Protein AF-0000000078280721 (afdb_homodimer)

Secondary structure (DSSP, 8-state):
--------PEEE-----TT-SEEEE-SGGGEESS--EEEEEESSEEEEEEEE-EEEEEETTEEEEEETT-EEEE-TT--EEEEEPTT--EEEEEEEE-HHHHHHHHTTT-HHHHHHHHHHHTS--EEE-TTT-HHHHHHHHHHHHHHHH--TTHHHHHHHHHHHHHHHHHHHS-TTS-------S-HHHHHHHHHHHHHHHHTTS---HHHHHHHTT--HHHHHHHHHHHHSS-HHHHHHHHHHHHHHHHHHH----HHHHHHHHT-S-HHHHHHHHHHHHSS-HHHHHHHHHHGGG-TT----------/--------PEEE-----TT-SEEEE-SGGGEE-S--EEEEEESSEEEEEEEE-EEEEEETTEEEEEETT-EEEE-TT--EEEEEPTT--EEEEEEEE-HHHHHHHHTTT-HHHHHHHHHHHTS--EEE-TTT-HHHHHHHHHHHHHHHH--TTHHHHHHHHHHHHHHHHHHHS-TTS-------S-HHHHHHHHHHHHHHHHTTS---HHHHHHHTT--HHHHHHHHHHHHSS-HHHHHHHHHHHHHHHHHHH----HHHHHHHTT-S-HHHHHHHHHHHHSS-HHHHHHHHHH-SS-TT----------

Nearest PDB structures (foldseek):
  3w6v-assembly1_A  TM=9.348E-01  e=4.779E-06  Streptomyces griseus
  3oou-assembly1_A  TM=9.385E-01  e=3.856E-06  Listeria innocua
  6swi-assembly1_A  TM=9.329E-01  e=1.127E-05  Geobacillus stearothermophilus
  3oio-assembly1_A  TM=8.815E-01  e=7.339E-06  Chromobacterium violaceum
  1bl0-assembly1_A  TM=7.892E-01  e=5.057E-05  Escherichia coli

Solvent-accessible surface area (backbone atoms only — not comparable to full-atom values): 33277 Å² total; per-residue (Å²): 127,80,74,70,75,73,78,67,45,36,48,39,54,73,61,64,58,90,87,44,54,53,48,73,53,68,61,71,83,36,44,41,55,77,64,62,47,65,38,26,28,28,77,38,29,35,40,36,37,27,72,36,40,53,34,39,35,41,52,68,92,41,75,42,78,47,34,56,42,22,35,37,40,38,25,49,67,43,71,37,32,38,41,57,40,88,91,41,54,31,30,43,34,37,38,40,32,44,59,63,66,44,35,43,59,75,24,60,93,37,56,68,58,29,51,53,45,50,51,25,47,53,34,52,65,51,74,48,27,42,86,79,36,46,64,58,42,48,45,52,51,50,43,53,48,34,70,71,65,59,50,87,64,27,69,60,26,37,53,15,38,46,48,23,46,53,48,55,53,19,63,74,34,52,81,85,50,66,58,58,69,82,60,54,98,40,70,66,56,49,31,50,48,51,43,52,53,48,44,71,76,42,42,47,45,90,79,53,66,59,59,51,11,53,74,50,72,40,54,52,70,57,32,48,51,54,43,25,64,43,56,74,43,48,69,67,57,49,52,49,50,55,24,44,55,52,38,51,53,50,43,66,74,43,85,70,56,66,63,56,46,27,44,63,31,32,39,92,42,55,68,58,37,48,51,49,33,28,69,75,71,68,42,47,63,73,59,43,38,59,43,62,65,63,49,73,72,65,77,76,77,58,64,64,46,60,52,73,55,129,130,80,74,72,74,74,78,68,47,34,44,39,52,74,64,65,59,89,89,43,54,54,47,72,52,66,61,71,84,36,43,43,55,78,64,63,48,63,37,25,28,28,78,39,28,36,40,36,38,28,72,36,39,52,35,38,34,41,52,69,92,42,78,42,78,46,33,57,43,23,33,38,40,37,25,48,66,44,72,37,33,39,39,55,39,87,93,40,54,31,30,42,35,35,36,40,32,44,58,64,66,46,36,44,59,74,25,60,92,38,56,68,58,29,51,53,47,50,50,25,47,55,32,52,66,52,73,48,26,43,87,78,36,44,65,57,41,48,44,51,50,49,43,52,48,35,69,72,66,58,50,87,66,25,69,61,26,38,51,16,36,46,48,22,45,54,48,55,52,19,63,74,34,52,82,86,51,67,57,58,69,84,58,55,97,41,68,66,58,52,32,51,49,52,44,52,53,48,44,73,75,41,42,47,44,90,78,52,67,60,59,50,12,52,75,50,71,38,54,50,69,57,32,48,51,55,44,23,66,43,56,75,43,48,69,68,58,48,51,49,49,56,25,43,56,52,38,50,53,48,43,65,73,43,84,70,56,65,63,57,46,27,46,63,32,32,40,92,41,54,67,59,37,47,52,49,34,26,69,75,71,67,42,48,65,73,59,44,38,58,42,60,65,62,59,75,73,68,78,76,75,57,65,66,47,60,50,70,50,131

InterPro domains:
  IPR009057 Homedomain-like superfamily [SSF46689] (192-239)
  IPR009057 Homedomain-like superfamily [SSF46689] (242-292)
  IPR013096 Cupin 2, conserved barrel [PF07883] (36-82)
  IPR014710 RmlC-like jelly roll fold [G3DSA:2.60.120.10] (25-90)
  IPR018060 AraC-like, DNA binding HTH domain [PF12833] (212-290)
  IPR018060 AraC-like, DNA binding HTH domain [PS01124] (193-291)
  IPR018060 AraC-like, DNA binding HTH domain [SM00342] (206-289)
  IPR018062 HTH domain AraC-type, conserved site [PS00041] (243-285)
  IPR037923 Transcription regulator HTH-like [SSF51215] (31-171)

Structure (mmCIF, N/CA/C/O backbone):
data_AF-0000000078280721-model_v1
#
loop_
_entity.id
_entity.type
_entity.pdbx_description
1 polymer 'AraC family transcriptional regulator'
#
loop_
_atom_site.group_PDB
_atom_site.id
_atom_site.type_symbol
_atom_site.label_atom_id
_atom_site.label_alt_id
_atom_site.label_comp_id
_atom_site.label_asym_id
_atom_site.label_entity_id
_atom_site.label_seq_id
_atom_site.pdbx_PDB_ins_code
_atom_site.Cartn_x
_atom_site.Cartn_y
_atom_site.Cartn_z
_atom_site.occupancy
_atom_site.B_iso_or_equiv
_atom_site.auth_seq_id
_atom_site.auth_comp_id
_atom_site.auth_asym_id
_atom_site.auth_atom_id
_atom_site.pdbx_PDB_model_num
ATOM 1 N N . MET A 1 1 ? 18.406 -51.5 -16.516 1 30.06 1 MET A N 1
ATOM 2 C CA . MET A 1 1 ? 18.016 -50.094 -16.719 1 30.06 1 MET A CA 1
ATOM 3 C C . MET A 1 1 ? 17.203 -49.594 -15.539 1 30.06 1 MET A C 1
ATOM 5 O O . MET A 1 1 ? 16.094 -50.062 -15.297 1 30.06 1 MET A O 1
ATOM 9 N N . LYS A 1 2 ? 17.859 -49.25 -14.523 1 37.88 2 LYS A N 1
ATOM 10 C CA . LYS A 1 2 ? 17.203 -48.844 -13.273 1 37.88 2 LYS A CA 1
ATOM 11 C C . LYS A 1 2 ? 16.094 -47.844 -13.531 1 37.88 2 LYS A C 1
ATOM 13 O O . LYS A 1 2 ? 16.297 -46.875 -14.242 1 37.88 2 LYS A O 1
ATOM 18 N N . LYS A 1 3 ? 14.93 -48.25 -13.406 1 40.44 3 LYS A N 1
ATOM 19 C CA . LYS A 1 3 ? 13.742 -47.406 -13.547 1 40.44 3 LYS A CA 1
ATOM 20 C C . LYS A 1 3 ? 13.93 -46.062 -12.852 1 40.44 3 LYS A C 1
ATOM 22 O O . LYS A 1 3 ? 14.203 -46 -11.648 1 40.44 3 LYS A O 1
ATOM 27 N N . ARG A 1 4 ? 14.461 -45.125 -13.469 1 42 4 ARG A N 1
ATOM 28 C CA . ARG A 1 4 ? 14.539 -43.75 -12.922 1 42 4 ARG A CA 1
ATOM 29 C C . ARG A 1 4 ? 13.312 -43.438 -12.062 1 42 4 ARG A C 1
ATOM 31 O O . ARG A 1 4 ? 12.18 -43.594 -12.516 1 42 4 ARG A O 1
ATOM 38 N N . GLU A 1 5 ? 13.336 -43.594 -10.844 1 42.06 5 GLU A N 1
ATOM 39 C CA . GLU A 1 5 ? 12.281 -43.219 -9.914 1 42.06 5 GLU A CA 1
ATOM 40 C C . GLU A 1 5 ? 11.672 -41.875 -10.312 1 42.06 5 GLU A C 1
ATOM 42 O O . GLU A 1 5 ? 12.367 -40.844 -10.367 1 42.06 5 GLU A O 1
ATOM 47 N N . LYS A 1 6 ? 10.766 -41.875 -11.281 1 50.09 6 LYS A N 1
ATOM 48 C CA . LYS A 1 6 ? 10.047 -40.688 -11.703 1 50.09 6 LYS A CA 1
ATOM 49 C C . LYS A 1 6 ? 9.742 -39.781 -10.516 1 50.09 6 LYS A C 1
ATOM 51 O O . LYS A 1 6 ? 9.148 -40.219 -9.523 1 50.09 6 LYS A O 1
ATOM 56 N N . GLU A 1 7 ? 10.578 -38.812 -10.359 1 57.59 7 GLU A N 1
ATOM 57 C CA . GLU A 1 7 ? 10.336 -37.875 -9.289 1 57.59 7 GLU A CA 1
ATOM 58 C C . GLU A 1 7 ? 8.898 -37.375 -9.305 1 57.59 7 GLU A C 1
ATOM 60 O O . GLU A 1 7 ? 8.422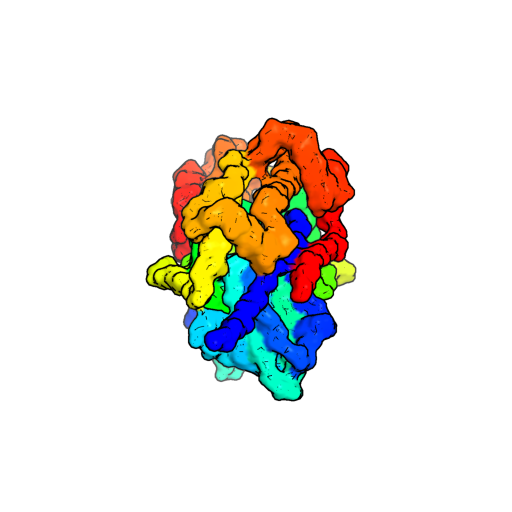 -36.875 -10.328 1 57.59 7 GLU A O 1
ATOM 65 N N . TYR A 1 8 ? 8.047 -37.906 -8.508 1 65.31 8 TYR A N 1
ATOM 66 C CA . TYR A 1 8 ? 6.656 -37.5 -8.289 1 65.31 8 TYR A CA 1
ATOM 67 C C . TYR A 1 8 ? 6.539 -36.031 -8.023 1 65.31 8 TYR A C 1
ATOM 69 O O . TYR A 1 8 ? 7.238 -35.469 -7.164 1 65.31 8 TYR A O 1
ATOM 77 N N . VAL A 1 9 ? 6.027 -35.25 -9.031 1 75.06 9 VAL A N 1
ATOM 78 C CA . VAL A 1 9 ? 5.762 -33.844 -8.867 1 75.06 9 VAL A CA 1
ATOM 79 C C . VAL A 1 9 ? 4.316 -33.625 -8.422 1 75.06 9 VAL A C 1
ATOM 81 O O . VAL A 1 9 ? 3.391 -34.188 -9.008 1 75.06 9 VAL A O 1
ATOM 84 N N . GLU A 1 10 ? 4.141 -32.875 -7.387 1 74.75 10 GLU A N 1
ATOM 85 C CA . GLU A 1 10 ? 2.828 -32.656 -6.793 1 74.75 10 GLU A CA 1
ATOM 86 C C . GLU A 1 10 ? 2.291 -31.281 -7.172 1 74.75 10 GLU A C 1
ATOM 88 O O . GLU A 1 10 ? 2.986 -30.266 -7.027 1 74.75 10 GLU A O 1
ATOM 93 N N . PHE A 1 11 ? 1.098 -31.297 -7.742 1 81.25 11 PHE A N 1
ATOM 94 C CA . PHE A 1 11 ? 0.398 -30.031 -7.934 1 81.25 11 PHE A CA 1
ATOM 95 C C . PHE A 1 11 ? -0.441 -29.688 -6.707 1 81.25 11 PHE A C 1
ATOM 97 O O . PHE A 1 11 ? -1.28 -30.484 -6.281 1 81.25 11 PHE A O 1
ATOM 104 N N . ARG A 1 12 ? -0.247 -28.562 -6.145 1 77.81 12 ARG A N 1
ATOM 105 C CA . ARG A 1 12 ? -0.993 -28.062 -4.996 1 77.81 12 ARG A CA 1
ATOM 106 C C . ARG A 1 12 ? -1.87 -26.875 -5.387 1 77.81 12 ARG A C 1
ATOM 108 O O . ARG A 1 12 ? -1.363 -25.812 -5.762 1 77.81 12 ARG A O 1
ATOM 115 N N . TYR A 1 13 ? -3.18 -27.078 -5.336 1 81.69 13 TYR A N 1
ATOM 116 C CA . TYR A 1 13 ? -4.137 -26.047 -5.711 1 81.69 13 TYR A CA 1
ATOM 117 C C . TYR A 1 13 ? -4.676 -25.328 -4.477 1 81.69 13 TYR A C 1
ATOM 119 O O . TYR A 1 13 ? -5.219 -25.969 -3.572 1 81.69 13 TYR A O 1
ATOM 127 N N . TYR A 1 14 ? -4.543 -24.016 -4.418 1 81.62 14 TYR A N 1
ATOM 128 C CA . TYR A 1 14 ? -5.039 -23.203 -3.314 1 81.62 14 TYR A CA 1
ATOM 129 C C . TYR A 1 14 ? -6.227 -22.344 -3.756 1 81.62 14 TYR A C 1
ATOM 131 O O . TYR A 1 14 ? -6.32 -21.969 -4.922 1 81.62 14 TYR A O 1
ATOM 139 N N . GLU A 1 15 ? -7.113 -22.172 -2.83 1 79.19 15 GLU A N 1
ATOM 140 C CA . GLU A 1 15 ? -8.227 -21.25 -3.043 1 79.19 15 GLU A CA 1
ATOM 141 C C . GLU A 1 15 ? -8.102 -20.016 -2.16 1 79.19 15 GLU A C 1
ATOM 143 O O . GLU A 1 15 ? -7.859 -20.125 -0.956 1 79.19 15 GLU A O 1
ATOM 148 N N . ILE A 1 16 ? -8.203 -18.922 -2.787 1 84.44 16 ILE A N 1
ATOM 149 C CA . ILE A 1 16 ? -8.164 -17.656 -2.064 1 84.44 16 ILE A CA 1
ATOM 150 C C . ILE A 1 16 ? -9.547 -17 -2.092 1 84.44 16 ILE A C 1
ATOM 152 O O . ILE A 1 16 ? -10.133 -16.828 -3.162 1 84.44 16 ILE A O 1
ATOM 156 N N . PRO A 1 17 ? -10.055 -16.641 -0.944 1 79.44 17 PRO A N 1
ATOM 157 C CA . PRO A 1 17 ? -11.344 -15.945 -0.917 1 79.44 17 PRO A CA 1
ATOM 158 C C . PRO A 1 17 ? -11.328 -14.656 -1.733 1 79.44 17 PRO A C 1
ATOM 160 O O . PRO A 1 17 ? -10.297 -13.992 -1.832 1 79.44 17 PRO A O 1
ATOM 163 N N . GLN A 1 18 ? -12.461 -14.281 -2.236 1 77.31 18 GLN A N 1
ATOM 164 C CA . GLN A 1 18 ? -12.57 -13.148 -3.15 1 77.31 18 GLN A CA 1
ATOM 165 C C . GLN A 1 18 ? -12.227 -11.844 -2.449 1 77.31 18 GLN A C 1
ATOM 167 O O . GLN A 1 18 ? -11.766 -10.891 -3.086 1 77.31 18 GLN A O 1
ATOM 172 N N . ARG A 1 19 ? -12.328 -11.75 -1.197 1 77.56 19 ARG A N 1
ATOM 173 C CA . ARG A 1 19 ? -12.188 -10.5 -0.458 1 77.56 19 ARG A CA 1
ATOM 174 C C . ARG A 1 19 ? -10.727 -10.195 -0.17 1 77.56 19 ARG A C 1
ATOM 176 O O . ARG A 1 19 ? -10.383 -9.07 0.198 1 77.56 19 ARG A O 1
ATOM 183 N N . VAL A 1 20 ? -9.93 -11.203 -0.314 1 87.44 20 VAL A N 1
ATOM 184 C CA . VAL A 1 20 ? -8.516 -11 -0.006 1 87.44 20 VAL A CA 1
ATOM 185 C C . VAL A 1 20 ? -7.66 -11.422 -1.198 1 87.44 20 VAL A C 1
ATOM 187 O O . VAL A 1 20 ? -8.031 -12.336 -1.943 1 87.44 20 VAL A O 1
ATOM 190 N N . PRO A 1 21 ? -6.547 -10.797 -1.325 1 92.69 21 PRO A N 1
ATOM 191 C CA . PRO A 1 21 ? -5.688 -11.141 -2.459 1 92.69 21 PRO A CA 1
ATOM 192 C C . PRO A 1 21 ? -4.719 -12.281 -2.146 1 92.69 21 PRO A C 1
ATOM 194 O O . PRO A 1 21 ? -4.02 -12.766 -3.039 1 92.69 21 PRO A O 1
ATOM 197 N N . LEU A 1 22 ? -4.641 -12.695 -0.908 1 95.25 22 LEU A N 1
ATOM 198 C CA . LEU A 1 22 ? -3.645 -13.695 -0.545 1 95.25 22 LEU A CA 1
ATOM 199 C C . LEU A 1 22 ? -4.094 -14.492 0.677 1 95.25 22 LEU A C 1
ATOM 201 O O . LEU A 1 22 ? -5.031 -14.094 1.372 1 95.25 22 LEU A O 1
ATOM 205 N N . ILE A 1 23 ? -3.473 -15.633 0.898 1 91.12 23 ILE A N 1
ATOM 206 C CA . ILE A 1 23 ? -3.578 -16.406 2.133 1 91.12 23 ILE A CA 1
ATOM 207 C C . ILE A 1 23 ? -2.184 -16.656 2.703 1 91.12 23 ILE A C 1
ATOM 209 O O . ILE A 1 23 ? -1.192 -16.625 1.97 1 91.12 23 ILE A O 1
ATOM 213 N N . ALA A 1 24 ? -2.154 -16.781 4.004 1 92.12 24 ALA A N 1
ATOM 214 C CA . ALA A 1 24 ? -0.897 -17.047 4.699 1 92.12 24 ALA A CA 1
ATOM 215 C C . ALA A 1 24 ? -0.922 -18.422 5.367 1 92.12 24 ALA A C 1
ATOM 217 O O . ALA A 1 24 ? -1.934 -18.812 5.953 1 92.12 24 ALA A O 1
ATOM 218 N N . LEU A 1 25 ? 0.068 -19.203 5.086 1 86.75 25 LEU A N 1
ATOM 219 C CA . LEU A 1 25 ? 0.297 -20.438 5.816 1 86.75 25 LEU A CA 1
ATOM 220 C C . LEU A 1 25 ? 1.356 -20.25 6.895 1 86.75 25 LEU A C 1
ATOM 222 O O . LEU A 1 25 ? 2.533 -20.047 6.586 1 86.75 25 LEU A O 1
ATOM 226 N N . MET A 1 26 ? 0.839 -20.188 8.125 1 84.81 26 MET A N 1
ATOM 227 C CA . MET A 1 26 ? 1.704 -19.875 9.266 1 84.81 26 MET A CA 1
ATOM 228 C C . MET A 1 26 ? 1.48 -20.875 10.398 1 84.81 26 MET A C 1
ATOM 230 O O . MET A 1 26 ? 0.536 -21.672 10.359 1 84.81 26 MET A O 1
ATOM 234 N N . GLY A 1 27 ? 2.367 -20.844 11.461 1 66.06 27 GLY A N 1
ATOM 235 C CA . GLY A 1 27 ? 2.152 -21.641 12.648 1 66.06 27 GLY A CA 1
ATOM 236 C C . GLY A 1 27 ? 3.004 -22.906 12.688 1 66.06 27 GLY A C 1
ATOM 237 O O . GLY A 1 27 ? 3.896 -23.078 11.859 1 66.06 27 GLY A O 1
ATOM 238 N N . GLU A 1 28 ? 2.77 -23.625 13.703 1 54.5 28 GLU A N 1
ATOM 239 C CA . GLU A 1 28 ? 3.602 -24.75 14.078 1 54.5 28 GLU A CA 1
ATOM 240 C C . GLU A 1 28 ? 3.605 -25.828 12.984 1 54.5 28 GLU A C 1
ATOM 242 O O . GLU A 1 28 ? 4.574 -26.562 12.844 1 54.5 28 GLU A O 1
ATOM 247 N N . ARG A 1 29 ? 2.607 -25.844 12.297 1 50.19 29 ARG A N 1
ATOM 248 C CA . ARG A 1 29 ? 2.486 -26.859 11.258 1 50.19 29 ARG A CA 1
ATOM 249 C C . ARG A 1 29 ? 3.551 -26.688 10.18 1 50.19 29 ARG A C 1
ATOM 251 O O . ARG A 1 29 ? 3.891 -27.625 9.469 1 50.19 29 ARG A O 1
ATOM 258 N N . TRP A 1 30 ? 4.031 -25.531 10.195 1 52.5 30 TRP A N 1
ATOM 259 C CA . TRP A 1 30 ? 5 -25.281 9.141 1 52.5 30 TRP A CA 1
ATOM 260 C C . TRP A 1 30 ? 6.418 -25.219 9.703 1 52.5 30 TRP A C 1
ATOM 262 O O . TRP A 1 30 ? 7.281 -24.531 9.156 1 52.5 30 TRP A O 1
ATOM 272 N N . VAL A 1 31 ? 6.461 -25.641 11.031 1 48.66 31 VAL A N 1
ATOM 273 C CA . VAL A 1 31 ? 7.762 -25.984 11.594 1 48.66 31 VAL A CA 1
ATOM 274 C C . VAL A 1 31 ? 8.164 -27.391 11.141 1 48.66 31 VAL A C 1
ATOM 276 O O . VAL A 1 31 ? 7.461 -28.359 11.422 1 48.66 31 VAL A O 1
ATOM 279 N N . THR A 1 32 ? 8.797 -27.422 10.094 1 52.38 32 THR A N 1
ATOM 280 C CA . THR A 1 32 ? 9.156 -28.734 9.562 1 52.38 32 THR A CA 1
ATOM 281 C C . THR A 1 32 ? 10.492 -29.203 10.133 1 52.38 32 THR A C 1
ATOM 283 O O . THR A 1 32 ? 11.445 -28.422 10.203 1 52.38 32 THR A O 1
ATOM 286 N N . ARG A 1 33 ? 10.414 -30.031 11.242 1 45.97 33 ARG A N 1
ATOM 287 C CA . ARG A 1 33 ? 11.664 -30.578 11.75 1 45.97 33 ARG A CA 1
ATOM 288 C C . ARG A 1 33 ? 12.562 -31.047 10.609 1 45.97 33 ARG A C 1
ATOM 290 O O . ARG A 1 33 ? 13.789 -30.891 10.672 1 45.97 33 ARG A O 1
ATOM 297 N N . TYR A 1 34 ? 12.102 -32.188 10.016 1 41.44 34 TYR A N 1
ATOM 298 C CA . TYR A 1 34 ? 12.773 -33.219 9.211 1 41.44 34 TYR A CA 1
ATOM 299 C C . TYR A 1 34 ? 12.078 -33.406 7.871 1 41.44 34 TYR A C 1
ATOM 301 O O . TYR A 1 34 ? 10.852 -33.375 7.789 1 41.44 34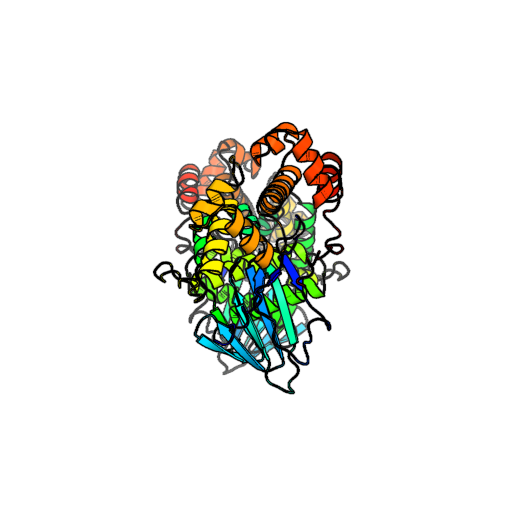 TYR A O 1
ATOM 309 N N . GLY A 1 35 ? 12.445 -32.75 6.773 1 54.16 35 GLY A N 1
ATOM 310 C CA . GLY A 1 35 ? 12.047 -33.5 5.594 1 54.16 35 GLY A CA 1
ATOM 311 C C . GLY A 1 35 ? 11.859 -32.625 4.367 1 54.16 35 GLY A C 1
ATOM 312 O O . GLY A 1 35 ? 11.945 -31.391 4.453 1 54.16 35 GLY A O 1
ATOM 313 N N . SER A 1 36 ? 12.266 -33.156 3.119 1 61.78 36 SER A N 1
ATOM 314 C CA . SER A 1 36 ? 12.195 -32.75 1.72 1 61.78 36 SER A CA 1
ATOM 315 C C . SER A 1 36 ? 10.75 -32.5 1.292 1 61.78 36 SER A C 1
ATOM 317 O O . SER A 1 36 ? 9.859 -33.281 1.61 1 61.78 36 SER A O 1
ATOM 319 N N . ASP A 1 37 ? 10.484 -31.188 1.166 1 72.56 37 ASP A N 1
ATOM 320 C CA . ASP A 1 37 ? 9.266 -30.969 0.39 1 72.56 37 ASP A CA 1
ATOM 321 C C . ASP A 1 37 ? 9.43 -31.453 -1.045 1 72.56 37 ASP A C 1
ATOM 323 O O . ASP A 1 37 ? 10.32 -31 -1.769 1 72.56 37 ASP A O 1
ATOM 327 N N . PRO A 1 38 ? 8.672 -32.594 -1.303 1 74.19 38 PRO A N 1
ATOM 328 C CA . PRO A 1 38 ? 8.82 -33.125 -2.662 1 74.19 38 PRO A CA 1
ATOM 329 C C . PRO A 1 38 ? 8.594 -32.062 -3.732 1 74.19 38 PRO A C 1
ATOM 331 O O . PRO A 1 38 ? 8.031 -31 -3.445 1 74.19 38 PRO A O 1
ATOM 334 N N . MET A 1 39 ? 9.055 -32.406 -4.832 1 79.12 39 MET A N 1
ATOM 335 C CA . MET A 1 39 ? 8.867 -31.516 -5.98 1 79.12 39 MET A CA 1
ATOM 336 C C . MET A 1 39 ? 7.387 -31.203 -6.184 1 79.12 39 MET A C 1
ATOM 338 O O . MET A 1 39 ? 6.555 -32.094 -6.203 1 79.12 39 MET A O 1
ATOM 342 N N . HIS A 1 40 ? 7.098 -29.859 -6.227 1 82 40 HIS A N 1
ATOM 343 C CA . HIS A 1 40 ? 5.699 -29.469 -6.371 1 82 40 HIS A CA 1
ATOM 344 C C . HIS A 1 40 ? 5.578 -28.094 -7.031 1 82 40 HIS A C 1
ATOM 346 O O . HIS A 1 40 ? 6.582 -27.406 -7.223 1 82 40 HIS A O 1
ATOM 352 N N . PHE A 1 41 ? 4.414 -27.828 -7.52 1 83.56 41 PHE A N 1
ATOM 353 C CA . PHE A 1 41 ? 4.07 -26.516 -8.016 1 83.56 41 PHE A CA 1
ATOM 354 C C . PHE A 1 41 ? 2.641 -26.141 -7.637 1 83.56 41 PHE A C 1
ATOM 356 O O . PHE A 1 41 ? 1.907 -26.969 -7.086 1 83.56 41 PHE A O 1
ATOM 363 N N . HIS A 1 42 ? 2.27 -24.859 -7.785 1 85.38 42 HIS A N 1
ATOM 364 C CA . HIS A 1 42 ? 0.969 -24.391 -7.324 1 85.38 42 HIS A CA 1
ATOM 365 C C . HIS A 1 42 ? 0.452 -23.25 -8.211 1 85.38 42 HIS A C 1
ATOM 367 O O . HIS A 1 42 ? 1.217 -22.656 -8.969 1 85.38 42 HIS A O 1
ATOM 373 N N . ASN A 1 43 ? -0.848 -23.047 -8.039 1 87.81 43 ASN A N 1
ATOM 374 C CA . ASN A 1 43 ? -1.597 -22.188 -8.953 1 87.81 43 ASN A CA 1
ATOM 375 C C . ASN A 1 43 ? -1.411 -20.719 -8.617 1 87.81 43 ASN A C 1
ATOM 377 O O . ASN A 1 43 ? -1.872 -19.844 -9.352 1 87.81 43 ASN A O 1
ATOM 381 N N . TYR A 1 44 ? -0.755 -20.422 -7.52 1 93.69 44 TYR A N 1
ATOM 382 C CA . TYR A 1 44 ? -0.503 -19.031 -7.152 1 93.69 44 TYR A CA 1
ATOM 383 C C . TYR A 1 44 ? 0.984 -18.797 -6.926 1 93.69 44 TYR A C 1
ATOM 385 O O . TYR A 1 44 ? 1.756 -19.734 -6.758 1 93.69 44 TYR A O 1
ATOM 393 N N . MET A 1 45 ? 1.353 -17.547 -7.008 1 95.81 45 MET A N 1
ATOM 394 C CA . MET A 1 45 ? 2.705 -17.172 -6.602 1 95.81 45 MET A CA 1
ATOM 395 C C . MET A 1 45 ? 2.918 -17.438 -5.113 1 95.81 45 MET A C 1
ATOM 397 O O . MET A 1 45 ? 2.029 -17.188 -4.301 1 95.81 45 MET A O 1
ATOM 401 N N . GLU A 1 46 ? 4.055 -17.922 -4.816 1 94.69 46 GLU A N 1
ATOM 402 C CA . GLU A 1 46 ? 4.434 -18.188 -3.43 1 94.69 46 GLU A CA 1
ATOM 403 C C . GLU A 1 46 ? 5.594 -17.297 -2.994 1 94.69 46 GLU A C 1
ATOM 405 O O . GLU A 1 46 ? 6.613 -17.203 -3.684 1 94.69 46 GLU A O 1
ATOM 410 N N . ILE A 1 47 ? 5.398 -16.625 -1.918 1 96.94 47 ILE A N 1
ATOM 411 C CA . ILE A 1 47 ? 6.504 -15.977 -1.229 1 96.94 47 ILE A CA 1
ATOM 412 C C . ILE A 1 47 ? 6.758 -16.656 0.112 1 96.94 47 ILE A C 1
ATOM 414 O O . ILE A 1 47 ? 5.879 -16.688 0.977 1 96.94 47 ILE A O 1
ATOM 418 N N . GLY A 1 48 ? 7.922 -17.219 0.221 1 94.19 48 GLY A N 1
ATOM 419 C CA . GLY A 1 48 ? 8.305 -17.875 1.458 1 94.19 48 GLY A CA 1
ATOM 420 C C . GLY A 1 48 ? 9.25 -17.047 2.309 1 94.19 48 GLY A C 1
ATOM 421 O O . GLY A 1 48 ? 10.086 -16.312 1.779 1 94.19 48 GLY A O 1
ATOM 422 N N . TYR A 1 49 ? 9.117 -17.125 3.596 1 94.44 49 TYR A N 1
ATOM 423 C CA . TYR A 1 49 ? 9.977 -16.469 4.566 1 94.44 49 TYR A CA 1
ATOM 424 C C . TYR A 1 49 ? 10.555 -17.484 5.559 1 94.44 49 TYR A C 1
ATOM 426 O O . TYR A 1 49 ? 9.805 -18.141 6.285 1 94.44 49 TYR A O 1
ATOM 434 N N . CYS A 1 50 ? 11.875 -17.594 5.625 1 92.56 50 CYS A N 1
ATOM 435 C CA . CYS A 1 50 ? 12.539 -18.484 6.57 1 92.56 50 CYS A CA 1
ATOM 436 C C . CYS A 1 50 ? 12.688 -17.828 7.934 1 92.56 50 CYS A C 1
ATOM 438 O O . CYS A 1 50 ? 13.539 -16.953 8.109 1 92.56 50 CYS A O 1
ATOM 440 N N . CYS A 1 51 ? 11.93 -18.234 8.891 1 91.19 51 CYS A N 1
ATOM 441 C CA . CYS A 1 51 ? 11.961 -17.656 10.227 1 91.19 51 CYS A CA 1
ATOM 442 C C . CYS A 1 51 ? 13.219 -18.094 10.977 1 91.19 51 CYS A C 1
ATOM 444 O O . CYS A 1 51 ? 13.852 -17.281 11.656 1 91.19 51 CYS A O 1
ATOM 446 N N . TYR A 1 52 ? 13.531 -19.281 10.898 1 88.75 52 TYR A N 1
ATOM 447 C CA . TYR A 1 52 ? 14.789 -19.812 11.414 1 88.75 52 TYR A CA 1
ATOM 448 C C . TYR A 1 52 ? 15.164 -21.109 10.711 1 88.75 52 TYR A C 1
ATOM 450 O O . TYR A 1 52 ? 14.328 -21.734 10.047 1 88.75 52 TYR A O 1
ATOM 458 N N . GLY A 1 53 ? 16.484 -21.469 10.836 1 86.25 53 GLY A N 1
ATOM 459 C CA . GLY A 1 53 ? 17 -22.656 10.172 1 86.25 53 GLY A CA 1
ATOM 460 C C . GLY A 1 53 ? 17.844 -22.344 8.953 1 86.25 53 GLY A C 1
ATOM 461 O O . GLY A 1 53 ? 18.219 -21.188 8.734 1 86.25 53 GLY A O 1
ATOM 462 N N . LYS A 1 54 ? 18.312 -23.406 8.336 1 87.5 54 LYS A N 1
ATOM 463 C CA . LYS A 1 54 ? 19.125 -23.281 7.133 1 87.5 54 LYS A CA 1
ATOM 464 C C . LYS A 1 54 ? 19.016 -24.531 6.266 1 87.5 54 LYS A C 1
ATOM 466 O O . LYS A 1 54 ? 18.641 -25.594 6.75 1 87.5 54 LYS A O 1
ATOM 471 N N . GLY A 1 55 ? 19.312 -24.359 4.965 1 85.75 55 GLY A N 1
ATOM 472 C CA . GLY A 1 55 ? 19.25 -25.484 4.035 1 85.75 55 GLY A CA 1
ATOM 473 C C . GLY A 1 55 ? 19.547 -25.078 2.602 1 85.75 55 GLY A C 1
ATOM 474 O O . GLY A 1 55 ? 20.297 -24.141 2.355 1 85.75 55 GLY A O 1
ATOM 475 N N . VAL A 1 56 ? 19.094 -25.984 1.734 1 83.81 56 VAL A N 1
ATOM 476 C CA . VAL A 1 56 ? 19.328 -25.766 0.313 1 83.81 56 VAL A CA 1
ATOM 477 C C . VAL A 1 56 ? 18.016 -25.891 -0.461 1 83.81 56 VAL A C 1
ATOM 479 O O . VAL A 1 56 ? 17.203 -26.766 -0.184 1 83.81 56 VAL A O 1
ATOM 482 N N . MET A 1 57 ? 17.812 -24.938 -1.294 1 82.56 57 MET A N 1
ATOM 483 C CA . MET A 1 57 ? 16.688 -24.984 -2.227 1 82.56 57 MET A CA 1
ATOM 484 C C . MET A 1 57 ? 17.172 -25.359 -3.627 1 82.56 57 MET A C 1
ATOM 486 O O . MET A 1 57 ? 18.188 -24.844 -4.098 1 82.56 57 MET A O 1
ATOM 490 N N . HIS A 1 58 ? 16.438 -26.281 -4.152 1 74.75 58 HIS A N 1
ATOM 491 C CA . HIS A 1 58 ? 16.797 -26.734 -5.488 1 74.75 58 HIS A CA 1
ATOM 492 C C . HIS A 1 58 ? 15.938 -26.078 -6.551 1 74.75 58 HIS A C 1
ATOM 494 O O . HIS A 1 58 ? 14.719 -26.266 -6.586 1 74.75 58 HIS A O 1
ATOM 500 N N . LEU A 1 59 ? 16.562 -25.188 -7.211 1 67.31 59 LEU A N 1
ATOM 501 C CA . LEU A 1 59 ? 15.953 -24.484 -8.32 1 67.31 59 LEU A CA 1
ATOM 502 C C . LEU A 1 59 ? 16.484 -24.984 -9.656 1 67.31 59 LEU A C 1
ATOM 504 O O . LEU A 1 59 ? 17.531 -24.531 -10.133 1 67.31 59 LEU A O 1
ATOM 508 N N . GLY A 1 60 ? 15.688 -25.859 -10.266 1 61.25 60 GLY A N 1
ATOM 509 C CA . GLY A 1 60 ? 16.234 -26.484 -11.461 1 61.25 60 GLY A CA 1
ATOM 510 C C . GLY A 1 60 ? 17.562 -27.188 -11.211 1 61.25 60 GLY A C 1
ATOM 511 O O . GLY A 1 60 ? 17.641 -28.094 -10.383 1 61.25 60 GLY A O 1
ATOM 512 N N . LYS A 1 61 ? 18.562 -26.562 -11.938 1 63.22 61 LYS A N 1
ATOM 513 C CA . LYS A 1 61 ? 19.891 -27.172 -11.852 1 63.22 61 LYS A CA 1
ATOM 514 C C . LYS A 1 61 ? 20.734 -26.5 -10.781 1 63.22 61 LYS A C 1
ATOM 516 O O . LYS A 1 61 ? 21.844 -26.953 -10.484 1 63.22 61 LYS A O 1
ATOM 521 N N . GLU A 1 62 ? 20.156 -25.484 -10.211 1 70.88 62 GLU A N 1
ATOM 522 C CA . GLU A 1 62 ? 20.953 -24.719 -9.266 1 70.88 62 GLU A CA 1
ATOM 523 C C . GLU A 1 62 ? 20.484 -24.953 -7.832 1 70.88 62 GLU A C 1
ATOM 525 O O . GLU A 1 62 ? 19.297 -25.062 -7.574 1 70.88 62 GLU A O 1
ATOM 530 N N . ASP A 1 63 ? 21.5 -25.25 -7.004 1 78.38 63 ASP A N 1
ATOM 531 C CA . ASP A 1 63 ? 21.266 -25.312 -5.566 1 78.38 63 ASP A CA 1
ATOM 532 C C . ASP A 1 63 ? 21.594 -23.969 -4.902 1 78.38 63 ASP A C 1
ATOM 534 O O . ASP A 1 63 ? 22.703 -23.438 -5.082 1 78.38 63 ASP A O 1
ATOM 538 N N . VAL A 1 64 ? 20.641 -23.5 -4.223 1 83.25 64 VAL A N 1
ATOM 539 C CA . VAL A 1 64 ? 20.859 -22.203 -3.562 1 83.25 64 VAL A CA 1
ATOM 540 C C . VAL A 1 64 ? 20.656 -22.359 -2.057 1 83.25 64 VAL A C 1
ATOM 542 O O . VAL A 1 64 ? 19.656 -22.922 -1.609 1 83.25 64 VAL A O 1
ATOM 545 N N . LYS A 1 65 ? 21.609 -21.875 -1.33 1 87.19 65 LYS A N 1
ATOM 546 C CA . LYS A 1 65 ? 21.531 -21.953 0.126 1 87.19 65 LYS A CA 1
ATOM 547 C C . LYS A 1 65 ? 20.531 -20.922 0.677 1 87.19 65 LYS A C 1
ATOM 549 O O . LYS A 1 65 ? 20.406 -19.828 0.13 1 87.19 65 LYS A O 1
ATOM 554 N N . TYR A 1 66 ? 19.859 -21.328 1.76 1 89.62 66 TYR A N 1
ATOM 555 C CA . TYR A 1 66 ? 18.984 -20.406 2.459 1 89.62 66 TYR A CA 1
ATOM 556 C C . TYR A 1 66 ? 19.219 -20.453 3.963 1 89.62 66 TYR A C 1
ATOM 558 O O . TYR A 1 66 ? 19.844 -21.391 4.469 1 89.62 66 TYR A O 1
ATOM 566 N N . GLY A 1 67 ? 18.797 -19.422 4.68 1 90.56 67 GLY A N 1
ATOM 567 C CA . GLY A 1 67 ? 18.844 -19.297 6.129 1 90.56 67 GLY A CA 1
ATOM 568 C C . GLY A 1 67 ? 17.812 -18.328 6.676 1 90.56 67 GLY A C 1
ATOM 569 O O . GLY A 1 67 ? 16.906 -17.922 5.957 1 90.56 67 GLY A O 1
ATOM 570 N N . GLU A 1 68 ? 18 -18.094 7.988 1 92.56 68 GLU A N 1
ATOM 571 C CA . GLU A 1 68 ? 17.094 -17.156 8.641 1 92.56 68 GLU A CA 1
ATOM 572 C C . GLU A 1 68 ? 17.031 -15.828 7.887 1 92.56 68 GLU A C 1
ATOM 574 O O . GLU A 1 68 ? 18.078 -15.266 7.531 1 92.56 68 GLU A O 1
ATOM 579 N N . GLY A 1 69 ? 15.797 -15.391 7.625 1 93.81 69 GLY A N 1
ATOM 580 C CA . GLY A 1 69 ? 15.633 -14.117 6.949 1 93.81 69 GLY A CA 1
ATOM 581 C C . GLY A 1 69 ? 15.594 -14.234 5.438 1 93.81 69 GLY A C 1
ATOM 582 O O . GLY A 1 69 ? 15.359 -13.25 4.738 1 93.81 69 GLY A O 1
ATOM 583 N N . THR A 1 70 ? 15.758 -15.445 4.953 1 94.69 70 THR A N 1
ATOM 584 C CA . THR A 1 70 ? 15.672 -15.664 3.516 1 94.69 70 THR A CA 1
ATOM 585 C C . THR A 1 70 ? 14.227 -15.531 3.033 1 94.69 70 THR A C 1
ATOM 587 O O . THR A 1 70 ? 13.297 -15.992 3.695 1 94.69 70 THR A O 1
ATOM 590 N N . VAL A 1 71 ? 14.102 -14.859 1.885 1 96.25 71 VAL A N 1
ATOM 591 C CA . VAL A 1 71 ? 12.812 -14.734 1.201 1 96.25 71 VAL A CA 1
ATOM 592 C C . VAL A 1 71 ? 12.883 -15.438 -0.154 1 96.25 71 VAL A C 1
ATOM 594 O O . VAL A 1 71 ? 13.797 -15.195 -0.942 1 96.25 71 VAL A O 1
ATOM 597 N N . THR A 1 72 ? 11.953 -16.344 -0.401 1 93.5 72 THR A N 1
ATOM 598 C CA . THR A 1 72 ? 11.852 -16.984 -1.708 1 93.5 72 THR A CA 1
ATOM 599 C C . THR A 1 72 ? 10.664 -16.422 -2.494 1 93.5 72 THR A C 1
ATOM 601 O O . THR A 1 72 ? 9.602 -16.172 -1.926 1 93.5 72 THR A O 1
ATOM 604 N N . VAL A 1 73 ? 10.883 -16.203 -3.74 1 94.81 73 VAL A N 1
ATOM 605 C CA . VAL A 1 73 ? 9.852 -15.758 -4.668 1 94.81 73 VAL A CA 1
ATOM 606 C C . VAL A 1 73 ? 9.672 -16.781 -5.777 1 94.81 73 VAL A C 1
ATOM 608 O O . VAL A 1 73 ? 10.547 -16.953 -6.633 1 94.81 73 VAL A O 1
ATOM 611 N N . ILE A 1 74 ? 8.516 -17.438 -5.762 1 91.75 74 ILE A N 1
ATOM 612 C CA . ILE A 1 74 ? 8.266 -18.547 -6.684 1 91.75 74 ILE A CA 1
ATOM 613 C C . ILE A 1 74 ? 7.023 -18.234 -7.52 1 91.75 74 ILE A C 1
ATOM 615 O O . ILE A 1 74 ? 5.918 -18.125 -6.98 1 91.75 74 ILE A O 1
ATOM 619 N N . PRO A 1 75 ? 7.184 -18.141 -8.82 1 92.44 75 PRO A N 1
ATOM 620 C CA . PRO A 1 75 ? 6.039 -17.875 -9.695 1 92.44 75 PRO A CA 1
ATOM 621 C C . PRO A 1 75 ? 4.996 -18.984 -9.656 1 92.44 75 PRO A C 1
ATOM 623 O O . PRO A 1 75 ? 5.285 -20.094 -9.188 1 92.44 75 PRO A O 1
ATOM 626 N N . LYS A 1 76 ? 3.818 -18.609 -10.109 1 91.06 76 LYS A N 1
ATOM 627 C CA . LYS A 1 76 ? 2.787 -19.641 -10.297 1 91.06 76 LYS A CA 1
ATOM 628 C C . LYS A 1 76 ? 3.252 -20.719 -11.266 1 91.06 76 LYS A C 1
ATOM 630 O O . LYS A 1 76 ? 3.947 -20.422 -12.242 1 91.06 76 LYS A O 1
ATOM 635 N N . ASN A 1 77 ? 2.891 -21.938 -10.961 1 86.5 77 ASN A N 1
ATOM 636 C CA . ASN A 1 77 ? 3.164 -23.094 -11.805 1 86.5 77 ASN A CA 1
ATOM 637 C C . ASN A 1 77 ? 4.66 -23.297 -12.008 1 86.5 77 ASN A C 1
ATOM 639 O O . ASN A 1 77 ? 5.102 -23.641 -13.109 1 86.5 77 ASN A O 1
ATOM 643 N N . PHE A 1 78 ? 5.391 -23 -11.055 1 84.88 78 PHE A N 1
ATOM 644 C CA . PHE A 1 78 ? 6.836 -23.203 -11.094 1 84.88 78 PHE A CA 1
ATOM 645 C C . PHE A 1 78 ? 7.258 -24.328 -10.172 1 84.88 78 PHE A C 1
ATOM 647 O O . PHE A 1 78 ? 7.238 -24.188 -8.945 1 84.88 78 PHE A O 1
ATOM 654 N N . PRO A 1 79 ? 7.668 -25.438 -10.773 1 82.56 79 PRO A N 1
ATOM 655 C CA . PRO A 1 79 ? 8.07 -26.578 -9.945 1 82.56 79 PRO A CA 1
ATOM 656 C C . PRO A 1 79 ? 9.312 -26.281 -9.109 1 82.56 79 PRO A C 1
ATOM 658 O O . PRO A 1 79 ? 10.258 -25.656 -9.594 1 82.56 79 PRO A O 1
ATOM 661 N N . HIS A 1 80 ? 9.234 -26.641 -7.836 1 81.88 80 HIS A N 1
ATOM 662 C CA . HIS A 1 80 ? 10.344 -26.438 -6.91 1 81.88 80 HIS A CA 1
ATOM 663 C C . HIS A 1 80 ? 10.289 -27.438 -5.762 1 81.88 80 HIS A C 1
ATOM 665 O O . HIS A 1 80 ? 9.273 -28.109 -5.559 1 81.88 80 HIS A O 1
ATOM 671 N N . HIS A 1 81 ? 11.438 -27.656 -5.191 1 79.31 81 HIS A N 1
ATOM 672 C CA . HIS A 1 81 ? 11.539 -28.484 -3.994 1 79.31 81 HIS A CA 1
ATOM 673 C C . HIS A 1 81 ? 12.602 -27.938 -3.041 1 79.31 81 HIS A C 1
ATOM 675 O O . HIS A 1 81 ? 13.492 -27.203 -3.453 1 79.31 81 HIS A O 1
ATOM 681 N N . THR A 1 82 ? 12.344 -28.203 -1.794 1 75.12 82 THR A N 1
ATOM 682 C CA . THR A 1 82 ? 13.258 -27.766 -0.749 1 75.12 82 THR A CA 1
ATOM 683 C C . THR A 1 82 ? 13.742 -28.953 0.078 1 75.12 82 THR A C 1
ATOM 685 O O . THR A 1 82 ? 12.969 -29.875 0.366 1 75.12 82 THR A O 1
ATOM 688 N N . THR A 1 83 ? 15.047 -28.984 0.237 1 75.25 83 THR A N 1
ATOM 689 C CA . THR A 1 83 ? 15.633 -29.984 1.128 1 75.25 83 THR A CA 1
ATOM 690 C C . THR A 1 83 ? 16.266 -29.312 2.34 1 75.25 83 THR A C 1
ATOM 692 O O . THR A 1 83 ? 17.125 -28.438 2.191 1 75.25 83 THR A O 1
ATOM 695 N N . GLY A 1 84 ? 15.734 -29.547 3.543 1 71.06 84 GLY A N 1
ATOM 696 C CA . GLY A 1 84 ? 16.328 -29.047 4.777 1 71.06 84 GLY A CA 1
ATOM 697 C C . GLY A 1 84 ? 17.547 -29.828 5.203 1 71.06 84 GLY A C 1
ATOM 698 O O . GLY A 1 84 ? 17.812 -30.906 4.668 1 71.06 84 GLY A O 1
ATOM 699 N N . ARG A 1 85 ? 18.453 -29.156 5.902 1 68.06 85 ARG A N 1
ATOM 700 C CA . ARG A 1 85 ? 19.609 -29.875 6.434 1 68.06 85 ARG A CA 1
ATOM 701 C C . ARG A 1 85 ? 19.203 -30.797 7.57 1 68.06 85 ARG A C 1
ATOM 703 O O . ARG A 1 85 ? 18.312 -30.484 8.359 1 68.06 85 ARG A O 1
ATOM 710 N N . ASP A 1 86 ? 19.828 -31.906 7.535 1 62.44 86 ASP A N 1
ATOM 711 C CA . ASP A 1 86 ? 19.625 -32.906 8.57 1 62.44 86 ASP A CA 1
ATOM 712 C C . ASP A 1 86 ? 19.797 -32.312 9.961 1 62.44 86 ASP A C 1
ATOM 714 O O . ASP A 1 86 ? 20.703 -31.516 10.188 1 62.44 86 ASP A O 1
ATOM 718 N N . GLU A 1 87 ? 18.844 -32.469 10.961 1 62.88 87 GLU A N 1
ATOM 719 C CA . GLU A 1 87 ? 18.906 -32.219 12.398 1 62.88 87 GLU A CA 1
ATOM 720 C C . GLU A 1 87 ? 18.547 -30.781 12.719 1 62.88 87 GLU A C 1
ATOM 722 O O . GLU A 1 87 ? 18.703 -30.328 13.859 1 62.88 87 GLU A O 1
ATOM 727 N N . VAL A 1 88 ? 18.359 -29.984 11.68 1 65.75 88 VAL A N 1
ATOM 728 C CA . VAL A 1 88 ? 18.016 -28.609 12.055 1 65.75 88 VAL A CA 1
ATOM 729 C C . VAL A 1 88 ? 16.547 -28.359 11.766 1 65.75 88 VAL A C 1
ATOM 731 O O . VAL A 1 88 ? 16.031 -28.766 10.727 1 65.75 88 VAL A O 1
ATOM 734 N N . PHE A 1 89 ? 15.922 -27.891 12.734 1 74.81 89 PHE A N 1
ATOM 735 C CA . PHE A 1 89 ? 14.531 -27.469 12.578 1 74.81 89 PHE A CA 1
ATOM 736 C C . PHE A 1 89 ? 14.438 -26.203 11.742 1 74.81 89 PHE A C 1
ATOM 738 O O . PHE A 1 89 ? 15.219 -25.266 11.922 1 74.81 89 PHE A O 1
ATOM 745 N N . ASP A 1 90 ? 13.648 -26.344 10.656 1 80.94 90 ASP A N 1
ATOM 746 C CA . ASP A 1 90 ? 13.352 -25.172 9.836 1 80.94 90 ASP A CA 1
ATOM 747 C C . ASP A 1 90 ? 11.93 -24.672 10.086 1 80.94 90 ASP A C 1
ATOM 749 O O . ASP A 1 90 ? 11.008 -25.469 10.266 1 80.94 90 ASP A O 1
ATOM 753 N N . SER A 1 91 ? 11.844 -23.406 10.188 1 86.81 91 SER A N 1
ATOM 754 C CA . SER A 1 91 ? 10.523 -22.781 10.281 1 86.81 91 SER A CA 1
ATOM 755 C C . SER A 1 91 ? 10.297 -21.812 9.133 1 86.81 91 SER A C 1
ATOM 757 O O . SER A 1 91 ? 11.07 -20.875 8.945 1 86.81 91 SER A O 1
ATOM 759 N N . TRP A 1 92 ? 9.242 -22.172 8.344 1 88.75 92 TRP A N 1
ATOM 760 C CA . TRP A 1 92 ? 8.875 -21.312 7.219 1 88.75 92 TRP A CA 1
ATOM 761 C C . TRP A 1 92 ? 7.445 -20.812 7.371 1 88.75 92 TRP A C 1
ATOM 763 O O . TRP A 1 92 ? 6.598 -21.484 7.953 1 88.75 92 TRP A O 1
ATOM 773 N N . GLU A 1 93 ? 7.238 -19.672 6.898 1 91.81 93 GLU A N 1
ATOM 774 C CA . GLU A 1 93 ? 5.906 -19.125 6.648 1 91.81 93 GLU A CA 1
ATOM 775 C C . GLU A 1 93 ? 5.738 -18.734 5.184 1 91.81 93 GLU A C 1
ATOM 777 O O . GLU A 1 93 ? 6.707 -18.344 4.523 1 91.81 93 GLU A O 1
ATOM 782 N N . TYR A 1 94 ? 4.496 -18.891 4.688 1 92 94 TYR A N 1
ATOM 783 C CA . TYR A 1 94 ? 4.301 -18.719 3.252 1 92 94 TYR A CA 1
ATOM 784 C C . TYR A 1 94 ? 3.127 -17.781 2.971 1 92 94 TYR A C 1
ATOM 786 O O . TYR A 1 94 ? 2.117 -17.812 3.678 1 92 94 TYR A O 1
ATOM 794 N N . LEU A 1 95 ? 3.328 -17 1.981 1 95.5 95 LEU A N 1
ATOM 795 C CA . LEU A 1 95 ? 2.234 -16.25 1.365 1 95.5 95 LEU A CA 1
ATOM 796 C C . LEU A 1 95 ? 1.908 -16.812 -0.017 1 95.5 95 LEU A C 1
ATOM 798 O O . LEU A 1 95 ? 2.803 -16.984 -0.849 1 95.5 95 LEU A O 1
ATOM 802 N N . PHE A 1 96 ? 0.679 -17.172 -0.266 1 94.5 96 PHE A N 1
ATOM 803 C CA . PHE A 1 96 ? 0.172 -17.469 -1.602 1 94.5 96 PHE A CA 1
ATOM 804 C C . PHE A 1 96 ? -0.688 -16.312 -2.117 1 94.5 96 PHE A C 1
ATOM 806 O O . PHE A 1 96 ? -1.645 -15.906 -1.457 1 94.5 96 PHE A O 1
ATOM 813 N N . ILE A 1 97 ? -0.344 -15.828 -3.291 1 97.31 97 ILE A N 1
ATOM 814 C CA . ILE A 1 97 ? -0.884 -14.539 -3.713 1 97.31 97 ILE A CA 1
ATOM 815 C C . ILE A 1 97 ? -1.547 -14.68 -5.082 1 97.31 97 ILE A C 1
ATOM 817 O O . ILE A 1 97 ? -0.94 -15.195 -6.02 1 97.31 97 ILE A O 1
ATOM 821 N N . ASP A 1 98 ? -2.781 -14.242 -5.184 1 95 98 ASP A N 1
ATOM 822 C CA . ASP A 1 98 ? -3.439 -14.086 -6.477 1 95 98 ASP A CA 1
ATOM 823 C C . ASP A 1 98 ? -3.033 -12.773 -7.145 1 95 98 ASP A C 1
ATOM 825 O O . ASP A 1 98 ? -3.811 -11.812 -7.168 1 95 98 ASP A O 1
ATOM 829 N N . THR A 1 99 ? -1.847 -12.789 -7.762 1 97.12 99 THR A N 1
ATOM 830 C CA . THR A 1 99 ? -1.255 -11.578 -8.312 1 97.12 99 THR A CA 1
ATOM 831 C C . THR A 1 99 ? -2.098 -11.031 -9.461 1 97.12 99 THR A C 1
ATOM 833 O O . THR A 1 99 ? -2.223 -9.82 -9.633 1 97.12 99 THR A O 1
ATOM 836 N N . GLU A 1 100 ? -2.656 -11.93 -10.211 1 93.25 100 GLU A N 1
ATOM 837 C CA . GLU A 1 100 ? -3.438 -11.508 -11.367 1 93.25 100 GLU A CA 1
ATOM 838 C C . GLU A 1 100 ? -4.672 -10.719 -10.945 1 93.25 100 GLU A C 1
ATOM 840 O O . GLU A 1 100 ? -4.867 -9.578 -11.375 1 93.25 100 GLU A O 1
ATOM 845 N N . ARG A 1 101 ? -5.461 -11.336 -10.109 1 91.12 101 ARG A N 1
ATOM 846 C CA . ARG A 1 101 ? -6.664 -10.656 -9.633 1 91.12 101 ARG A CA 1
ATOM 847 C C . ARG A 1 101 ? -6.312 -9.344 -8.945 1 91.12 101 ARG A C 1
ATOM 849 O O . ARG A 1 101 ? -6.945 -8.312 -9.203 1 91.12 101 ARG A O 1
ATOM 856 N N . PHE A 1 102 ? -5.32 -9.305 -8.125 1 96.31 102 PHE A N 1
ATOM 857 C CA . PHE A 1 102 ? -4.934 -8.141 -7.336 1 96.31 102 PHE A CA 1
ATOM 858 C C . PHE A 1 102 ? -4.48 -7 -8.242 1 96.31 102 PHE A C 1
ATOM 860 O O . PHE A 1 102 ? -4.992 -5.883 -8.141 1 96.31 102 PHE A O 1
ATOM 867 N N . LEU A 1 103 ? -3.582 -7.289 -9.18 1 97 103 LEU A N 1
ATOM 868 C CA . LEU A 1 103 ? -2.984 -6.238 -10 1 97 103 LEU A CA 1
ATOM 869 C C . LEU A 1 103 ? -3.967 -5.746 -11.055 1 97 103 LEU A C 1
ATOM 871 O O . LEU A 1 103 ? -3.961 -4.566 -11.414 1 97 103 LEU A O 1
ATOM 875 N N . LYS A 1 104 ? -4.805 -6.617 -11.531 1 93.06 104 LYS A N 1
ATOM 876 C CA . LYS A 1 104 ? -5.82 -6.18 -12.484 1 93.06 104 LYS A CA 1
ATOM 877 C C . LYS A 1 104 ? -6.844 -5.262 -11.82 1 93.06 104 LYS A C 1
ATOM 879 O O . LYS A 1 104 ? -7.402 -4.375 -12.461 1 93.06 104 LYS A O 1
ATOM 884 N N . THR A 1 105 ? -7.082 -5.52 -10.555 1 92.38 105 THR A N 1
ATOM 885 C CA . THR A 1 105 ? -7.957 -4.629 -9.805 1 92.38 105 THR A CA 1
ATOM 886 C C . THR A 1 105 ? -7.281 -3.283 -9.555 1 92.38 105 THR A C 1
ATOM 888 O O . THR A 1 105 ? -7.883 -2.232 -9.781 1 92.38 105 THR A O 1
ATOM 891 N N . VAL A 1 106 ? -6.027 -3.318 -9.148 1 93.5 106 VAL A N 1
ATOM 892 C CA . VAL A 1 106 ? -5.281 -2.105 -8.828 1 93.5 106 VAL A CA 1
ATOM 893 C C . VAL A 1 106 ? -5.117 -1.257 -10.094 1 93.5 106 VAL A C 1
ATOM 895 O O . VAL A 1 106 ? -5.262 -0.033 -10.047 1 93.5 106 VAL A O 1
ATOM 898 N N . TYR A 1 107 ? -4.832 -1.896 -11.172 1 94.31 107 TYR A N 1
ATOM 899 C CA . TYR A 1 107 ? -4.574 -1.218 -12.43 1 94.31 107 TYR A CA 1
ATOM 900 C C . TYR A 1 107 ? -5.754 -1.369 -13.383 1 94.31 107 TYR A C 1
ATOM 902 O O . TYR A 1 107 ? -5.57 -1.597 -14.586 1 94.31 107 TYR A O 1
ATOM 910 N N . ALA A 1 108 ? -6.875 -1.328 -12.867 1 89.94 108 ALA A N 1
ATOM 911 C CA . ALA A 1 108 ? -8.086 -1.522 -13.656 1 89.94 108 ALA A CA 1
ATOM 912 C C . ALA A 1 108 ? -8.133 -0.556 -14.836 1 89.94 108 ALA A C 1
ATOM 914 O O . ALA A 1 108 ? -8.594 -0.917 -15.93 1 89.94 108 ALA A O 1
ATOM 915 N N . GLU A 1 109 ? -7.574 0.688 -14.695 1 88.75 109 GLU A N 1
ATOM 916 C CA . GLU A 1 109 ? -7.613 1.702 -15.742 1 88.75 109 GLU A CA 1
ATOM 917 C C . GLU A 1 109 ? -6.352 1.659 -16.594 1 88.75 109 GLU A C 1
ATOM 919 O O . GLU A 1 109 ? -6.23 2.404 -17.578 1 88.75 109 GLU A O 1
ATOM 924 N N . LYS A 1 110 ? -5.461 0.824 -16.203 1 91.62 110 LYS A N 1
ATOM 925 C CA . LYS A 1 110 ? -4.195 0.699 -16.906 1 91.62 110 LYS A CA 1
ATOM 926 C C . LYS A 1 110 ? -3.805 -0.765 -17.094 1 91.62 110 LYS A C 1
ATOM 928 O O . LYS A 1 110 ? -2.748 -1.192 -16.609 1 91.62 110 LYS A O 1
ATOM 933 N N . PRO A 1 111 ? -4.531 -1.465 -17.906 1 90.5 111 PRO A N 1
ATOM 934 C CA . PRO A 1 111 ? -4.316 -2.91 -18.016 1 90.5 111 PRO A CA 1
ATOM 935 C C . PRO A 1 111 ? -2.93 -3.266 -18.531 1 90.5 111 PRO A C 1
ATOM 937 O O . PRO A 1 111 ? -2.371 -4.305 -18.172 1 90.5 111 PRO A O 1
ATOM 940 N N . VAL A 1 112 ? -2.318 -2.457 -19.328 1 91.62 112 VAL A N 1
ATOM 941 C CA . VAL A 1 112 ? -0.989 -2.707 -19.875 1 91.62 112 VAL A CA 1
ATOM 942 C C . VAL A 1 112 ? 0.033 -2.758 -18.75 1 91.62 112 VAL A C 1
ATOM 944 O O . VAL A 1 112 ? 0.934 -3.602 -18.75 1 91.62 112 VAL A O 1
ATOM 947 N N . TYR A 1 113 ? -0.173 -1.896 -17.797 1 91.5 113 TYR A N 1
ATOM 948 C CA . TYR A 1 113 ? 0.729 -1.87 -16.641 1 91.5 113 TYR A CA 1
ATOM 949 C C . TYR A 1 113 ? 0.591 -3.141 -15.812 1 91.5 113 TYR A C 1
ATOM 951 O O . TYR A 1 113 ? 1.592 -3.719 -15.383 1 91.5 113 TYR A O 1
ATOM 959 N N . ALA A 1 114 ? -0.658 -3.535 -15.602 1 94.75 114 ALA A N 1
ATOM 960 C CA . ALA A 1 114 ? -0.897 -4.77 -14.859 1 94.75 114 ALA A CA 1
ATOM 961 C C . ALA A 1 114 ? -0.176 -5.949 -15.508 1 94.75 114 ALA A C 1
ATOM 963 O O . ALA A 1 114 ? 0.512 -6.715 -14.828 1 94.75 114 ALA A O 1
ATOM 964 N N . ASN A 1 115 ? -0.287 -6.023 -16.781 1 92.94 115 ASN A N 1
ATOM 965 C CA . ASN A 1 115 ? 0.305 -7.141 -17.516 1 92.94 115 ASN A CA 1
ATOM 966 C C . ASN A 1 115 ? 1.83 -7.09 -17.469 1 92.94 115 ASN A C 1
ATOM 968 O O . ASN A 1 115 ? 2.486 -8.125 -17.359 1 92.94 115 ASN A O 1
ATOM 972 N N . THR A 1 116 ? 2.355 -5.898 -17.578 1 93.12 116 THR A N 1
ATOM 973 C CA . THR A 1 116 ? 3.803 -5.73 -17.516 1 93.12 116 THR A CA 1
ATOM 974 C C . THR A 1 116 ? 4.344 -6.203 -16.172 1 93.12 116 THR A C 1
ATOM 976 O O . THR A 1 116 ? 5.328 -6.945 -16.125 1 93.12 116 THR A O 1
ATOM 979 N N . VAL A 1 117 ? 3.742 -5.773 -15.133 1 95.88 117 VAL A N 1
ATOM 980 C CA . VAL A 1 117 ? 4.176 -6.16 -13.797 1 95.88 117 VAL A CA 1
ATOM 981 C C . VAL A 1 117 ? 4.043 -7.672 -13.625 1 95.88 117 VAL A C 1
ATOM 983 O O . VAL A 1 117 ? 4.953 -8.328 -13.117 1 95.88 117 VAL A O 1
ATOM 986 N N . LEU A 1 118 ? 2.936 -8.242 -14.062 1 94.94 118 LEU A N 1
ATOM 987 C CA . LEU A 1 118 ? 2.678 -9.672 -13.945 1 94.94 118 LEU A CA 1
ATOM 988 C C . LEU A 1 118 ? 3.742 -10.477 -14.68 1 94.94 118 LEU A C 1
ATOM 990 O O . LEU A 1 118 ? 4.23 -11.484 -14.164 1 94.94 118 LEU A O 1
ATOM 994 N N . GLU A 1 119 ? 4.078 -10.055 -15.844 1 92 119 GLU A N 1
ATOM 995 C CA . GLU A 1 119 ? 5.098 -10.742 -16.641 1 92 119 GLU A CA 1
ATOM 996 C C . GLU A 1 119 ? 6.438 -10.766 -15.906 1 92 119 GLU A C 1
ATOM 998 O O . GLU A 1 119 ? 7.121 -11.797 -15.898 1 92 119 GLU A O 1
ATOM 1003 N N . ARG A 1 120 ? 6.734 -9.727 -15.328 1 93.69 120 ARG A N 1
ATOM 1004 C CA . ARG A 1 120 ? 8 -9.633 -14.609 1 93.69 120 ARG A CA 1
ATOM 1005 C C . ARG A 1 120 ? 7.973 -10.5 -13.352 1 93.69 120 ARG A C 1
ATOM 1007 O O . ARG A 1 120 ? 8.945 -11.188 -13.039 1 93.69 120 ARG A O 1
ATOM 1014 N N . LEU A 1 121 ? 6.891 -10.469 -12.648 1 95 121 LEU A N 1
ATOM 1015 C CA . LEU A 1 121 ? 6.754 -11.219 -11.406 1 95 121 LEU A CA 1
ATOM 1016 C C . LEU A 1 121 ? 6.898 -12.719 -11.656 1 95 121 LEU A C 1
ATOM 1018 O O . LEU A 1 121 ? 7.398 -13.453 -10.797 1 95 121 LEU A O 1
ATOM 1022 N N . HIS A 1 122 ? 6.457 -13.133 -12.812 1 91.44 122 HIS A N 1
ATOM 1023 C CA . HIS A 1 122 ? 6.379 -14.562 -13.062 1 91.44 122 HIS A CA 1
ATOM 1024 C C . HIS A 1 122 ? 7.449 -15.008 -14.055 1 91.44 122 HIS A C 1
ATOM 1026 O O . HIS A 1 122 ? 7.379 -16.109 -14.602 1 91.44 122 HIS A O 1
ATOM 1032 N N . SER A 1 123 ? 8.453 -14.148 -14.297 1 87.25 123 SER A N 1
ATOM 1033 C CA . SER A 1 123 ? 9.484 -14.453 -15.281 1 87.25 123 SER A CA 1
ATOM 1034 C C . SER A 1 123 ? 10.523 -15.414 -14.719 1 87.25 123 SER A C 1
ATOM 1036 O O . SER A 1 123 ? 11.125 -16.203 -15.461 1 87.25 123 SER A O 1
ATOM 1038 N N . ARG A 1 124 ? 10.758 -15.344 -13.445 1 84 124 ARG A N 1
ATOM 1039 C CA . ARG A 1 124 ? 11.758 -16.219 -12.836 1 84 124 ARG A CA 1
ATOM 1040 C C . ARG A 1 124 ? 11.555 -16.328 -11.328 1 84 124 ARG A C 1
ATOM 1042 O O . ARG A 1 124 ? 10.953 -15.438 -10.719 1 84 124 ARG A O 1
ATOM 1049 N N . MET A 1 125 ? 12.031 -17.406 -10.828 1 87.69 125 MET A N 1
ATOM 1050 C CA . MET A 1 125 ? 12.102 -17.562 -9.383 1 87.69 125 MET A CA 1
ATOM 1051 C C . MET A 1 125 ? 13.414 -16.984 -8.844 1 87.69 125 MET A C 1
ATOM 1053 O O . MET A 1 125 ? 14.422 -16.969 -9.547 1 87.69 125 MET A O 1
ATOM 1057 N N . PHE A 1 126 ? 13.43 -16.484 -7.609 1 86.12 126 PHE A N 1
ATOM 1058 C CA . PHE A 1 126 ? 14.688 -16.062 -6.988 1 86.12 126 PHE A CA 1
ATOM 1059 C C . PHE A 1 126 ? 14.562 -16.062 -5.473 1 86.12 126 PHE A C 1
ATOM 1061 O O . PHE A 1 126 ? 13.461 -16.172 -4.93 1 86.12 126 PHE A O 1
ATOM 1068 N N . LEU A 1 127 ? 15.68 -16.062 -4.863 1 90.75 127 LEU A N 1
ATOM 1069 C CA . LEU A 1 127 ? 15.805 -15.922 -3.418 1 90.75 127 LEU A CA 1
ATOM 1070 C C . LEU A 1 127 ? 16.531 -14.625 -3.064 1 90.75 127 LEU A C 1
ATOM 1072 O O . LEU A 1 127 ? 17.375 -14.156 -3.824 1 90.75 127 LEU A O 1
ATOM 1076 N N . THR A 1 128 ? 16.188 -14.055 -1.99 1 93.19 128 THR A N 1
ATOM 1077 C CA . THR A 1 128 ? 16.891 -12.914 -1.412 1 93.19 128 THR A CA 1
ATOM 1078 C C . THR A 1 128 ? 16.938 -13.016 0.109 1 93.19 128 THR A C 1
ATOM 1080 O O . THR A 1 128 ? 16.5 -14.023 0.68 1 93.19 128 THR A O 1
ATOM 1083 N N . SER A 1 129 ? 17.609 -12.109 0.708 1 92.81 129 SER A N 1
ATOM 1084 C CA . SER A 1 129 ? 17.75 -12.125 2.16 1 92.81 129 SER A CA 1
ATOM 1085 C C . SER A 1 129 ? 17.656 -10.719 2.746 1 92.81 129 SER A C 1
ATOM 1087 O O . SER A 1 129 ? 17.625 -9.734 2.006 1 92.81 129 SER A O 1
ATOM 1089 N N . ARG A 1 130 ? 17.578 -10.703 4.035 1 93.19 130 ARG A N 1
ATOM 1090 C CA . ARG A 1 130 ? 17.547 -9.438 4.754 1 93.19 130 ARG A CA 1
ATOM 1091 C C . ARG A 1 130 ? 18.766 -8.578 4.402 1 93.19 130 ARG A C 1
ATOM 1093 O O . ARG A 1 130 ? 18.656 -7.352 4.297 1 93.19 130 ARG A O 1
ATOM 1100 N N . GLU A 1 131 ? 19.875 -9.156 4.199 1 92.88 131 GLU A N 1
ATOM 1101 C CA . GLU A 1 131 ? 21.109 -8.445 3.887 1 92.88 131 GLU A CA 1
ATOM 1102 C C . GLU A 1 131 ? 21.094 -7.891 2.467 1 92.88 131 GLU A C 1
ATOM 1104 O O . GLU A 1 131 ? 21.516 -6.758 2.23 1 92.88 131 GLU A O 1
ATOM 1109 N N . GLU A 1 132 ? 20.547 -8.648 1.59 1 93.38 132 GLU A N 1
ATOM 1110 C CA . GLU A 1 132 ? 20.562 -8.273 0.179 1 93.38 132 GLU A CA 1
ATOM 1111 C C . GLU A 1 132 ? 19.422 -7.312 -0.149 1 93.38 132 GLU A C 1
ATOM 1113 O O . GLU A 1 132 ? 19.594 -6.387 -0.944 1 93.38 132 GLU A O 1
ATOM 1118 N N . ALA A 1 133 ? 18.344 -7.59 0.433 1 95.81 133 ALA A N 1
ATOM 1119 C CA . ALA A 1 133 ? 17.156 -6.793 0.156 1 95.81 133 ALA A CA 1
ATOM 1120 C C . ALA A 1 133 ? 16.344 -6.562 1.428 1 95.81 133 ALA A C 1
ATOM 1122 O O . ALA A 1 133 ? 15.234 -7.094 1.572 1 95.81 133 ALA A O 1
ATOM 1123 N N . PRO A 1 134 ? 16.797 -5.688 2.262 1 95.69 134 PRO A N 1
ATOM 1124 C CA . PRO A 1 134 ? 16.156 -5.496 3.568 1 95.69 134 PRO A CA 1
ATOM 1125 C C . PRO A 1 134 ? 14.711 -5.012 3.459 1 95.69 134 PRO A C 1
ATOM 1127 O O . PRO A 1 134 ? 13.875 -5.363 4.293 1 95.69 134 PRO A O 1
ATOM 1130 N N . GLU A 1 135 ? 14.445 -4.23 2.469 1 96.75 135 GLU A N 1
ATOM 1131 C CA . GLU A 1 135 ? 13.094 -3.701 2.328 1 96.75 135 GLU A CA 1
ATOM 1132 C C . GLU A 1 135 ? 12.102 -4.801 1.953 1 96.75 135 GLU A C 1
ATOM 1134 O O . GLU A 1 135 ? 10.977 -4.824 2.449 1 96.75 135 GLU A O 1
ATOM 1139 N N . ILE A 1 136 ? 12.5 -5.691 1.1 1 97.56 136 ILE A N 1
ATOM 1140 C CA . ILE A 1 136 ? 11.633 -6.801 0.707 1 97.56 136 ILE A CA 1
ATOM 1141 C C . ILE A 1 136 ? 11.336 -7.68 1.92 1 97.56 136 ILE A C 1
ATOM 1143 O O . ILE A 1 136 ? 10.18 -8.023 2.176 1 97.56 136 ILE A O 1
ATOM 1147 N N . GLU A 1 137 ? 12.391 -7.984 2.605 1 97.56 137 GLU A N 1
ATOM 1148 C CA . GLU A 1 137 ? 12.234 -8.805 3.801 1 97.56 137 GLU A CA 1
ATOM 1149 C C . GLU A 1 137 ? 11.305 -8.133 4.812 1 97.56 137 GLU A C 1
ATOM 1151 O O . GLU A 1 137 ? 10.445 -8.789 5.402 1 97.56 137 GLU A O 1
ATOM 1156 N N . ALA A 1 138 ? 11.438 -6.871 5.004 1 97.44 138 ALA A N 1
ATOM 1157 C CA . ALA A 1 138 ? 10.609 -6.125 5.949 1 97.44 138 ALA A CA 1
ATOM 1158 C C . ALA A 1 138 ? 9.141 -6.137 5.52 1 97.44 138 ALA A C 1
ATOM 1160 O O . ALA A 1 138 ? 8.25 -6.316 6.348 1 97.44 138 ALA A O 1
ATOM 1161 N N . LEU A 1 139 ? 8.898 -5.883 4.293 1 98.56 139 LEU A N 1
ATOM 1162 C CA . LEU A 1 139 ? 7.531 -5.852 3.781 1 98.56 139 LEU A CA 1
ATOM 1163 C C . LEU A 1 139 ? 6.859 -7.211 3.939 1 98.56 139 LEU A C 1
ATOM 1165 O O . LEU A 1 139 ? 5.68 -7.289 4.293 1 98.56 139 LEU A O 1
ATOM 1169 N N . VAL A 1 140 ? 7.594 -8.266 3.668 1 98.25 140 VAL A N 1
ATOM 1170 C CA . VAL A 1 140 ? 7.051 -9.602 3.859 1 98.25 140 VAL A CA 1
ATOM 1171 C C . VAL A 1 140 ? 6.672 -9.805 5.324 1 98.25 140 VAL A C 1
ATOM 1173 O O . VAL A 1 140 ? 5.59 -10.32 5.625 1 98.25 140 VAL A O 1
ATOM 1176 N N . ARG A 1 141 ? 7.508 -9.414 6.188 1 97.12 141 ARG A N 1
ATOM 1177 C CA . ARG A 1 141 ? 7.242 -9.57 7.613 1 97.12 141 ARG A CA 1
ATOM 1178 C C . ARG A 1 141 ? 6.02 -8.758 8.031 1 97.12 141 ARG A C 1
ATOM 1180 O O . ARG A 1 141 ? 5.227 -9.211 8.859 1 97.12 141 ARG A O 1
ATOM 1187 N N . VAL A 1 142 ? 5.891 -7.562 7.52 1 98.19 142 VAL A N 1
ATOM 1188 C CA . VAL A 1 142 ? 4.73 -6.734 7.824 1 98.19 142 VAL A CA 1
ATOM 1189 C C . VAL A 1 142 ? 3.453 -7.469 7.418 1 98.19 142 VAL A C 1
ATOM 1191 O O . VAL A 1 142 ? 2.496 -7.535 8.195 1 98.19 142 VAL A O 1
ATOM 1194 N N . ILE A 1 143 ? 3.418 -8.016 6.227 1 98.31 143 ILE A N 1
ATOM 1195 C CA . ILE A 1 143 ? 2.232 -8.703 5.727 1 98.31 143 ILE A CA 1
ATOM 1196 C C . ILE A 1 143 ? 1.942 -9.93 6.594 1 98.31 143 ILE A C 1
ATOM 1198 O O . ILE A 1 143 ? 0.798 -10.156 6.992 1 98.31 143 ILE A O 1
ATOM 1202 N N . LEU A 1 144 ? 2.994 -10.695 6.887 1 96.31 144 LEU A N 1
ATOM 1203 C CA . LEU A 1 144 ? 2.824 -11.883 7.715 1 96.31 144 LEU A CA 1
ATOM 1204 C C . LEU A 1 144 ? 2.26 -11.508 9.086 1 96.31 144 LEU A C 1
ATOM 1206 O O . LEU A 1 144 ? 1.347 -12.172 9.586 1 96.31 144 LEU A O 1
ATOM 1210 N N . ASN A 1 145 ? 2.758 -10.492 9.648 1 96.56 145 ASN A N 1
ATOM 1211 C CA . ASN A 1 145 ? 2.291 -10.055 10.961 1 96.56 145 ASN A CA 1
ATOM 1212 C C . ASN A 1 145 ? 0.852 -9.555 10.906 1 96.56 145 ASN A C 1
ATOM 1214 O O . ASN A 1 145 ? 0.072 -9.781 11.828 1 96.56 145 ASN A O 1
ATOM 1218 N N . GLU A 1 146 ? 0.521 -8.82 9.867 1 96.94 146 GLU A N 1
ATOM 1219 C CA . GLU A 1 146 ? -0.859 -8.383 9.68 1 96.94 146 GLU A CA 1
ATOM 1220 C C . GLU A 1 146 ? -1.81 -9.578 9.602 1 96.94 146 GLU A C 1
ATOM 1222 O O . GLU A 1 146 ? -2.885 -9.562 10.203 1 96.94 146 GLU A O 1
ATOM 1227 N N . MET A 1 147 ? -1.403 -10.562 8.852 1 93.75 147 MET A N 1
ATOM 1228 C CA . MET A 1 147 ? -2.234 -11.75 8.672 1 93.75 147 MET A CA 1
ATOM 1229 C C . MET A 1 147 ? -2.332 -12.539 9.969 1 93.75 147 MET A C 1
ATOM 1231 O O . MET A 1 147 ? -3.363 -13.156 10.25 1 93.75 147 MET A O 1
ATOM 1235 N N . ARG A 1 148 ? -1.3 -12.523 10.719 1 93.12 148 ARG A N 1
ATOM 1236 C CA . ARG A 1 148 ? -1.238 -13.25 11.984 1 93.12 148 ARG A CA 1
ATOM 1237 C C . ARG A 1 148 ? -2.129 -12.594 13.031 1 93.12 148 ARG A C 1
ATOM 1239 O O . ARG A 1 148 ? -2.889 -13.273 13.727 1 93.12 148 ARG A O 1
ATOM 1246 N N . ASN A 1 149 ? -2.025 -11.273 13.164 1 93.88 149 ASN A N 1
ATOM 1247 C CA . ASN A 1 149 ? -2.639 -10.547 14.266 1 93.88 149 ASN A CA 1
ATOM 1248 C C . ASN A 1 149 ? -4.059 -10.102 13.93 1 93.88 149 ASN A C 1
ATOM 1250 O O . ASN A 1 149 ? -4.898 -9.961 14.82 1 93.88 149 ASN A O 1
ATOM 1254 N N . ARG A 1 150 ? -4.312 -9.812 12.695 1 93.62 150 ARG A N 1
ATOM 1255 C CA . ARG A 1 150 ? -5.613 -9.414 12.172 1 93.62 150 ARG A CA 1
ATOM 1256 C C . ARG A 1 150 ? -6.191 -8.242 12.969 1 93.62 150 ARG A C 1
ATOM 1258 O O . ARG A 1 150 ? -7.348 -8.289 13.391 1 93.62 150 ARG A O 1
ATOM 1265 N N . GLU A 1 151 ? -5.352 -7.254 13.25 1 93.31 151 GLU A N 1
ATOM 1266 C CA . GLU A 1 151 ? -5.789 -6.055 13.961 1 93.31 151 GLU A CA 1
ATOM 1267 C C . GLU A 1 151 ? -6.715 -5.207 13.094 1 93.31 151 GLU A C 1
ATOM 1269 O O . GLU A 1 151 ? -6.973 -5.543 11.938 1 93.31 151 GLU A O 1
ATOM 1274 N N . GLU A 1 152 ? -7.203 -4.145 13.656 1 92.62 152 GLU A N 1
ATOM 1275 C CA . GLU A 1 152 ? -8.102 -3.246 12.938 1 92.62 152 GLU A CA 1
ATOM 1276 C C . GLU A 1 152 ? -7.477 -2.777 11.625 1 92.62 152 GLU A C 1
ATOM 1278 O O . GLU A 1 152 ? -6.293 -2.434 11.578 1 92.62 152 GLU A O 1
ATOM 1283 N N . PHE A 1 153 ? -8.188 -2.834 10.508 1 92.94 153 PHE A N 1
ATOM 1284 C CA . PHE A 1 153 ? -7.82 -2.348 9.188 1 92.94 153 PHE A CA 1
ATOM 1285 C C . PHE A 1 153 ? -6.797 -3.271 8.539 1 92.94 153 PHE A C 1
ATOM 1287 O O . PHE A 1 153 ? -6.062 -2.857 7.637 1 92.94 153 PHE A O 1
ATOM 1294 N N . TYR A 1 154 ? -6.664 -4.539 9.055 1 94.94 154 TYR A N 1
ATOM 1295 C CA . TYR A 1 154 ? -5.543 -5.348 8.594 1 94.94 154 TYR A CA 1
ATOM 1296 C C . TYR A 1 154 ? -5.703 -5.707 7.121 1 94.94 154 TYR A C 1
ATOM 1298 O O . TYR A 1 154 ? -4.715 -5.824 6.391 1 94.94 154 TYR A O 1
ATOM 1306 N N . LEU A 1 155 ? -6.969 -5.836 6.633 1 93.75 155 LEU A N 1
ATOM 1307 C CA . LEU A 1 155 ? -7.168 -6.215 5.238 1 93.75 155 LEU A CA 1
ATOM 1308 C C . LEU A 1 155 ? -6.648 -5.133 4.301 1 93.75 155 LEU A C 1
ATOM 1310 O O . LEU A 1 155 ? -5.906 -5.426 3.359 1 93.75 155 LEU A O 1
ATOM 1314 N N . GLU A 1 156 ? -6.992 -3.875 4.582 1 95.62 156 GLU A N 1
ATOM 1315 C CA . GLU A 1 156 ? -6.512 -2.758 3.775 1 95.62 156 GLU A CA 1
ATOM 1316 C C . GLU A 1 156 ? -5.004 -2.58 3.926 1 95.62 156 GLU A C 1
ATOM 1318 O O . GLU A 1 156 ? -4.312 -2.256 2.959 1 95.62 156 GLU A O 1
ATOM 1323 N N . SER A 1 157 ? -4.562 -2.807 5.152 1 97.5 157 SER A N 1
ATOM 1324 C CA . SER A 1 157 ? -3.131 -2.719 5.418 1 97.5 157 SER A CA 1
ATOM 1325 C C . SER A 1 157 ? -2.352 -3.73 4.586 1 97.5 157 SER A C 1
ATOM 1327 O O . SER A 1 157 ? -1.333 -3.389 3.98 1 97.5 157 SER A O 1
ATOM 1329 N N . VAL A 1 158 ? -2.852 -4.918 4.508 1 97.94 158 VAL A N 1
ATOM 1330 C CA . VAL A 1 158 ? -2.223 -5.98 3.73 1 97.94 158 VAL A CA 1
ATOM 1331 C C . VAL A 1 158 ? -2.211 -5.605 2.252 1 97.94 158 VAL A C 1
ATOM 1333 O O . VAL A 1 158 ? -1.201 -5.785 1.565 1 97.94 158 VAL A O 1
ATOM 1336 N N . GLN A 1 159 ? -3.266 -5.113 1.773 1 97.38 159 GLN A N 1
ATOM 1337 C CA . GLN A 1 159 ? -3.359 -4.75 0.364 1 97.38 159 GLN A CA 1
ATOM 1338 C C . GLN A 1 159 ? -2.346 -3.668 0.007 1 97.38 159 GLN A C 1
ATOM 1340 O O . GLN A 1 159 ? -1.692 -3.74 -1.036 1 97.38 159 GLN A O 1
ATOM 1345 N N . GLY A 1 160 ? -2.273 -2.66 0.842 1 98.25 160 GLY A N 1
ATOM 1346 C CA . GLY A 1 160 ? -1.282 -1.621 0.608 1 98.25 160 GLY A CA 1
ATOM 1347 C C . GLY A 1 160 ? 0.139 -2.148 0.572 1 98.25 160 GLY A C 1
ATOM 1348 O O . GLY A 1 160 ? 0.875 -1.901 -0.385 1 98.25 160 GLY A O 1
ATOM 1349 N N . CYS A 1 161 ? 0.505 -2.871 1.578 1 98.62 161 CYS A N 1
ATOM 1350 C CA . CYS A 1 161 ? 1.854 -3.41 1.707 1 98.62 161 CYS A CA 1
ATOM 1351 C C . CYS A 1 161 ? 2.166 -4.379 0.573 1 98.62 161 CYS A C 1
ATOM 1353 O O . CYS A 1 161 ? 3.279 -4.387 0.047 1 98.62 161 CYS A O 1
ATOM 1355 N N . LEU A 1 162 ? 1.18 -5.137 0.18 1 98.75 162 LEU A N 1
ATOM 1356 C CA . LEU A 1 162 ? 1.34 -6.109 -0.893 1 98.75 162 LEU A CA 1
ATOM 1357 C C . LEU A 1 162 ? 1.661 -5.418 -2.213 1 98.75 162 LEU A C 1
ATOM 1359 O O . LEU A 1 162 ? 2.512 -5.887 -2.975 1 98.75 162 LEU A O 1
ATOM 1363 N N . LEU A 1 163 ? 0.964 -4.367 -2.518 1 98.62 163 LEU A N 1
ATOM 1364 C CA . LEU A 1 163 ? 1.237 -3.645 -3.754 1 98.62 163 LEU A CA 1
ATOM 1365 C C . LEU A 1 163 ? 2.701 -3.221 -3.824 1 98.62 163 LEU A C 1
ATOM 1367 O O . LEU A 1 163 ? 3.377 -3.475 -4.824 1 98.62 163 LEU A O 1
ATOM 1371 N N . THR A 1 164 ? 3.162 -2.621 -2.773 1 98.62 164 THR A N 1
ATOM 1372 C CA . THR A 1 164 ? 4.547 -2.168 -2.723 1 98.62 164 THR A CA 1
ATOM 1373 C C . THR A 1 164 ? 5.508 -3.344 -2.867 1 98.62 164 THR A C 1
ATOM 1375 O O . THR A 1 164 ? 6.477 -3.273 -3.627 1 98.62 164 THR A O 1
ATOM 1378 N N . LEU A 1 165 ? 5.234 -4.398 -2.182 1 98.69 165 LEU A N 1
ATOM 1379 C CA . LEU A 1 165 ? 6.078 -5.586 -2.229 1 98.69 165 LEU A CA 1
ATOM 1380 C C . LEU A 1 165 ? 6.18 -6.125 -3.65 1 98.69 165 LEU A C 1
ATOM 1382 O O . LEU A 1 165 ? 7.281 -6.363 -4.152 1 98.69 165 LEU A O 1
ATOM 1386 N N . LEU A 1 166 ? 5.027 -6.312 -4.324 1 98.5 166 LEU A N 1
ATOM 1387 C CA . LEU A 1 166 ? 5.004 -6.898 -5.66 1 98.5 166 LEU A CA 1
ATOM 1388 C C . LEU A 1 166 ? 5.738 -6.008 -6.656 1 98.5 166 LEU A C 1
ATOM 1390 O O . LEU A 1 166 ? 6.434 -6.508 -7.543 1 98.5 166 LEU A O 1
ATOM 1394 N N . LEU A 1 167 ? 5.602 -4.742 -6.531 1 98 167 LEU A N 1
ATOM 1395 C CA . LEU A 1 167 ? 6.262 -3.822 -7.453 1 98 167 LEU A CA 1
ATOM 1396 C C . LEU A 1 167 ? 7.773 -3.854 -7.262 1 98 167 LEU A C 1
ATOM 1398 O O . LEU A 1 167 ? 8.531 -3.795 -8.234 1 98 167 LEU A O 1
ATOM 1402 N N . LYS A 1 168 ? 8.188 -3.92 -6.031 1 97.38 168 LYS A N 1
ATOM 1403 C CA . LYS A 1 168 ? 9.625 -4.023 -5.773 1 97.38 168 LYS A CA 1
ATOM 1404 C C . LYS A 1 168 ? 10.188 -5.336 -6.309 1 97.38 168 LYS A C 1
ATOM 1406 O O . LYS A 1 168 ? 11.289 -5.367 -6.852 1 97.38 168 LYS A O 1
ATOM 1411 N N . ILE A 1 169 ? 9.453 -6.406 -6.133 1 96.69 169 ILE A N 1
ATOM 1412 C CA . ILE A 1 169 ? 9.867 -7.703 -6.66 1 96.69 169 ILE A CA 1
ATOM 1413 C C . ILE A 1 169 ? 9.938 -7.641 -8.188 1 96.69 169 ILE A C 1
ATOM 1415 O O . ILE A 1 169 ? 10.883 -8.156 -8.789 1 96.69 169 ILE A O 1
ATOM 1419 N N . ALA A 1 170 ? 8.961 -7.059 -8.812 1 96.06 170 ALA A N 1
ATOM 1420 C CA . ALA A 1 170 ? 8.945 -6.926 -10.266 1 96.06 170 ALA A CA 1
ATOM 1421 C C . ALA A 1 170 ? 10.203 -6.207 -10.758 1 96.06 170 ALA A C 1
ATOM 1423 O O . ALA A 1 170 ? 10.758 -6.559 -11.797 1 96.06 170 ALA A O 1
ATOM 1424 N N . ARG A 1 171 ? 10.617 -5.184 -10.016 1 94.25 171 ARG A N 1
ATOM 1425 C CA . ARG A 1 171 ? 11.812 -4.426 -10.383 1 94.25 171 ARG A CA 1
ATOM 1426 C C . ARG A 1 171 ? 13.047 -5.316 -10.383 1 94.25 171 ARG A C 1
ATOM 1428 O O . ARG A 1 171 ? 13.992 -5.074 -11.141 1 94.25 171 ARG A O 1
ATOM 1435 N N . MET A 1 172 ? 13.062 -6.27 -9.531 1 89.94 172 MET A N 1
ATOM 1436 C CA . MET A 1 172 ? 14.211 -7.168 -9.406 1 89.94 172 MET A CA 1
ATOM 1437 C C . MET A 1 172 ? 14.281 -8.125 -10.594 1 89.94 172 MET A C 1
ATOM 1439 O O . MET A 1 172 ? 15.305 -8.781 -10.812 1 89.94 172 MET A O 1
ATOM 1443 N N . ASN A 1 173 ? 13.211 -8.305 -11.344 1 84.81 173 ASN A N 1
ATOM 1444 C CA . ASN A 1 173 ? 13.156 -9.141 -12.539 1 84.81 173 ASN A CA 1
ATOM 1445 C C . ASN A 1 173 ? 13.031 -8.305 -13.805 1 84.81 173 ASN A C 1
ATOM 1447 O O . ASN A 1 173 ? 11.969 -8.273 -14.43 1 84.81 173 ASN A O 1
ATOM 1451 N N . PRO A 1 174 ? 14.117 -7.621 -14.227 1 66.69 174 PRO A N 1
ATOM 1452 C CA . PRO A 1 174 ? 13.984 -6.754 -15.398 1 66.69 174 PRO A CA 1
ATOM 1453 C C . PRO A 1 174 ? 13.695 -7.535 -16.688 1 66.69 174 PRO A C 1
ATOM 1455 O O . PRO A 1 174 ? 13.984 -8.734 -16.75 1 66.69 174 PRO A O 1
ATOM 1458 N N . VAL A 1 175 ? 12.953 -6.875 -17.688 1 61.69 175 VAL A N 1
ATOM 1459 C CA . VAL A 1 175 ? 12.438 -7.402 -18.953 1 61.69 175 VAL A CA 1
ATOM 1460 C C . VAL A 1 175 ? 13.539 -8.18 -19.672 1 61.69 175 VAL A C 1
ATOM 1462 O O . VAL A 1 175 ? 13.273 -9.227 -20.266 1 61.69 175 VAL A O 1
ATOM 1465 N N . ASP A 1 176 ? 14.641 -7.547 -19.75 1 55.22 176 ASP A N 1
ATOM 1466 C CA . ASP A 1 176 ? 15.664 -8.156 -20.594 1 55.22 176 ASP A CA 1
ATOM 1467 C C . ASP A 1 176 ? 16.172 -9.461 -19.984 1 55.22 176 ASP A C 1
ATOM 1469 O O . ASP A 1 176 ? 17.062 -10.102 -20.547 1 55.22 176 ASP A O 1
ATOM 1473 N N . SER A 1 177 ? 15.641 -9.711 -18.875 1 51.41 177 SER A N 1
ATOM 1474 C CA . SER A 1 177 ? 16.109 -10.984 -18.344 1 51.41 177 SER A CA 1
ATOM 1475 C C . SER A 1 177 ? 15.391 -12.164 -19 1 51.41 177 SER A C 1
ATOM 1477 O O . SER A 1 177 ? 14.164 -12.141 -19.141 1 51.41 177 SER A O 1
ATOM 1479 N N . MET A 1 178 ? 15.922 -12.695 -20.016 1 48.22 178 MET A N 1
ATOM 1480 C CA . MET A 1 178 ? 15.383 -13.891 -20.656 1 48.22 178 MET A CA 1
ATOM 1481 C C . MET A 1 178 ? 14.727 -14.805 -19.625 1 48.22 178 MET A C 1
ATOM 1483 O O . MET A 1 178 ? 15.297 -15.062 -18.562 1 48.22 178 MET A O 1
ATOM 1487 N N . PRO A 1 179 ? 13.383 -14.922 -19.797 1 49.06 179 PRO A N 1
ATOM 1488 C CA . PRO A 1 179 ? 12.781 -15.922 -18.891 1 49.06 179 PRO A CA 1
ATOM 1489 C C . PRO A 1 179 ? 13.68 -17.141 -18.688 1 49.06 179 PRO A C 1
ATOM 1491 O O . PRO A 1 179 ? 14.289 -17.625 -19.656 1 49.06 179 PRO A O 1
ATOM 1494 N N . GLU A 1 180 ? 14.258 -17.266 -17.594 1 47.47 180 GLU A N 1
ATOM 1495 C CA . GLU A 1 180 ? 14.906 -18.562 -17.406 1 47.47 180 GLU A CA 1
ATOM 1496 C C . GLU A 1 180 ? 13.953 -19.719 -17.719 1 47.47 180 GLU A C 1
ATOM 1498 O O . GLU A 1 180 ? 12.828 -19.734 -17.219 1 47.47 180 GLU A O 1
ATOM 1503 N N . ALA A 1 181 ? 14.102 -20.234 -18.891 1 43.59 181 ALA A N 1
ATOM 1504 C CA . ALA A 1 181 ? 13.336 -21.438 -19.219 1 43.59 181 ALA A CA 1
ATOM 1505 C C . ALA A 1 181 ? 13.141 -22.312 -18 1 43.59 181 ALA A C 1
ATOM 1507 O O . ALA A 1 181 ? 14.078 -22.516 -17.219 1 43.59 181 ALA A O 1
ATOM 1508 N N . LYS A 1 182 ? 11.82 -22.422 -17.484 1 50.5 182 LYS A N 1
ATOM 1509 C CA . LYS A 1 182 ? 11.469 -23.438 -16.516 1 50.5 182 LYS A CA 1
ATOM 1510 C C . LYS A 1 182 ? 12.188 -24.75 -16.797 1 50.5 182 LYS A C 1
ATOM 1512 O O . LYS A 1 182 ? 11.648 -25.625 -17.469 1 50.5 182 LYS A O 1
ATOM 1517 N N . ILE A 1 183 ? 13.539 -24.719 -17.125 1 45.75 183 ILE A N 1
ATOM 1518 C CA . ILE A 1 183 ? 14.172 -25.875 -17.734 1 45.75 183 ILE A CA 1
ATOM 1519 C C . ILE A 1 183 ? 14.219 -27.031 -16.719 1 45.75 183 ILE A C 1
ATOM 1521 O O . ILE A 1 183 ? 15 -27 -15.773 1 45.75 183 ILE A O 1
ATOM 1525 N N . ILE A 1 184 ? 12.961 -27.562 -16.344 1 53.81 184 ILE A N 1
ATOM 1526 C CA . ILE A 1 184 ? 13.062 -28.891 -15.758 1 53.81 184 ILE A CA 1
ATOM 1527 C C . ILE A 1 184 ? 13.391 -29.922 -16.844 1 53.81 184 ILE A C 1
ATOM 1529 O O . ILE A 1 184 ? 12.82 -29.875 -17.938 1 53.81 184 ILE A O 1
ATOM 1533 N N . ASP A 1 185 ? 14.469 -30.531 -16.688 1 58.41 185 ASP A N 1
ATOM 1534 C CA . ASP A 1 185 ? 14.891 -31.578 -17.609 1 58.41 185 ASP A CA 1
ATOM 1535 C C . ASP A 1 185 ? 13.82 -32.656 -17.734 1 58.41 185 ASP A C 1
ATOM 1537 O O . ASP A 1 185 ? 14.133 -33.844 -17.812 1 58.41 185 ASP A O 1
ATOM 1541 N N . ASP A 1 186 ? 12.625 -32.344 -17.375 1 66.44 186 ASP A N 1
ATOM 1542 C CA . ASP A 1 186 ? 11.508 -33.25 -17.609 1 66.44 186 ASP A CA 1
ATOM 1543 C C . ASP A 1 186 ? 10.586 -32.719 -18.703 1 66.44 186 ASP A C 1
ATOM 1545 O O . ASP A 1 186 ? 9.789 -31.812 -18.453 1 66.44 186 ASP A O 1
ATOM 1549 N N . GLY A 1 187 ? 10.734 -33.219 -19.812 1 74.44 187 GLY A N 1
ATOM 1550 C CA . GLY A 1 187 ? 9.977 -32.812 -20.984 1 74.44 187 GLY A CA 1
ATOM 1551 C C . GLY A 1 187 ? 8.477 -32.906 -20.766 1 74.44 187 GLY A C 1
ATOM 1552 O O . GLY A 1 187 ? 7.734 -32 -21.219 1 74.44 187 GLY A O 1
ATOM 1553 N N . SER A 1 188 ? 8.062 -33.938 -20.047 1 80 188 SER A N 1
ATOM 1554 C CA . SER A 1 188 ? 6.633 -34.125 -19.812 1 80 188 SER A CA 1
ATOM 1555 C C . SER A 1 188 ? 6.078 -33 -18.938 1 80 188 SER A C 1
ATOM 1557 O O . SER A 1 188 ? 4.988 -32.5 -19.188 1 80 188 SER A O 1
ATOM 1559 N N . LEU A 1 189 ? 6.77 -32.656 -17.969 1 82.06 189 LEU A N 1
ATOM 1560 C CA . LEU A 1 189 ? 6.328 -31.594 -17.078 1 82.06 189 LEU A CA 1
ATOM 1561 C C . LEU A 1 189 ? 6.238 -30.266 -17.812 1 82.06 189 LEU A C 1
ATOM 1563 O O . LEU A 1 189 ? 5.273 -29.516 -17.641 1 82.06 189 LEU A O 1
ATOM 1567 N N . ASN A 1 190 ? 7.172 -30.047 -18.578 1 84.62 190 ASN A N 1
ATOM 1568 C CA . ASN A 1 190 ? 7.156 -28.812 -19.375 1 84.62 190 ASN A CA 1
ATOM 1569 C C . ASN A 1 190 ? 5.926 -28.734 -20.266 1 84.62 190 ASN A C 1
ATOM 1571 O O . ASN A 1 190 ? 5.332 -27.672 -20.422 1 84.62 190 ASN A O 1
ATOM 1575 N N . SER A 1 191 ? 5.664 -29.844 -20.781 1 87.88 191 SER A N 1
ATOM 1576 C CA . SER A 1 191 ? 4.488 -29.906 -21.656 1 87.88 191 SER A CA 1
ATOM 1577 C C . SER A 1 191 ? 3.209 -29.625 -20.859 1 87.88 191 SER A C 1
ATOM 1579 O O . SER A 1 191 ? 2.332 -28.906 -21.344 1 87.88 191 SER A O 1
ATOM 1581 N N . ILE A 1 192 ? 3.166 -30.172 -19.703 1 88.25 192 ILE A N 1
ATOM 1582 C CA . ILE A 1 192 ? 1.983 -29.984 -18.875 1 88.25 192 ILE A CA 1
ATOM 1583 C C . ILE A 1 192 ? 1.862 -28.516 -18.469 1 88.25 192 ILE A C 1
ATOM 1585 O O . ILE A 1 192 ? 0.77 -27.938 -18.5 1 88.25 192 ILE A O 1
ATOM 1589 N N . LEU A 1 193 ? 2.926 -27.922 -18.156 1 87.94 193 LEU A N 1
ATOM 1590 C CA . LEU A 1 193 ? 2.924 -26.516 -17.781 1 87.94 193 LEU A CA 1
ATOM 1591 C C . LEU A 1 193 ? 2.455 -25.641 -18.922 1 87.94 193 LEU A C 1
ATOM 1593 O O . LEU A 1 193 ? 1.729 -24.672 -18.719 1 87.94 193 LEU A O 1
ATOM 1597 N N . ALA A 1 194 ? 2.859 -25.984 -20.047 1 89.56 194 ALA A N 1
ATOM 1598 C CA . ALA A 1 194 ? 2.406 -25.25 -21.234 1 89.56 194 ALA A CA 1
ATOM 1599 C C . ALA A 1 194 ? 0.893 -25.375 -21.391 1 89.56 194 ALA A C 1
ATOM 1601 O O . ALA A 1 194 ? 0.231 -24.406 -21.781 1 89.56 194 ALA A O 1
ATOM 1602 N N . VAL A 1 195 ? 0.413 -26.531 -21.141 1 93.31 195 VAL A N 1
ATOM 1603 C CA . VAL A 1 195 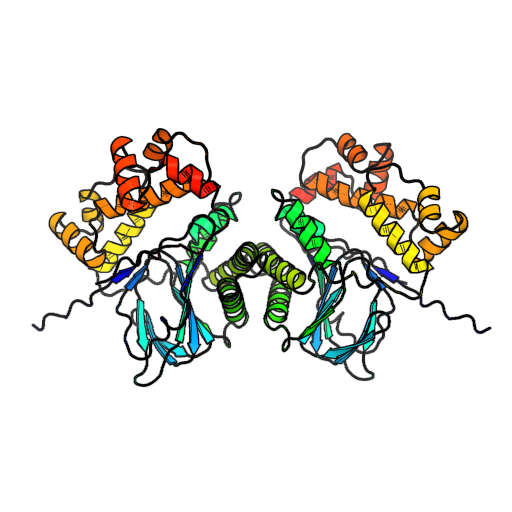? -1.023 -26.781 -21.234 1 93.31 195 VAL A CA 1
ATOM 1604 C C . VAL A 1 195 ? -1.758 -25.938 -20.188 1 93.31 195 VAL A C 1
ATOM 1606 O O . VAL A 1 195 ? -2.818 -25.375 -20.469 1 93.31 195 VAL A O 1
ATOM 1609 N N . LEU A 1 196 ? -1.242 -25.875 -18.984 1 91.12 196 LEU A N 1
ATOM 1610 C CA . LEU A 1 196 ? -1.854 -25.062 -17.938 1 91.12 196 LEU A CA 1
ATOM 1611 C C . LEU A 1 196 ? -1.942 -23.609 -18.344 1 91.12 196 LEU A C 1
ATOM 1613 O O . LEU A 1 196 ? -2.977 -22.953 -18.156 1 91.12 196 LEU A O 1
ATOM 1617 N N . ASP A 1 197 ? -0.868 -23.141 -18.906 1 88.69 197 ASP A N 1
ATOM 1618 C CA . ASP A 1 197 ? -0.848 -21.766 -19.391 1 88.69 197 ASP A CA 1
ATOM 1619 C C . ASP A 1 197 ? -1.898 -21.562 -20.484 1 88.69 197 ASP A C 1
ATOM 1621 O O . ASP A 1 197 ? -2.582 -20.531 -20.5 1 88.69 197 ASP A O 1
ATOM 1625 N N . TYR A 1 198 ? -1.977 -22.516 -21.344 1 93.25 198 TYR A N 1
ATOM 1626 C CA . TYR A 1 198 ? -2.947 -22.453 -22.438 1 93.25 198 TYR A CA 1
ATOM 1627 C C . TYR A 1 198 ? -4.371 -22.391 -21.891 1 93.25 198 TYR A C 1
ATOM 1629 O O . TYR A 1 198 ? -5.184 -21.594 -22.344 1 93.25 198 TYR A O 1
ATOM 1637 N N . ILE A 1 199 ? -4.641 -23.25 -20.969 1 93.38 199 ILE A N 1
ATOM 1638 C CA . ILE A 1 199 ? -5.98 -23.328 -20.391 1 93.38 199 ILE A CA 1
ATOM 1639 C C . ILE A 1 199 ? -6.328 -21.984 -19.734 1 93.38 199 ILE A C 1
ATOM 1641 O O . ILE A 1 199 ? -7.445 -21.484 -19.891 1 93.38 199 ILE A O 1
ATOM 1645 N N . GLU A 1 200 ? -5.418 -21.422 -19.031 1 89.81 200 GLU A N 1
ATOM 1646 C CA . GLU A 1 200 ? -5.637 -20.156 -18.359 1 89.81 200 GLU A CA 1
ATOM 1647 C C . GLU A 1 200 ? -5.957 -19.047 -19.344 1 89.81 200 GLU A C 1
ATOM 1649 O O . GLU A 1 200 ? -6.793 -18.188 -19.078 1 89.81 200 GLU A O 1
ATOM 1654 N N . LYS A 1 201 ? -5.352 -19.125 -20.438 1 90.06 201 LYS A N 1
ATOM 1655 C CA . LYS A 1 201 ? -5.484 -18.062 -21.438 1 90.06 201 LYS A CA 1
ATOM 1656 C C . LYS A 1 201 ? -6.715 -18.266 -22.312 1 90.06 201 LYS A C 1
ATOM 1658 O O . LYS A 1 201 ? -7.273 -17.312 -22.859 1 90.06 201 LYS A O 1
ATOM 1663 N N . HIS A 1 202 ? -7.219 -19.531 -22.391 1 95.12 202 HIS A N 1
ATOM 1664 C CA . HIS A 1 202 ? -8.234 -19.844 -23.391 1 95.12 202 HIS A CA 1
ATOM 1665 C C . HIS A 1 202 ? -9.461 -20.5 -22.75 1 95.12 202 HIS A C 1
ATOM 1667 O O . HIS A 1 202 ? -10.273 -21.125 -23.438 1 95.12 202 HIS A O 1
ATOM 1673 N N . TYR A 1 203 ? -9.594 -20.375 -21.469 1 94.31 203 TYR A N 1
ATOM 1674 C CA . TYR A 1 203 ? -10.633 -21.094 -20.734 1 94.31 203 TYR A CA 1
ATOM 1675 C C . TYR A 1 203 ? -12.016 -20.703 -21.25 1 94.31 203 TYR A C 1
ATOM 1677 O O . TYR A 1 203 ? -12.984 -21.453 -21.062 1 94.31 203 TYR A O 1
ATOM 1685 N N . GLN A 1 204 ? -12.148 -19.609 -21.859 1 95.69 204 GLN A N 1
ATOM 1686 C CA . GLN A 1 204 ? -13.445 -19.125 -22.328 1 95.69 204 GLN A CA 1
ATOM 1687 C C . GLN A 1 204 ? -13.852 -19.828 -23.625 1 95.69 204 GLN A C 1
ATOM 1689 O O . GLN A 1 204 ? -15.023 -19.797 -24.016 1 95.69 204 GLN A O 1
ATOM 1694 N N . GLU A 1 205 ? -12.969 -20.375 -24.312 1 95.75 205 GLU A N 1
ATOM 1695 C CA . GLU A 1 205 ? -13.188 -21.047 -25.594 1 95.75 205 GLU A CA 1
ATOM 1696 C C . GLU A 1 205 ? -13.484 -22.531 -25.406 1 95.75 205 GLU A C 1
ATOM 1698 O O . GLU A 1 205 ? -13.336 -23.062 -24.297 1 95.75 205 GLU A O 1
ATOM 1703 N N . GLU A 1 206 ? -13.984 -23.062 -26.516 1 94.5 206 GLU A N 1
ATOM 1704 C CA . GLU A 1 206 ? -14.102 -24.516 -26.484 1 94.5 206 GLU A CA 1
ATOM 1705 C C . GLU A 1 206 ? -12.719 -25.172 -26.5 1 94.5 206 GLU A C 1
ATOM 1707 O O . GLU A 1 206 ? -11.898 -24.891 -27.375 1 94.5 206 GLU A O 1
ATOM 1712 N N . ILE A 1 207 ? -12.5 -25.969 -25.484 1 95.56 207 ILE A N 1
ATOM 1713 C CA . ILE A 1 207 ? -11.227 -26.672 -25.375 1 95.56 207 ILE A CA 1
ATOM 1714 C C . ILE A 1 207 ? -11.461 -28.172 -25.438 1 95.56 207 ILE A C 1
ATOM 1716 O O . ILE A 1 207 ? -12.133 -28.75 -24.578 1 95.56 207 ILE A O 1
ATOM 1720 N N . LYS A 1 208 ? -10.914 -28.781 -26.422 1 94.69 208 LYS A N 1
ATOM 1721 C CA . LYS A 1 208 ? -10.953 -30.25 -26.547 1 94.69 208 LYS A CA 1
ATOM 1722 C C . LYS A 1 208 ? -9.664 -30.875 -26.016 1 94.69 208 LYS A C 1
ATOM 1724 O O . LYS A 1 208 ? -8.578 -30.328 -26.219 1 94.69 208 LYS A O 1
ATOM 1729 N N . VAL A 1 209 ? -9.844 -32 -25.422 1 95.19 209 VAL A N 1
ATOM 1730 C CA . VAL A 1 209 ? -8.695 -32.688 -24.844 1 95.19 209 VAL A CA 1
ATOM 1731 C C . VAL A 1 209 ? -7.676 -33 -25.953 1 95.19 209 VAL A C 1
ATOM 1733 O O . VAL A 1 209 ? -6.469 -32.969 -25.703 1 95.19 209 VAL A O 1
ATOM 1736 N N . GLY A 1 210 ? -8.164 -33.281 -27.141 1 95.5 210 GLY A N 1
ATOM 1737 C CA . GLY A 1 210 ? -7.281 -33.531 -28.266 1 95.5 210 GLY A CA 1
ATOM 1738 C C . GLY A 1 210 ? -6.359 -32.375 -28.578 1 95.5 210 GLY A C 1
ATOM 1739 O O . GLY A 1 210 ? -5.199 -32.562 -28.938 1 95.5 210 GLY A O 1
ATOM 1740 N N . GLN A 1 211 ? -6.883 -31.203 -28.484 1 95.56 211 GLN A N 1
ATOM 1741 C CA . GLN A 1 211 ? -6.09 -30 -28.703 1 95.56 211 GLN A CA 1
ATOM 1742 C C . GLN A 1 211 ? -4.973 -29.875 -27.672 1 95.56 211 GLN A C 1
ATOM 1744 O O . GLN A 1 211 ? -3.846 -29.516 -28 1 95.56 211 GLN A O 1
ATOM 1749 N N . LEU A 1 212 ? -5.328 -30.172 -26.453 1 96.69 212 LEU A N 1
ATOM 1750 C CA . LEU A 1 212 ? -4.348 -30.109 -25.375 1 96.69 212 LEU A CA 1
ATOM 1751 C C . LEU A 1 212 ? -3.254 -31.156 -25.578 1 96.69 212 LEU A C 1
ATOM 1753 O O . LEU A 1 212 ? -2.076 -30.875 -25.344 1 96.69 212 LEU A O 1
ATOM 1757 N N . ALA A 1 213 ? -3.648 -32.312 -25.984 1 96.5 213 ALA A N 1
ATOM 1758 C CA . ALA A 1 213 ? -2.697 -33.375 -26.266 1 96.5 213 ALA A CA 1
ATOM 1759 C C . ALA A 1 213 ? -1.723 -32.969 -27.375 1 96.5 213 ALA A C 1
ATOM 1761 O O . ALA A 1 213 ? -0.533 -33.281 -27.297 1 96.5 213 ALA A O 1
ATOM 1762 N N . GLN A 1 214 ? -2.219 -32.219 -28.344 1 95.69 214 GLN A N 1
ATOM 1763 C CA . GLN A 1 214 ? -1.396 -31.766 -29.453 1 95.69 214 GLN A CA 1
ATOM 1764 C C . GLN A 1 214 ? -0.334 -30.781 -28.984 1 95.69 214 GLN A C 1
ATOM 1766 O O . GLN A 1 214 ? 0.798 -30.797 -29.469 1 95.69 214 GLN A O 1
ATOM 1771 N N . ILE A 1 215 ? -0.718 -29.984 -28.078 1 93.56 215 ILE A N 1
ATOM 1772 C CA . ILE A 1 215 ? 0.221 -29.031 -27.5 1 93.56 215 ILE A CA 1
ATOM 1773 C C . ILE A 1 215 ? 1.399 -29.781 -26.875 1 93.56 215 ILE A C 1
ATOM 1775 O O . ILE A 1 215 ? 2.539 -29.312 -26.938 1 93.56 215 ILE A O 1
ATOM 1779 N N . CYS A 1 216 ? 1.13 -30.906 -26.312 1 92.75 216 CYS A N 1
ATOM 1780 C CA . CYS A 1 216 ? 2.141 -31.703 -25.625 1 92.75 216 CYS A CA 1
ATOM 1781 C C . CYS A 1 216 ? 2.799 -32.688 -26.578 1 92.75 216 CYS A C 1
ATOM 1783 O O . CYS A 1 216 ? 3.701 -33.438 -26.172 1 92.75 216 CYS A O 1
ATOM 1785 N N . HIS A 1 217 ? 2.303 -32.75 -27.797 1 94.38 217 HIS A N 1
ATOM 1786 C CA . HIS A 1 217 ? 2.779 -33.719 -28.781 1 94.38 217 HIS A CA 1
ATOM 1787 C C . HIS A 1 217 ? 2.613 -35.156 -28.281 1 94.38 217 HIS A C 1
ATOM 1789 O O . HIS A 1 217 ? 3.541 -35.969 -28.359 1 94.38 217 HIS A O 1
ATOM 1795 N N . MET A 1 218 ? 1.495 -35.406 -27.703 1 94.62 218 MET A N 1
ATOM 1796 C CA . MET A 1 218 ? 1.139 -36.719 -27.172 1 94.62 218 MET A CA 1
ATOM 1797 C C . MET A 1 218 ? -0.178 -37.219 -27.766 1 94.62 218 MET A C 1
ATOM 1799 O O . MET A 1 218 ? -0.977 -36.406 -28.266 1 94.62 218 MET A O 1
ATOM 1803 N N . SER A 1 219 ? -0.287 -38.531 -27.766 1 95.5 219 SER A N 1
ATOM 1804 C CA . SER A 1 219 ? -1.629 -39.062 -28.016 1 95.5 219 SER A CA 1
ATOM 1805 C C . SER A 1 219 ? -2.594 -38.656 -26.906 1 95.5 219 SER A C 1
ATOM 1807 O O . SER A 1 219 ? -2.17 -38.344 -25.781 1 95.5 219 SER A O 1
ATOM 1809 N N . GLU A 1 220 ? -3.818 -38.625 -27.203 1 96.19 220 GLU A N 1
ATOM 1810 C CA . GLU A 1 220 ? -4.816 -38.219 -26.203 1 96.19 220 GLU A CA 1
ATOM 1811 C C . GLU A 1 220 ? -4.762 -39.125 -24.984 1 96.19 220 GLU A C 1
ATOM 1813 O O . GLU A 1 220 ? -4.867 -38.656 -23.844 1 96.19 220 GLU A O 1
ATOM 1818 N N . THR A 1 221 ? -4.645 -40.406 -25.281 1 95.5 221 THR A N 1
ATOM 1819 C CA . THR A 1 221 ? -4.598 -41.375 -24.203 1 95.5 221 THR A CA 1
ATOM 1820 C C . THR A 1 221 ? -3.389 -41.156 -23.297 1 95.5 221 THR A C 1
ATOM 1822 O O . THR A 1 221 ? -3.512 -41.125 -22.078 1 95.5 221 THR A O 1
ATOM 1825 N N . HIS A 1 222 ? -2.285 -41 -23.922 1 94.94 222 HIS A N 1
ATOM 1826 C CA . HIS A 1 222 ? -1.061 -40.75 -23.156 1 94.94 222 HIS A CA 1
ATOM 1827 C C . HIS A 1 222 ? -1.136 -39.438 -22.406 1 94.94 222 HIS A C 1
ATOM 1829 O O . HIS A 1 222 ? -0.713 -39.344 -21.25 1 94.94 222 HIS A O 1
ATOM 1835 N N . PHE A 1 223 ? -1.631 -38.438 -23.031 1 95.69 223 PHE A N 1
ATOM 1836 C CA . PHE A 1 223 ? -1.792 -37.125 -22.406 1 95.69 223 PHE A CA 1
ATOM 1837 C C . PHE A 1 223 ? -2.668 -37.219 -21.172 1 95.69 223 PHE A C 1
ATOM 1839 O O . PHE A 1 223 ? -2.314 -36.656 -20.109 1 95.69 223 PHE A O 1
ATOM 1846 N N . ARG A 1 224 ? -3.793 -37.781 -21.234 1 94.88 224 ARG A N 1
ATOM 1847 C CA . ARG A 1 224 ? -4.703 -37.938 -20.109 1 94.88 224 ARG A CA 1
ATOM 1848 C C . ARG A 1 224 ? -4.016 -38.594 -18.922 1 94.88 224 ARG A C 1
ATOM 1850 O O . ARG A 1 224 ? -4.191 -38.188 -17.781 1 94.88 224 ARG A O 1
ATOM 1857 N N . ARG A 1 225 ? -3.281 -39.594 -19.25 1 92.88 225 ARG A N 1
ATOM 1858 C CA . ARG A 1 225 ? -2.574 -40.312 -18.203 1 92.88 225 ARG A CA 1
ATOM 1859 C C . ARG A 1 225 ? -1.537 -39.438 -17.516 1 92.88 225 ARG A C 1
ATOM 1861 O O . ARG A 1 225 ? -1.512 -39.344 -16.297 1 92.88 225 ARG A O 1
ATOM 1868 N N . VAL A 1 226 ? -0.702 -38.844 -18.328 1 89.94 226 VAL A N 1
ATOM 1869 C CA . VAL A 1 226 ? 0.38 -38 -17.812 1 89.94 226 VAL A CA 1
ATOM 1870 C C . VAL A 1 226 ? -0.201 -36.844 -17.031 1 89.94 226 VAL A C 1
ATOM 1872 O O . VAL A 1 226 ? 0.286 -36.5 -15.953 1 89.94 226 VAL A O 1
ATOM 1875 N N . PHE A 1 227 ? -1.181 -36.219 -17.609 1 91.69 227 PHE A N 1
ATOM 1876 C CA . PHE A 1 227 ? -1.834 -35.094 -16.953 1 91.69 227 PHE A CA 1
ATOM 1877 C C . PHE A 1 227 ? -2.373 -35.5 -15.586 1 91.69 227 PHE A C 1
ATOM 1879 O O . PHE A 1 227 ? -2.135 -34.812 -14.586 1 91.69 227 PHE A O 1
ATOM 1886 N N . THR A 1 228 ? -3.078 -36.531 -15.531 1 88.38 228 THR A N 1
ATOM 1887 C CA . THR A 1 228 ? -3.688 -37 -14.289 1 88.38 228 THR A CA 1
ATOM 1888 C C . THR A 1 228 ? -2.619 -37.375 -13.266 1 88.38 228 THR A C 1
ATOM 1890 O O . THR A 1 228 ? -2.803 -37.156 -12.062 1 88.38 228 THR A O 1
ATOM 1893 N N . GLU A 1 229 ? -1.618 -37.906 -13.742 1 83.62 229 GLU A N 1
ATOM 1894 C CA . GLU A 1 229 ? -0.51 -38.25 -12.867 1 83.62 229 GLU A CA 1
ATOM 1895 C C . GLU A 1 229 ? 0.076 -37.031 -12.188 1 83.62 229 GLU A C 1
ATOM 1897 O O . GLU A 1 229 ? 0.344 -37.031 -10.984 1 83.62 229 GLU A O 1
ATOM 1902 N N . PHE A 1 230 ? 0.274 -35.969 -12.93 1 81.12 230 PHE A N 1
ATOM 1903 C CA . PHE A 1 230 ? 0.876 -34.75 -12.398 1 81.12 230 PHE A CA 1
ATOM 1904 C C . PHE A 1 230 ? -0.153 -33.938 -11.633 1 81.12 230 PHE A C 1
ATOM 1906 O O . PHE A 1 230 ? 0.162 -33.344 -10.594 1 81.12 230 PHE A O 1
ATOM 1913 N N . MET A 1 231 ? -1.355 -33.906 -12.156 1 84.5 231 MET A N 1
ATOM 1914 C CA . MET A 1 231 ? -2.34 -32.938 -11.68 1 84.5 231 MET A CA 1
ATOM 1915 C C . MET A 1 231 ? -3.32 -33.594 -10.711 1 84.5 231 MET A C 1
ATOM 1917 O O . MET A 1 231 ? -4.07 -32.906 -10.023 1 84.5 231 MET A O 1
ATOM 1921 N N . ASN A 1 232 ? -3.439 -34.875 -10.633 1 81.44 232 ASN A N 1
ATOM 1922 C CA . ASN A 1 232 ? -4.375 -35.656 -9.82 1 81.44 232 ASN A CA 1
ATOM 1923 C C . ASN A 1 232 ? -5.824 -35.312 -10.156 1 81.44 232 ASN A C 1
ATOM 1925 O O . ASN A 1 232 ? -6.684 -35.312 -9.281 1 81.44 232 ASN A O 1
ATOM 1929 N N . THR A 1 233 ? -6.043 -34.844 -11.336 1 85.06 233 THR A N 1
ATOM 1930 C CA . THR A 1 233 ? -7.352 -34.562 -11.914 1 85.06 233 THR A CA 1
ATOM 1931 C C . THR A 1 233 ? -7.301 -34.688 -13.438 1 85.06 233 THR A C 1
ATOM 1933 O O . THR A 1 233 ? -6.219 -34.688 -14.023 1 85.06 233 THR A O 1
ATOM 1936 N N . SER A 1 234 ? -8.375 -34.875 -14.039 1 91 234 SER A N 1
ATOM 1937 C CA . SER A 1 234 ? -8.391 -34.969 -15.5 1 91 234 SER A CA 1
ATOM 1938 C C . SER A 1 234 ? -8.289 -33.594 -16.156 1 91 234 SER A C 1
ATOM 1940 O O . SER A 1 234 ? -8.586 -32.594 -15.516 1 91 234 SER A O 1
ATOM 1942 N N . PRO A 1 235 ? -7.879 -33.562 -17.391 1 94.25 235 PRO A N 1
ATOM 1943 C CA . PRO A 1 235 ? -7.816 -32.312 -18.109 1 94.25 235 PRO A CA 1
ATOM 1944 C C . PRO A 1 235 ? -9.164 -31.578 -18.156 1 94.25 235 PRO A C 1
ATOM 1946 O O . PRO A 1 235 ? -9.234 -30.375 -17.922 1 94.25 235 PRO A O 1
ATOM 1949 N N . ALA A 1 236 ? -10.18 -32.281 -18.375 1 93.06 236 ALA A N 1
ATOM 1950 C CA . ALA A 1 236 ? -11.516 -31.703 -18.469 1 93.06 236 ALA A CA 1
ATOM 1951 C C . ALA A 1 236 ? -11.938 -31.094 -17.141 1 93.06 236 ALA A C 1
ATOM 1953 O O . ALA A 1 236 ? -12.492 -30 -17.094 1 93.06 236 ALA A O 1
ATOM 1954 N N . GLU A 1 237 ? -11.672 -31.828 -16.109 1 90.94 237 GLU A N 1
ATOM 1955 C CA . GLU A 1 237 ? -12.016 -31.344 -14.773 1 90.94 237 GLU A CA 1
ATOM 1956 C C . GLU A 1 237 ? -11.219 -30.078 -14.422 1 90.94 237 GLU A C 1
ATOM 1958 O O . GLU A 1 237 ? -11.742 -29.172 -13.773 1 90.94 237 GLU A O 1
ATOM 1963 N N . TYR A 1 238 ? -10 -30.031 -14.852 1 92.25 238 TYR A N 1
ATOM 1964 C CA . TYR A 1 238 ? -9.172 -28.875 -14.57 1 92.25 238 TYR A CA 1
ATOM 1965 C C . TYR A 1 238 ? -9.688 -27.641 -15.32 1 92.25 238 TYR A C 1
ATOM 1967 O O . TYR A 1 238 ? -9.727 -26.547 -14.766 1 92.25 238 TYR A O 1
ATOM 1975 N N . VAL A 1 239 ? -10.047 -27.828 -16.547 1 94.31 239 VAL A N 1
ATOM 1976 C CA . VAL A 1 239 ? -10.625 -26.734 -17.328 1 94.31 239 VAL A CA 1
ATOM 1977 C C . VAL A 1 239 ? -11.859 -26.188 -16.609 1 94.31 239 VAL A C 1
ATOM 1979 O O . VAL A 1 239 ? -12.023 -24.969 -16.469 1 94.31 239 VAL A O 1
ATOM 1982 N N . ASN A 1 240 ? -12.672 -27.094 -16.141 1 92.38 240 ASN A N 1
ATOM 1983 C CA . ASN A 1 240 ? -13.883 -26.672 -15.438 1 92.38 240 ASN A CA 1
ATOM 1984 C C . ASN A 1 240 ? -13.547 -25.938 -14.141 1 92.38 240 ASN A C 1
ATOM 1986 O O . ASN A 1 240 ? -14.242 -24.984 -13.766 1 92.38 240 ASN A O 1
ATOM 1990 N N . LEU A 1 241 ? -12.562 -26.406 -13.492 1 89.94 241 LEU A N 1
ATOM 1991 C CA . LEU A 1 241 ? -12.117 -25.75 -12.266 1 89.94 241 LEU A CA 1
ATOM 1992 C C . LEU A 1 241 ? -11.727 -24.312 -12.539 1 89.94 241 LEU A C 1
ATOM 1994 O O . LEU A 1 241 ? -12.156 -23.391 -11.828 1 89.94 241 LEU A O 1
ATOM 1998 N N . VAL A 1 242 ? -10.922 -24.094 -13.555 1 91 242 VAL A N 1
ATOM 1999 C CA . VAL A 1 242 ? -10.477 -22.75 -13.93 1 91 242 VAL A CA 1
ATOM 2000 C C . VAL A 1 242 ? -11.688 -21.891 -14.281 1 91 242 VAL A C 1
ATOM 2002 O O . VAL A 1 242 ? -11.781 -20.734 -13.844 1 91 242 VAL A O 1
ATOM 2005 N N . ARG A 1 243 ? -12.586 -22.438 -15.008 1 93.25 243 ARG A N 1
ATOM 2006 C CA . ARG A 1 243 ? -13.781 -21.719 -15.43 1 93.25 243 ARG A CA 1
ATOM 2007 C C . ARG A 1 243 ? -14.633 -21.328 -14.227 1 93.25 243 ARG A C 1
ATOM 2009 O O . ARG A 1 243 ? -15.141 -20.203 -14.156 1 93.25 243 ARG A O 1
ATOM 2016 N N . ILE A 1 244 ? -14.773 -22.219 -13.297 1 90.44 244 ILE A N 1
ATOM 2017 C CA . ILE A 1 244 ? -15.586 -21.953 -12.109 1 90.44 244 ILE A CA 1
ATOM 2018 C C . ILE A 1 244 ? -14.93 -20.875 -11.258 1 90.44 244 ILE A C 1
ATOM 2020 O O . ILE A 1 244 ? -15.617 -20.016 -10.703 1 90.44 244 ILE A O 1
ATOM 2024 N N . GLU A 1 245 ? -13.664 -20.953 -11.156 1 87.06 245 GLU A N 1
ATOM 2025 C CA . GLU A 1 245 ? -12.945 -19.906 -10.43 1 87.06 245 GLU A CA 1
ATOM 2026 C C . GLU A 1 245 ? -13.203 -18.531 -11.031 1 87.06 245 GLU A C 1
ATOM 2028 O O . GLU A 1 245 ? -13.438 -17.562 -10.305 1 87.06 245 GLU A O 1
ATOM 2033 N N . ARG A 1 246 ? -13.133 -18.469 -12.312 1 90 246 ARG A N 1
ATOM 2034 C CA . ARG A 1 246 ? -13.406 -17.219 -13.008 1 90 246 ARG A CA 1
ATOM 2035 C C . ARG A 1 246 ? -14.859 -16.812 -12.836 1 90 246 ARG A C 1
ATOM 2037 O O . ARG A 1 246 ? -15.164 -15.617 -12.703 1 90 246 ARG A O 1
ATOM 2044 N N . ALA A 1 247 ? -15.719 -17.75 -12.812 1 91.25 247 ALA A N 1
ATOM 2045 C CA . ALA A 1 247 ? -17.141 -17.453 -12.602 1 91.25 247 ALA A CA 1
ATOM 2046 C C . ALA A 1 247 ? -17.359 -16.797 -11.25 1 91.25 247 ALA A C 1
ATOM 2048 O O . ALA A 1 247 ? -18.172 -15.867 -11.133 1 91.25 247 ALA A O 1
ATOM 2049 N N . CYS A 1 248 ? -16.656 -17.297 -10.32 1 86.38 248 CYS A N 1
ATOM 2050 C CA . CYS A 1 248 ? -16.766 -16.734 -8.984 1 86.38 248 CYS A CA 1
ATOM 2051 C C . CYS A 1 248 ? -16.375 -15.258 -8.984 1 86.38 248 CYS A C 1
ATOM 2053 O O . CYS A 1 248 ? -17 -14.453 -8.289 1 86.38 248 CYS A O 1
ATOM 2055 N N . GLU A 1 249 ? -15.445 -14.922 -9.75 1 85 249 GLU A N 1
ATOM 2056 C CA . GLU A 1 249 ? -15.008 -13.531 -9.859 1 85 249 GLU A CA 1
ATOM 2057 C C . GLU A 1 249 ? -16.109 -12.656 -10.461 1 85 249 GLU A C 1
ATOM 2059 O O . GLU A 1 249 ? -16.375 -11.562 -9.969 1 85 249 GLU A O 1
ATOM 2064 N N . PHE A 1 250 ? -16.688 -13.203 -11.477 1 88.44 250 PHE A N 1
ATOM 2065 C CA . PHE A 1 250 ? -17.75 -12.469 -12.148 1 88.44 250 PHE A CA 1
ATOM 2066 C C . PHE A 1 250 ? -18.969 -12.328 -11.234 1 88.44 250 PHE A C 1
ATOM 2068 O O . PHE A 1 250 ? -19.594 -11.273 -11.195 1 88.44 250 PHE A O 1
ATOM 2075 N N . LEU A 1 251 ? -19.266 -13.367 -10.531 1 87.25 251 LEU A N 1
ATOM 2076 C CA . LEU A 1 251 ? -20.422 -13.367 -9.641 1 87.25 251 LEU A CA 1
ATOM 2077 C C . LEU A 1 251 ? -20.234 -12.352 -8.516 1 87.25 251 LEU A C 1
ATOM 2079 O O . LEU A 1 251 ? -21.188 -11.695 -8.102 1 87.25 251 LEU A O 1
ATOM 2083 N N . ALA A 1 252 ? -19.031 -12.242 -8.086 1 81.19 252 ALA A N 1
ATOM 2084 C CA . ALA A 1 252 ? -18.734 -11.352 -6.973 1 81.19 252 ALA A CA 1
ATOM 2085 C C . ALA A 1 252 ? -18.781 -9.891 -7.406 1 81.19 252 ALA A C 1
ATOM 2087 O O . ALA A 1 252 ? -19.125 -9.016 -6.609 1 81.19 252 ALA A O 1
ATOM 2088 N N . LYS A 1 253 ? -18.562 -9.57 -8.656 1 80.69 253 LYS A N 1
ATOM 2089 C CA . LYS A 1 253 ? -18.312 -8.195 -9.086 1 80.69 253 LYS A CA 1
ATOM 2090 C C . LYS A 1 253 ? -19.469 -7.66 -9.922 1 80.69 253 LYS A C 1
ATOM 2092 O O . LYS A 1 253 ? -19.516 -6.465 -10.219 1 80.69 253 LYS A O 1
ATOM 2097 N N . SER A 1 254 ? -20.359 -8.547 -10.289 1 82.25 254 SER A N 1
ATOM 2098 C CA . SER A 1 254 ? -21.391 -8.086 -11.219 1 82.25 254 SER A CA 1
ATOM 2099 C C . SER A 1 254 ? -22.75 -8.703 -10.898 1 82.25 254 SER A C 1
ATOM 2101 O O . SER A 1 254 ? -22.828 -9.656 -10.109 1 82.25 254 SER A O 1
ATOM 2103 N N . ASP A 1 255 ? -23.734 -8.102 -11.523 1 87.38 255 ASP A N 1
ATOM 2104 C CA . ASP A 1 255 ? -25.078 -8.641 -11.398 1 87.38 255 ASP A CA 1
ATOM 2105 C C . ASP A 1 255 ? -25.531 -9.305 -12.695 1 87.38 255 ASP A C 1
ATOM 2107 O O . ASP A 1 255 ? -26.734 -9.367 -12.984 1 87.38 255 ASP A O 1
ATOM 2111 N N . GLU A 1 256 ? -24.578 -9.688 -13.398 1 91.62 256 GLU A N 1
ATOM 2112 C CA . GLU A 1 256 ? -24.891 -10.375 -14.656 1 91.62 256 GLU A CA 1
ATOM 2113 C C . GLU A 1 256 ? -25.703 -11.641 -14.406 1 91.62 256 GLU A C 1
ATOM 2115 O O . GLU A 1 256 ? -25.562 -12.273 -13.359 1 91.62 256 GLU A O 1
ATOM 2120 N N . ARG A 1 257 ? -26.578 -11.945 -15.477 1 92.38 257 ARG A N 1
ATOM 2121 C CA . ARG A 1 257 ? -27.375 -13.164 -15.375 1 92.38 257 ARG A CA 1
ATOM 2122 C C . ARG A 1 257 ? -26.484 -14.398 -15.367 1 92.38 257 ARG A C 1
ATOM 2124 O O . ARG A 1 257 ? -25.453 -14.43 -16.047 1 92.38 257 ARG A O 1
ATOM 2131 N N . LEU A 1 258 ? -26.812 -15.406 -14.648 1 92.56 258 LEU A N 1
ATOM 2132 C CA . LEU A 1 258 ? -26.031 -16.625 -14.516 1 92.56 258 LEU A CA 1
ATOM 2133 C C . LEU A 1 258 ? -25.734 -17.234 -15.883 1 92.56 258 LEU A C 1
ATOM 2135 O O . LEU A 1 258 ? -24.625 -17.719 -16.125 1 92.56 258 LEU A O 1
ATOM 2139 N N . GLU A 1 259 ? -26.703 -17.234 -16.734 1 93.56 259 GLU A N 1
ATOM 2140 C CA . GLU A 1 259 ? -26.547 -17.797 -18.078 1 93.56 259 GLU A CA 1
ATOM 2141 C C . GLU A 1 259 ? -25.453 -17.062 -18.859 1 93.56 259 GLU A C 1
ATOM 2143 O O . GLU A 1 259 ? -24.688 -17.688 -19.594 1 93.56 259 GLU A O 1
ATOM 2148 N N . ASP A 1 260 ? -25.438 -15.789 -18.688 1 95.12 260 ASP A N 1
ATOM 2149 C CA . ASP A 1 260 ? -24.438 -14.984 -19.359 1 95.12 260 ASP A CA 1
ATOM 2150 C C . ASP A 1 260 ? -23.031 -15.281 -18.812 1 95.12 260 ASP A C 1
ATOM 2152 O O . ASP A 1 260 ? -22.078 -15.375 -19.578 1 95.12 260 ASP A O 1
ATOM 2156 N N . ILE A 1 261 ? -22.938 -15.469 -17.5 1 95.44 261 ILE A N 1
ATOM 2157 C CA . ILE A 1 261 ? -21.672 -15.781 -16.875 1 95.44 261 ILE A CA 1
ATOM 2158 C C . ILE A 1 261 ? -21.188 -17.156 -17.328 1 95.44 261 ILE A C 1
ATOM 2160 O O . ILE A 1 261 ? -20 -17.359 -17.609 1 95.44 261 ILE A O 1
ATOM 2164 N N . ALA A 1 262 ? -22.141 -18.062 -17.422 1 95.56 262 ALA A N 1
ATOM 2165 C CA . ALA A 1 262 ? -21.797 -19.406 -17.859 1 95.56 262 ALA A CA 1
ATOM 2166 C C . ALA A 1 262 ? -21.141 -19.391 -19.234 1 95.56 262 ALA A C 1
ATOM 2168 O O . ALA A 1 262 ? -20.094 -20.016 -19.453 1 95.56 262 ALA A O 1
ATOM 2169 N N . VAL A 1 263 ? -21.719 -18.609 -20.109 1 94.62 263 VAL A N 1
ATOM 2170 C CA . VAL A 1 263 ? -21.188 -18.5 -21.469 1 94.62 263 VAL A CA 1
ATOM 2171 C C . VAL A 1 263 ? -19.859 -17.766 -21.469 1 94.62 263 VAL A C 1
ATOM 2173 O O . VAL A 1 263 ? -18.922 -18.156 -22.156 1 94.62 263 VAL A O 1
ATOM 2176 N N . LYS A 1 264 ? -19.766 -16.828 -20.703 1 95.12 264 LYS A N 1
ATOM 2177 C CA . LYS A 1 264 ? -18.594 -15.977 -20.625 1 95.12 264 LYS A CA 1
ATOM 2178 C C . LYS A 1 264 ? -17.375 -16.766 -20.156 1 95.12 264 LYS A C 1
ATOM 2180 O O . LYS A 1 264 ? -16.25 -16.484 -20.594 1 95.12 264 LYS A O 1
ATOM 2185 N N . VAL A 1 265 ? -17.688 -17.719 -19.297 1 95.62 265 VAL A N 1
ATOM 2186 C CA . VAL A 1 265 ? -16.531 -18.438 -18.75 1 95.62 265 VAL A CA 1
ATOM 2187 C C . VAL A 1 265 ? -16.297 -19.719 -19.531 1 95.62 265 VAL A C 1
ATOM 2189 O O . VAL A 1 265 ? -15.375 -20.484 -19.234 1 95.62 265 VAL A O 1
ATOM 2192 N N . GLY A 1 266 ? -17.125 -20.031 -20.5 1 96.25 266 GLY A N 1
ATOM 2193 C CA . GLY A 1 266 ? -16.766 -21.062 -21.469 1 96.25 266 GLY A CA 1
ATOM 2194 C C . GLY A 1 266 ? -17.656 -22.281 -21.391 1 96.25 266 GLY A C 1
ATOM 2195 O O . GLY A 1 266 ? -17.391 -23.281 -22.062 1 96.25 266 GLY A O 1
ATOM 2196 N N . PHE A 1 267 ? -18.719 -22.25 -20.641 1 95.81 267 PHE A N 1
ATOM 2197 C CA . PHE A 1 267 ? -19.656 -23.359 -20.625 1 95.81 267 PHE A CA 1
ATOM 2198 C C . PHE A 1 267 ? -20.656 -23.234 -21.766 1 95.81 267 PHE A C 1
ATOM 2200 O O . PHE A 1 267 ? -21.125 -22.141 -22.062 1 95.81 267 PHE A O 1
ATOM 2207 N N . GLN A 1 268 ? -20.953 -24.328 -22.328 1 90.94 268 GLN A N 1
ATOM 2208 C CA . GLN A 1 268 ? -21.906 -24.328 -23.438 1 90.94 268 GLN A CA 1
ATOM 2209 C C . GLN A 1 268 ? -23.328 -24.438 -22.938 1 90.94 268 GLN A C 1
ATOM 2211 O O . GLN A 1 268 ? -24.266 -24 -23.609 1 90.94 268 GLN A O 1
ATOM 2216 N N . ALA A 1 269 ? -23.484 -25.031 -21.797 1 91.44 269 ALA A N 1
ATOM 2217 C CA . ALA A 1 269 ? -24.812 -25.219 -21.219 1 91.44 269 ALA A CA 1
ATOM 2218 C C . ALA A 1 269 ? -24.844 -24.75 -19.766 1 91.44 269 ALA A C 1
ATOM 2220 O O . ALA A 1 269 ? -23.953 -25.078 -18.984 1 91.44 269 ALA A O 1
ATOM 2221 N N . SER A 1 270 ? -25.906 -24.047 -19.422 1 92.94 270 SER A N 1
ATOM 2222 C CA . SER A 1 270 ? -26.078 -23.547 -18.062 1 92.94 270 SER A CA 1
ATOM 2223 C C . SER A 1 270 ? -26.188 -24.688 -17.062 1 92.94 270 SER A C 1
ATOM 2225 O O . SER A 1 270 ? -25.719 -24.578 -15.93 1 92.94 270 SER A O 1
ATOM 2227 N N . ALA A 1 271 ? -26.797 -25.688 -17.531 1 93.19 271 ALA A N 1
ATOM 2228 C CA . ALA A 1 271 ? -26.953 -26.844 -16.641 1 93.19 271 ALA A CA 1
ATOM 2229 C C . ALA A 1 271 ? -25.594 -27.406 -16.25 1 93.19 271 ALA A C 1
ATOM 2231 O O . ALA A 1 271 ? -25.375 -27.781 -15.086 1 93.19 271 ALA A O 1
ATOM 2232 N N . THR A 1 272 ? -24.734 -27.5 -17.188 1 94.69 272 THR A N 1
ATOM 2233 C CA . THR A 1 272 ? -23.391 -28 -16.938 1 94.69 272 THR A CA 1
ATOM 2234 C C . THR A 1 272 ? -22.625 -27.047 -16 1 94.69 272 THR A C 1
ATOM 2236 O O . THR A 1 272 ? -21.891 -27.5 -15.125 1 94.69 272 THR A O 1
ATOM 2239 N N . PHE A 1 273 ? -22.859 -25.812 -16.25 1 96 273 PHE A N 1
ATOM 2240 C CA . PHE A 1 273 ? -22.266 -24.781 -15.406 1 96 273 PHE A CA 1
ATOM 2241 C C . PHE A 1 273 ? -22.703 -24.953 -13.961 1 96 273 PHE A C 1
ATOM 2243 O O . PHE A 1 273 ? -21.875 -25.031 -13.055 1 96 273 PHE A O 1
ATOM 2250 N N . ILE A 1 274 ? -23.922 -25.047 -13.75 1 93.69 274 ILE A N 1
ATOM 2251 C CA . ILE A 1 274 ? -24.5 -25.109 -12.406 1 93.69 274 ILE A CA 1
ATOM 2252 C C . ILE A 1 274 ? -24.031 -26.391 -11.703 1 93.69 274 ILE A C 1
ATOM 2254 O O . ILE A 1 274 ? -23.672 -26.344 -10.531 1 93.69 274 ILE A O 1
ATOM 2258 N N . ARG A 1 275 ? -23.984 -27.453 -12.406 1 94 275 ARG A N 1
ATOM 2259 C CA . ARG A 1 275 ? -23.547 -28.719 -11.844 1 94 275 ARG A CA 1
ATOM 2260 C C . ARG A 1 275 ? -22.094 -28.656 -11.391 1 94 275 ARG A C 1
ATOM 2262 O O . ARG A 1 275 ? -21.75 -29.078 -10.289 1 94 275 ARG A O 1
ATOM 2269 N N . ASN A 1 276 ? -21.266 -28.172 -12.211 1 91.94 276 ASN A N 1
ATOM 2270 C CA . ASN A 1 276 ? -19.844 -28.062 -11.891 1 91.94 276 ASN A CA 1
ATOM 2271 C C . ASN A 1 276 ? -19.609 -27.078 -10.75 1 91.94 276 ASN A C 1
ATOM 2273 O O . ASN A 1 276 ? -18.734 -27.312 -9.906 1 91.94 276 ASN A O 1
ATOM 2277 N N . PHE A 1 277 ? -20.359 -26.016 -10.805 1 92.31 277 PHE A N 1
ATOM 2278 C CA . PHE A 1 277 ? -20.234 -25.031 -9.742 1 92.31 277 PHE A CA 1
ATOM 2279 C C . PHE A 1 277 ? -20.547 -25.656 -8.383 1 92.31 277 PHE A C 1
ATOM 2281 O O . PHE A 1 277 ? -19.781 -25.516 -7.434 1 92.31 277 PHE A O 1
ATOM 2288 N N . LYS A 1 278 ? -21.594 -26.359 -8.32 1 89.12 278 LYS A N 1
ATOM 2289 C CA . LYS A 1 278 ? -21.984 -27.031 -7.086 1 89.12 278 LYS A CA 1
ATOM 2290 C C . LYS A 1 278 ? -20.922 -28.047 -6.664 1 89.12 278 LYS A C 1
ATOM 2292 O O . LYS A 1 278 ? -20.609 -28.172 -5.477 1 89.12 278 LYS A O 1
ATOM 2297 N N . LYS A 1 279 ? -20.484 -28.75 -7.582 1 86.56 279 LYS A N 1
ATOM 2298 C CA . LYS A 1 279 ? -19.484 -29.781 -7.316 1 86.56 279 LYS A CA 1
ATOM 2299 C C . LYS A 1 279 ? -18.203 -29.172 -6.766 1 86.56 279 LYS A C 1
ATOM 2301 O O . LYS A 1 279 ? -17.625 -29.703 -5.805 1 86.56 279 LYS A O 1
ATOM 2306 N N . ILE A 1 280 ? -17.75 -28.141 -7.344 1 82 280 ILE A N 1
ATOM 2307 C CA . ILE A 1 280 ? -16.438 -27.578 -7.051 1 82 280 ILE A CA 1
ATOM 2308 C C . ILE A 1 280 ? -16.531 -26.625 -5.855 1 82 280 ILE A C 1
ATOM 2310 O O . ILE A 1 280 ? -15.688 -26.656 -4.961 1 82 280 ILE A O 1
ATOM 2314 N N . VAL A 1 281 ? -17.594 -25.797 -5.805 1 81.38 281 VAL A N 1
ATOM 2315 C CA . VAL A 1 281 ? -17.719 -24.75 -4.801 1 81.38 281 VAL A CA 1
ATOM 2316 C C . VAL A 1 281 ? -18.562 -25.25 -3.629 1 81.38 281 VAL A C 1
ATOM 2318 O O . VAL A 1 281 ? -18.438 -24.766 -2.506 1 81.38 281 VAL A O 1
ATOM 2321 N N . GLY A 1 282 ? -19.438 -26.156 -3.877 1 80.94 282 GLY A N 1
ATOM 2322 C CA . GLY A 1 282 ? -20.234 -26.75 -2.82 1 80.94 282 GLY A CA 1
ATOM 2323 C C . GLY A 1 282 ? -21.594 -26.094 -2.668 1 80.94 282 GLY A C 1
ATOM 2324 O O . GLY A 1 282 ? -22.453 -26.594 -1.931 1 80.94 282 GLY A O 1
ATOM 2325 N N . THR A 1 283 ? -21.797 -25 -3.359 1 84.06 283 THR A N 1
ATOM 2326 C CA . THR A 1 283 ? -23.094 -24.312 -3.312 1 84.06 283 THR A CA 1
ATOM 2327 C C . THR A 1 283 ? -23.516 -23.859 -4.707 1 84.06 283 THR A C 1
ATOM 2329 O O . THR A 1 283 ? -22.703 -23.844 -5.633 1 84.06 283 THR A O 1
ATOM 2332 N N . ALA A 1 284 ? -24.766 -23.578 -4.82 1 89.44 284 ALA A N 1
ATOM 2333 C CA . ALA A 1 284 ? -25.266 -23.078 -6.102 1 89.44 284 ALA A CA 1
ATOM 2334 C C . ALA A 1 284 ? -24.766 -21.656 -6.359 1 89.44 284 ALA A C 1
ATOM 2336 O O . ALA A 1 284 ? -24.578 -20.891 -5.418 1 89.44 284 ALA A O 1
ATOM 2337 N N . PRO A 1 285 ? -24.594 -21.375 -7.641 1 90.12 285 PRO A N 1
ATOM 2338 C CA . PRO A 1 285 ? -24.047 -20.062 -7.977 1 90.12 285 PRO A CA 1
ATOM 2339 C C . PRO A 1 285 ? -24.875 -18.906 -7.391 1 90.12 285 PRO A C 1
ATOM 2341 O O . PRO A 1 285 ? -24.312 -17.938 -6.895 1 90.12 285 PRO A O 1
ATOM 2344 N N . HIS A 1 286 ? -26.188 -19.031 -7.41 1 87.38 286 HIS A N 1
ATOM 2345 C CA . HIS A 1 286 ? -27.031 -17.969 -6.902 1 87.38 286 HIS A CA 1
ATOM 2346 C C . HIS A 1 286 ? -26.859 -17.781 -5.402 1 87.38 286 HIS A C 1
ATOM 2348 O O . HIS A 1 286 ? -26.828 -16.641 -4.91 1 87.38 286 HIS A O 1
ATOM 2354 N N . GLN A 1 287 ? -26.734 -18.812 -4.711 1 85.38 287 GLN A N 1
ATOM 2355 C CA . GLN A 1 287 ? -26.5 -18.781 -3.27 1 85.38 287 GLN A CA 1
ATOM 2356 C C . GLN A 1 287 ? -25.125 -18.203 -2.939 1 85.38 287 GLN A C 1
ATOM 2358 O O . GLN A 1 287 ? -24.984 -17.422 -2.004 1 85.38 287 GLN A O 1
ATOM 2363 N N . TRP A 1 288 ? -24.234 -18.641 -3.719 1 85.25 288 TRP A N 1
ATOM 2364 C CA . TRP A 1 288 ? -22.875 -18.172 -3.529 1 85.25 288 TRP A CA 1
ATOM 2365 C C . TRP A 1 288 ? -22.797 -16.656 -3.699 1 85.25 288 TRP A C 1
ATOM 2367 O O . TRP A 1 288 ? -22.141 -15.977 -2.902 1 85.25 288 TRP A O 1
ATOM 2377 N N . ARG A 1 289 ? -23.312 -16.172 -4.703 1 84.56 289 ARG A N 1
ATOM 2378 C CA . ARG A 1 289 ? -23.312 -14.742 -4.988 1 84.56 289 ARG A CA 1
ATOM 2379 C C . ARG A 1 289 ? -23.859 -13.953 -3.805 1 84.56 289 ARG A C 1
ATOM 2381 O O . ARG A 1 289 ? -23.312 -12.906 -3.439 1 84.56 289 ARG A O 1
ATOM 2388 N N . SER A 1 290 ? -24.875 -14.414 -3.156 1 79.75 290 SER A N 1
ATOM 2389 C CA . SER A 1 290 ? -25.516 -13.734 -2.029 1 79.75 290 SER A CA 1
ATOM 2390 C C . SER A 1 290 ? -24.594 -13.711 -0.814 1 79.75 290 SER A C 1
ATOM 2392 O O . SER A 1 290 ? -24.516 -12.711 -0.101 1 79.75 290 SER A O 1
ATOM 2394 N N . THR A 1 291 ? -23.844 -14.75 -0.619 1 72 291 THR A N 1
ATOM 2395 C CA . THR A 1 291 ? -22.969 -14.875 0.541 1 72 291 THR A CA 1
ATOM 2396 C C . THR A 1 291 ? -21.672 -14.133 0.316 1 72 291 THR A C 1
ATOM 2398 O O . THR A 1 291 ? -21.125 -13.523 1.244 1 72 291 THR A O 1
ATOM 2401 N N . ALA A 1 292 ? -21.156 -14.312 -0.812 1 65.19 292 ALA A N 1
ATOM 2402 C CA . ALA A 1 292 ? -19.875 -13.688 -1.15 1 65.19 292 ALA A CA 1
ATOM 2403 C C . ALA A 1 292 ? -19.953 -12.172 -1.015 1 65.19 292 ALA A C 1
ATOM 2405 O O . ALA A 1 292 ? -18.984 -11.523 -0.604 1 65.19 292 ALA A O 1
ATOM 2406 N N . ARG A 1 293 ? -21.047 -11.742 -1.269 1 63.25 293 ARG A N 1
ATOM 2407 C CA . ARG A 1 293 ? -21.25 -10.305 -1.152 1 63.25 293 ARG A CA 1
ATOM 2408 C C . ARG A 1 293 ? -21.484 -9.898 0.3 1 63.25 293 ARG A C 1
ATOM 2410 O O . ARG A 1 293 ? -21.141 -8.773 0.696 1 63.25 293 ARG A O 1
ATOM 2417 N N . GLU A 1 294 ? -22.125 -10.836 1.052 1 55.56 294 GLU A N 1
ATOM 2418 C CA . GLU A 1 294 ? -22.344 -10.562 2.469 1 55.56 294 GLU A CA 1
ATOM 2419 C C . GLU A 1 294 ? -21.062 -10.758 3.273 1 55.56 294 GLU A C 1
ATOM 2421 O O . GLU A 1 294 ? -20.812 -10.031 4.238 1 55.56 294 GLU A O 1
ATOM 2426 N N . LYS A 1 295 ? -20.406 -11.914 3.141 1 50.78 295 LYS A N 1
ATOM 2427 C CA . LYS A 1 295 ? -19.234 -12.289 3.939 1 50.78 295 LYS A CA 1
ATOM 2428 C C . LYS A 1 295 ? -18.062 -11.344 3.684 1 50.78 295 LYS A C 1
ATOM 2430 O O . LYS A 1 295 ? -16.922 -11.656 4.023 1 50.78 295 LYS A O 1
ATOM 2435 N N . GLU A 1 296 ? -18.109 -10.203 3.205 1 43.34 296 GLU A N 1
ATOM 2436 C CA . GLU A 1 296 ? -16.984 -9.281 3.277 1 43.34 296 GLU A CA 1
ATOM 2437 C C . GLU A 1 296 ? -16.219 -9.445 4.586 1 43.34 296 GLU A C 1
ATOM 2439 O O . GLU A 1 296 ? -15.078 -8.992 4.707 1 43.34 296 GLU A O 1
ATOM 2444 N N . ASP A 1 297 ? -16.844 -9.977 5.617 1 36.53 297 ASP A N 1
ATOM 2445 C CA . ASP A 1 297 ? -16.25 -9.82 6.941 1 36.53 297 ASP A CA 1
ATOM 2446 C C . ASP A 1 297 ? -15.383 -11.023 7.305 1 36.53 297 ASP A C 1
ATOM 2448 O O . ASP A 1 297 ? -14.516 -10.938 8.18 1 36.53 297 ASP A O 1
ATOM 2452 N N . ASN A 1 298 ? -15.82 -12.336 7.125 1 32.78 298 ASN A N 1
ATOM 2453 C CA . ASN A 1 298 ? -15.078 -13.336 7.887 1 32.78 298 ASN A CA 1
ATOM 2454 C C . ASN A 1 298 ? -14.039 -14.039 7.023 1 32.78 298 ASN A C 1
ATOM 2456 O O . ASN A 1 298 ? -14.391 -14.891 6.199 1 32.78 298 ASN A O 1
ATOM 2460 N N . PRO A 1 299 ? -12.961 -13.578 6.852 1 33.88 299 PRO A N 1
ATOM 2461 C CA . PRO A 1 299 ? -11.906 -14.188 6.039 1 33.88 299 PRO A CA 1
ATOM 2462 C C . PRO A 1 299 ? -11.516 -15.578 6.527 1 33.88 299 PRO A C 1
ATOM 2464 O O . PRO A 1 299 ? -10.664 -16.234 5.914 1 33.88 299 PRO A O 1
ATOM 2467 N N . SER A 1 300 ? -11.992 -16.031 7.66 1 32.22 300 SER A N 1
ATOM 2468 C CA . SER A 1 300 ? -11.297 -17.125 8.336 1 32.22 300 SER A CA 1
ATOM 2469 C C . SER A 1 300 ? -11.555 -18.453 7.633 1 32.22 300 SER A C 1
ATOM 2471 O O . SER A 1 300 ? -10.891 -19.453 7.914 1 32.22 300 SER A O 1
ATOM 2473 N N . ASN A 1 301 ? -12.734 -18.609 7.062 1 31.5 301 ASN A N 1
ATOM 2474 C CA . ASN A 1 301 ? -12.945 -20.016 6.746 1 31.5 301 ASN A CA 1
ATOM 2475 C C . ASN A 1 301 ? -12.297 -20.406 5.414 1 31.5 301 ASN A C 1
ATOM 2477 O O . ASN A 1 301 ? -12.984 -20.5 4.395 1 31.5 301 ASN A O 1
ATOM 2481 N N . TYR A 1 302 ? -11.281 -19.891 5.215 1 31.47 302 TYR A N 1
ATOM 2482 C CA . TYR A 1 302 ? -10.711 -20.375 3.961 1 31.47 302 TYR A CA 1
ATOM 2483 C C . TYR A 1 302 ? -10.406 -21.875 4.039 1 31.47 302 TYR A C 1
ATOM 2485 O O . TYR A 1 302 ? -9.773 -22.328 4.988 1 31.47 302 TYR A O 1
ATOM 2493 N N . ASN A 1 303 ? -11.352 -22.625 3.564 1 30.62 303 ASN A N 1
ATOM 2494 C CA . ASN A 1 303 ? -10.984 -24.031 3.332 1 30.62 303 ASN A CA 1
ATOM 2495 C C . ASN A 1 303 ? -9.766 -24.141 2.426 1 30.62 303 ASN A C 1
ATOM 2497 O O . ASN A 1 303 ? -9.781 -23.656 1.289 1 30.62 303 ASN A O 1
ATOM 2501 N N . VAL A 1 304 ? -8.633 -23.969 3.027 1 32.47 304 VAL A N 1
ATOM 2502 C CA . VAL A 1 304 ? -7.461 -24.453 2.299 1 32.47 304 VAL A CA 1
ATOM 2503 C C . VAL A 1 304 ? -7.758 -25.828 1.699 1 32.47 304 VAL A C 1
ATOM 2505 O O . VAL A 1 304 ? -7.996 -26.797 2.43 1 32.47 304 VAL A O 1
ATOM 2508 N N . SER A 1 305 ? -8.617 -25.844 0.944 1 31.83 305 SER A N 1
ATOM 2509 C CA . SER A 1 305 ? -8.672 -27.141 0.281 1 31.83 305 SER A CA 1
ATOM 2510 C C . SER A 1 305 ? -7.309 -27.547 -0.255 1 31.83 305 SER A C 1
ATOM 2512 O O . SER A 1 305 ? -6.75 -26.891 -1.131 1 31.83 305 SER A O 1
ATOM 2514 N N . VAL A 1 306 ? -6.43 -27.844 0.726 1 32.44 306 VAL A N 1
ATOM 2515 C CA . VAL A 1 306 ? -5.293 -28.703 0.404 1 32.44 306 VAL A CA 1
ATOM 2516 C C . VAL A 1 306 ? -5.727 -29.797 -0.563 1 32.44 306 VAL A C 1
ATOM 2518 O O . VAL A 1 306 ? -6.539 -30.656 -0.212 1 32.44 306 VAL A O 1
ATOM 2521 N N . LEU A 1 307 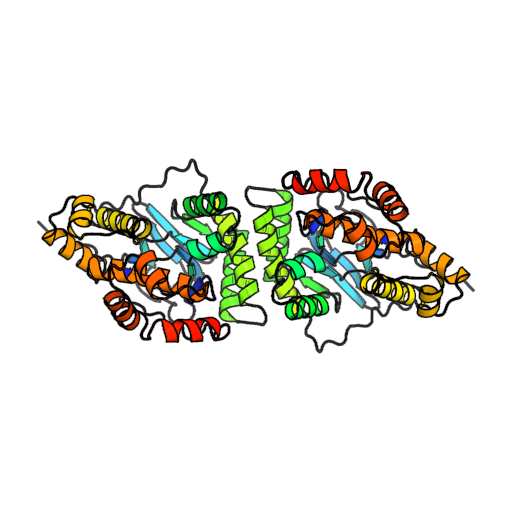? -6.082 -29.547 -1.62 1 31.31 307 LEU A N 1
ATOM 2522 C CA . LEU A 1 307 ? -5.98 -30.828 -2.334 1 31.31 307 LEU A CA 1
ATOM 2523 C C . LEU A 1 307 ? -4.766 -31.609 -1.863 1 31.31 307 LEU A C 1
ATOM 2525 O O . LEU A 1 307 ? -3.695 -31.047 -1.634 1 31.31 307 LEU A O 1
ATOM 2529 N N . LYS A 1 308 ? -5.016 -32.688 -0.94 1 27.06 308 LYS A N 1
ATOM 2530 C CA . LYS A 1 308 ? -4.066 -33.75 -0.584 1 27.06 308 LYS A CA 1
ATOM 2531 C C . LYS A 1 308 ? -3.025 -33.938 -1.684 1 27.06 308 LYS A C 1
ATOM 2533 O O . LYS A 1 308 ? -3.375 -34.188 -2.84 1 27.06 308 LYS A O 1
ATOM 2538 N N . GLY A 1 309 ? -1.926 -33.25 -1.81 1 20.97 309 GLY A N 1
ATOM 2539 C CA . GLY A 1 309 ? -0.951 -34.156 -2.385 1 20.97 309 GLY A CA 1
ATOM 2540 C C . GLY A 1 309 ? -1.062 -35.562 -1.841 1 20.97 309 GLY A C 1
ATOM 2541 O O . GLY A 1 309 ? -1.524 -35.781 -0.716 1 20.97 309 GLY A O 1
ATOM 2542 N N . TRP A 1 310 ? -1.131 -36.625 -2.629 1 19.16 310 TRP A N 1
ATOM 2543 C CA . TRP A 1 310 ? -0.563 -37.844 -2.057 1 19.16 310 TRP A CA 1
ATOM 2544 C C . TRP A 1 310 ? 0.786 -37.562 -1.403 1 19.16 310 TRP A C 1
ATOM 2546 O O . TRP A 1 310 ? 1.523 -36.688 -1.848 1 19.16 310 TRP A O 1
ATOM 2556 N N . MET B 1 1 ? 8.703 44.125 34.281 1 29.91 1 MET B N 1
ATOM 2557 C CA . MET B 1 1 ? 7.871 43.062 33.719 1 29.91 1 MET B CA 1
ATOM 2558 C C . MET B 1 1 ? 8.445 42.562 32.375 1 29.91 1 MET B C 1
ATOM 2560 O O . MET B 1 1 ? 8.484 43.281 31.406 1 29.91 1 MET B O 1
ATOM 2564 N N . LYS B 1 2 ? 9.422 41.781 32.469 1 38.03 2 LYS B N 1
ATOM 2565 C CA . LYS B 1 2 ? 10.18 41.344 31.297 1 38.03 2 LYS B CA 1
ATOM 2566 C C . LYS B 1 2 ? 9.25 40.844 30.188 1 38.03 2 LYS B C 1
ATOM 2568 O O . LYS B 1 2 ? 8.344 40.062 30.438 1 38.03 2 LYS B O 1
ATOM 2573 N N . LYS B 1 3 ? 9.117 41.594 29.188 1 40.03 3 LYS B N 1
ATOM 2574 C CA . LYS B 1 3 ? 8.328 41.25 28 1 40.03 3 LYS B CA 1
ATOM 2575 C C . LYS B 1 3 ? 8.547 39.812 27.578 1 40.03 3 LYS B C 1
ATOM 2577 O O . LYS B 1 3 ? 9.68 39.406 27.312 1 40.03 3 LYS B O 1
ATOM 2582 N N . ARG B 1 4 ? 7.852 38.906 28.094 1 41.5 4 ARG B N 1
ATOM 2583 C CA . ARG B 1 4 ? 7.898 37.5 27.641 1 41.5 4 ARG B CA 1
ATOM 2584 C C . ARG B 1 4 ? 8.156 37.438 26.141 1 41.5 4 ARG B C 1
ATOM 2586 O O . ARG B 1 4 ? 7.441 38.062 25.344 1 41.5 4 ARG B O 1
ATOM 2593 N N . GLU B 1 5 ? 9.281 37.312 25.688 1 41.78 5 GLU B N 1
ATOM 2594 C CA . GLU B 1 5 ? 9.648 37.094 24.297 1 41.78 5 GLU B CA 1
ATOM 2595 C C . GLU B 1 5 ? 8.656 36.156 23.609 1 41.78 5 GLU B C 1
ATOM 2597 O O . GLU B 1 5 ? 8.492 35 24.016 1 41.78 5 GLU B O 1
ATOM 2602 N N . LYS B 1 6 ? 7.477 36.688 23.219 1 49.5 6 LYS B N 1
ATOM 2603 C CA . LYS B 1 6 ? 6.477 35.938 22.469 1 49.5 6 LYS B CA 1
ATOM 2604 C C . LYS B 1 6 ? 7.141 34.938 21.516 1 49.5 6 LYS B C 1
ATOM 2606 O O . LYS B 1 6 ? 7.984 35.312 20.703 1 49.5 6 LYS B O 1
ATOM 2611 N N . GLU B 1 7 ? 7.23 33.75 21.984 1 57.53 7 GLU B N 1
ATOM 2612 C CA . GLU B 1 7 ? 7.793 32.688 21.125 1 57.53 7 GLU B CA 1
ATOM 2613 C C . GLU B 1 7 ? 7.16 32.75 19.734 1 57.53 7 GLU B C 1
ATOM 2615 O O . GLU B 1 7 ? 5.938 32.688 19.609 1 57.53 7 GLU B O 1
ATOM 2620 N N . TYR B 1 8 ? 7.781 33.312 18.797 1 65.06 8 TYR B N 1
ATOM 2621 C CA . TYR B 1 8 ? 7.414 33.375 17.375 1 65.06 8 TYR B CA 1
ATOM 2622 C C . TYR B 1 8 ? 7.105 32 16.828 1 65.06 8 TYR B C 1
ATOM 2624 O O . TYR B 1 8 ? 7.891 31.062 17.016 1 65.06 8 TYR B O 1
ATOM 2632 N N . VAL B 1 9 ? 5.785 31.703 16.625 1 74.94 9 VAL B N 1
ATOM 2633 C CA . VAL B 1 9 ? 5.359 30.438 16 1 74.94 9 VAL B CA 1
ATOM 2634 C C . VAL B 1 9 ? 5.219 30.641 14.492 1 74.94 9 VAL B C 1
ATOM 2636 O O . VAL B 1 9 ? 4.605 31.609 14.039 1 74.94 9 VAL B O 1
ATOM 2639 N N . GLU B 1 10 ? 5.816 29.797 13.742 1 74.25 10 GLU B N 1
ATOM 2640 C CA . GLU B 1 10 ? 5.84 29.875 12.289 1 74.25 10 GLU B CA 1
ATOM 2641 C C . GLU B 1 10 ? 4.867 28.891 11.664 1 74.25 10 GLU B C 1
ATOM 2643 O O . GLU B 1 10 ? 4.883 27.703 12 1 74.25 10 GLU B O 1
ATOM 2648 N N . PHE B 1 11 ? 4.004 29.422 10.836 1 81.06 11 PHE B N 1
ATOM 2649 C CA . PHE B 1 11 ? 3.186 28.547 10.016 1 81.06 11 PHE B CA 1
ATOM 2650 C C . PHE B 1 11 ? 3.889 28.219 8.695 1 81.06 11 PHE B C 1
ATOM 2652 O O . PHE B 1 11 ? 4.27 29.125 7.957 1 81.06 11 PHE B O 1
ATOM 2659 N N . ARG B 1 12 ? 4.066 27 8.398 1 77.69 12 ARG B N 1
ATOM 2660 C CA . ARG B 1 12 ? 4.68 26.516 7.16 1 77.69 12 ARG B CA 1
ATOM 2661 C C . ARG B 1 12 ? 3.654 25.812 6.277 1 77.69 12 ARG B C 1
ATOM 2663 O O . ARG B 1 12 ? 3.129 24.766 6.641 1 77.69 12 ARG B O 1
ATOM 2670 N N . TYR B 1 13 ? 3.354 26.422 5.137 1 81.62 13 TYR B N 1
ATOM 2671 C CA . TYR B 1 13 ? 2.371 25.875 4.207 1 81.62 13 TYR B CA 1
ATOM 2672 C C . TYR B 1 13 ? 3.053 25.125 3.068 1 81.62 13 TYR B C 1
ATOM 2674 O O . TYR B 1 13 ? 3.902 25.688 2.369 1 81.62 13 TYR B O 1
ATOM 2682 N N . TYR B 1 14 ? 2.707 23.875 2.867 1 81.69 14 TYR B N 1
ATOM 2683 C CA . TYR B 1 14 ? 3.252 23.047 1.8 1 81.69 14 TYR B CA 1
ATOM 2684 C C . TYR B 1 14 ? 2.197 22.766 0.737 1 81.69 14 TYR B C 1
ATOM 2686 O O . TYR B 1 14 ? 1.002 22.703 1.039 1 81.69 14 TYR B O 1
ATOM 2694 N N . GLU B 1 15 ? 2.67 22.688 -0.461 1 79.25 15 GLU B N 1
ATOM 2695 C CA . GLU B 1 15 ? 1.816 22.266 -1.568 1 79.25 15 GLU B CA 1
ATOM 2696 C C . GLU B 1 15 ? 2.221 20.891 -2.086 1 79.25 15 GLU B C 1
ATOM 2698 O O . GLU B 1 15 ? 3.4 20.641 -2.346 1 79.25 15 GLU B O 1
ATOM 2703 N N . ILE B 1 16 ? 1.259 20.078 -2.162 1 84.31 16 ILE B N 1
ATOM 2704 C CA . ILE B 1 16 ? 1.486 18.734 -2.697 1 84.31 16 ILE B CA 1
ATOM 2705 C C . ILE B 1 16 ? 0.802 18.594 -4.055 1 84.31 16 ILE B C 1
ATOM 2707 O O . ILE B 1 16 ? -0.393 18.875 -4.188 1 84.31 16 ILE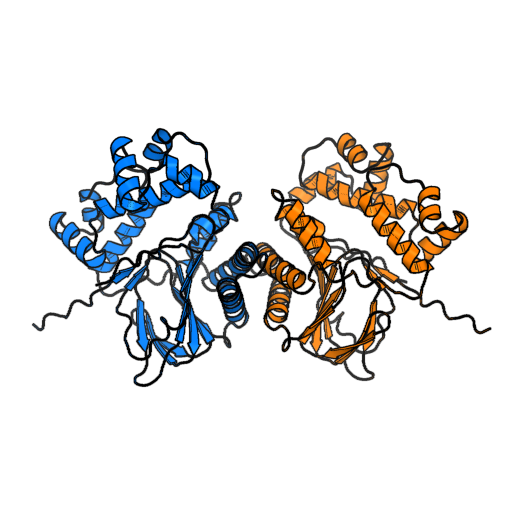 B O 1
ATOM 2711 N N . PRO B 1 17 ? 1.542 18.172 -5.043 1 79.56 17 PRO B N 1
ATOM 2712 C CA . PRO B 1 17 ? 0.923 17.953 -6.352 1 79.56 17 PRO B CA 1
ATOM 2713 C C . PRO B 1 17 ? -0.229 16.953 -6.301 1 79.56 17 PRO B C 1
ATOM 2715 O O . PRO B 1 17 ? -0.207 16.016 -5.492 1 79.56 17 PRO B O 1
ATOM 2718 N N . GLN B 1 18 ? -1.154 17.109 -7.184 1 77.31 18 GLN B N 1
ATOM 2719 C CA . GLN B 1 18 ? -2.381 16.312 -7.164 1 77.31 18 GLN B CA 1
ATOM 2720 C C . GLN B 1 18 ? -2.09 14.836 -7.438 1 77.31 18 GLN B C 1
ATOM 2722 O O . GLN B 1 18 ? -2.828 13.961 -6.988 1 77.31 18 GLN B O 1
ATOM 2727 N N . ARG B 1 19 ? -1.043 14.516 -8.055 1 77.38 19 ARG B N 1
ATOM 2728 C CA . ARG B 1 19 ? -0.766 13.156 -8.508 1 77.38 19 ARG B CA 1
ATOM 2729 C C . ARG B 1 19 ? -0.146 12.32 -7.395 1 77.38 19 ARG B C 1
ATOM 2731 O O . ARG B 1 19 ? -0.088 11.094 -7.492 1 77.38 19 ARG B O 1
ATOM 2738 N N . VAL B 1 20 ? 0.314 13.008 -6.402 1 87.5 20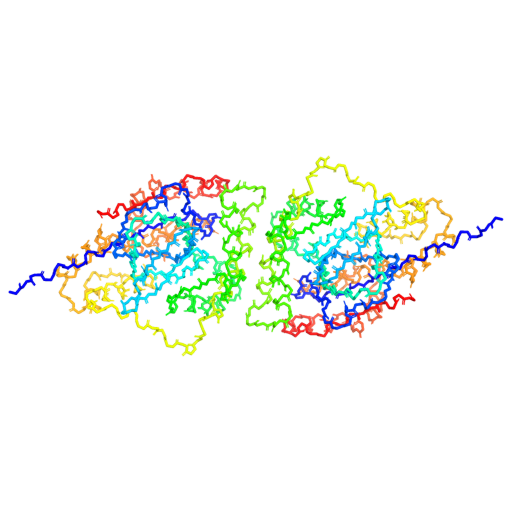 VAL B N 1
ATOM 2739 C CA . VAL B 1 20 ? 0.971 12.289 -5.32 1 87.5 20 VAL B CA 1
ATOM 2740 C C . VAL B 1 20 ? 0.33 12.664 -3.984 1 87.5 20 VAL B C 1
ATOM 2742 O O . VAL B 1 20 ? -0.141 13.789 -3.811 1 87.5 20 VAL B O 1
ATOM 2745 N N . PRO B 1 21 ? 0.368 11.758 -3.088 1 92.69 21 PRO B N 1
ATOM 2746 C CA . PRO B 1 21 ? -0.249 12.039 -1.79 1 92.69 21 PRO B CA 1
ATOM 2747 C C . PRO B 1 21 ? 0.722 12.695 -0.806 1 92.69 21 PRO B C 1
ATOM 2749 O O . PRO B 1 21 ? 0.318 13.102 0.286 1 92.69 21 PRO B O 1
ATOM 2752 N N . LEU B 1 22 ? 1.987 12.758 -1.148 1 95.19 22 LEU B N 1
ATOM 2753 C CA . LEU B 1 22 ? 2.963 13.258 -0.188 1 95.19 22 LEU B CA 1
ATOM 2754 C C . LEU B 1 22 ? 4.168 13.859 -0.901 1 95.19 22 LEU B C 1
ATOM 2756 O O . LEU B 1 22 ? 4.352 13.656 -2.104 1 95.19 22 LEU B O 1
ATOM 2760 N N . ILE B 1 23 ? 4.938 14.656 -0.18 1 91.19 23 ILE B N 1
ATOM 2761 C CA . ILE B 1 23 ? 6.258 15.117 -0.601 1 91.19 23 ILE B CA 1
ATOM 2762 C C . ILE B 1 23 ? 7.293 14.75 0.46 1 91.19 23 ILE B C 1
ATOM 2764 O O . ILE B 1 23 ? 6.953 14.562 1.63 1 91.19 23 ILE B O 1
ATOM 2768 N N . ALA B 1 24 ? 8.508 14.57 -0.012 1 92 24 ALA B N 1
ATOM 2769 C CA . ALA B 1 24 ? 9.617 14.234 0.879 1 92 24 ALA B CA 1
ATOM 2770 C C . ALA B 1 24 ? 10.656 15.344 0.894 1 92 24 ALA B C 1
ATOM 2772 O O . ALA B 1 24 ? 10.992 15.906 -0.153 1 92 24 ALA B O 1
ATOM 2773 N N . LEU B 1 25 ? 10.977 15.797 2.061 1 86.44 25 LEU B N 1
ATOM 2774 C CA . LEU B 1 25 ? 12.109 16.688 2.246 1 86.44 25 LEU B CA 1
ATOM 2775 C C . LEU B 1 25 ? 13.344 15.914 2.703 1 86.44 25 LEU B C 1
ATOM 2777 O O . LEU B 1 25 ? 13.375 15.398 3.822 1 86.44 25 LEU B O 1
ATOM 2781 N N . MET B 1 26 ? 14.25 15.742 1.731 1 84.69 26 MET B N 1
ATOM 2782 C CA . MET B 1 26 ? 15.438 14.914 1.967 1 84.69 26 MET B CA 1
ATOM 2783 C C . MET B 1 26 ? 16.703 15.648 1.534 1 84.69 26 MET B C 1
ATOM 2785 O O . MET B 1 26 ? 16.625 16.703 0.902 1 84.69 26 MET B O 1
ATOM 2789 N N . GLY B 1 27 ? 17.906 15.094 1.887 1 66 27 GLY B N 1
ATOM 2790 C CA . GLY B 1 27 ? 19.156 15.625 1.392 1 66 27 GLY B CA 1
ATOM 2791 C C . GLY B 1 27 ? 19.891 16.484 2.41 1 66 27 GLY B C 1
ATOM 2792 O O . GLY B 1 27 ? 19.484 16.547 3.574 1 66 27 GLY B O 1
ATOM 2793 N N . GLU B 1 28 ? 20.938 17 1.951 1 54.84 28 GLU B N 1
ATOM 2794 C CA . GLU B 1 28 ? 21.922 17.672 2.789 1 54.84 28 GLU B CA 1
ATOM 2795 C C . GLU B 1 28 ? 21.312 18.891 3.471 1 54.84 28 GLU B C 1
ATOM 2797 O O . GLU B 1 28 ? 21.75 19.281 4.559 1 54.84 28 GLU B O 1
ATOM 2802 N N . ARG B 1 29 ? 20.375 19.406 2.887 1 49.56 29 ARG B N 1
ATOM 2803 C CA . ARG B 1 29 ? 19.766 20.609 3.424 1 49.56 29 ARG B CA 1
ATOM 2804 C C . ARG B 1 29 ? 19.078 20.328 4.758 1 49.56 29 ARG B C 1
ATOM 2806 O O . ARG B 1 29 ? 18.859 21.234 5.555 1 49.56 29 ARG B O 1
ATOM 2813 N N . TRP B 1 30 ? 18.875 19.109 4.906 1 52.19 30 TRP B N 1
ATOM 2814 C CA . TRP B 1 30 ? 18.141 18.797 6.129 1 52.19 30 TRP B CA 1
ATOM 2815 C C . TRP B 1 30 ? 19.062 18.141 7.152 1 52.19 30 TRP B C 1
ATOM 2817 O O . TRP B 1 30 ? 18.609 17.328 7.973 1 52.19 30 TRP B O 1
ATOM 2827 N N . VAL B 1 31 ? 20.406 18.203 6.766 1 48.78 31 VAL B N 1
ATOM 2828 C CA . VAL B 1 31 ? 21.422 17.953 7.781 1 48.78 31 VAL B CA 1
ATOM 2829 C C . VAL B 1 31 ? 21.609 19.203 8.641 1 48.78 31 VAL B C 1
ATOM 2831 O O . VAL B 1 31 ? 21.969 20.266 8.133 1 48.78 31 VAL B O 1
ATOM 2834 N N . THR B 1 32 ? 20.875 19.266 9.617 1 52.06 32 THR B N 1
ATOM 2835 C CA . THR B 1 32 ? 20.953 20.469 10.445 1 52.06 32 THR B CA 1
ATOM 2836 C C . THR B 1 32 ? 22.047 20.328 11.5 1 52.06 32 THR B C 1
ATOM 2838 O O . THR B 1 32 ? 22.156 19.281 12.148 1 52.06 32 THR B O 1
ATOM 2841 N N . ARG B 1 33 ? 23.297 20.797 11.133 1 46.19 33 ARG B N 1
ATOM 2842 C CA . ARG B 1 33 ? 24.359 20.766 12.133 1 46.19 33 ARG B CA 1
ATOM 2843 C C . ARG B 1 33 ? 23.828 21.141 13.516 1 46.19 33 ARG B C 1
ATOM 2845 O O . ARG B 1 33 ? 24.266 20.578 14.523 1 46.19 33 ARG B O 1
ATOM 2852 N N . TYR B 1 34 ? 23.484 22.484 13.609 1 41.56 34 TYR B N 1
ATOM 2853 C CA . TYR B 1 34 ? 23.359 23.375 14.766 1 41.56 34 TYR B CA 1
ATOM 2854 C C . TYR B 1 34 ? 22.031 24.094 14.758 1 41.56 34 TYR B C 1
ATOM 2856 O O . TYR B 1 34 ? 21.531 24.484 13.695 1 41.56 34 TYR B O 1
ATOM 2864 N N . GLY B 1 35 ? 20.984 23.656 15.492 1 54.41 35 GLY B N 1
ATOM 2865 C CA . GLY B 1 35 ? 20.078 24.719 15.844 1 54.41 35 GLY B CA 1
ATOM 2866 C C . GLY B 1 35 ? 18.625 24.281 15.938 1 54.41 35 GLY B C 1
ATOM 2867 O O . GLY B 1 35 ? 18.312 23.109 15.688 1 54.41 35 GLY B O 1
ATOM 2868 N N . SER B 1 36 ? 17.797 24.953 16.875 1 61.56 36 SER B N 1
ATOM 2869 C CA . SER B 1 36 ? 16.391 24.922 17.266 1 61.56 36 SER B CA 1
ATOM 2870 C C . SER B 1 36 ? 15.484 25.266 16.094 1 61.56 36 SER B C 1
ATOM 2872 O O . SER B 1 36 ? 15.75 26.219 15.367 1 61.56 36 SER B O 1
ATOM 2874 N N . ASP B 1 37 ? 14.852 24.172 15.578 1 72.25 37 ASP B N 1
ATOM 2875 C CA . ASP B 1 37 ? 13.711 24.547 14.758 1 72.25 37 ASP B CA 1
ATOM 2876 C C . ASP B 1 37 ? 12.656 25.266 15.586 1 72.25 37 ASP B C 1
ATOM 2878 O O . ASP B 1 37 ? 12.141 24.719 16.562 1 72.25 37 ASP B O 1
ATOM 2882 N N . PRO B 1 38 ? 12.555 26.625 15.266 1 73.81 38 PRO B N 1
ATOM 2883 C CA . PRO B 1 38 ? 11.57 27.375 16.062 1 73.81 38 PRO B CA 1
ATOM 2884 C C . PRO B 1 38 ? 10.195 26.703 16.047 1 73.81 38 PRO B C 1
ATOM 2886 O O . PRO B 1 38 ? 9.914 25.859 15.195 1 73.81 38 PRO B O 1
ATOM 2889 N N . MET B 1 39 ? 9.484 27.094 16.969 1 79 39 MET B N 1
ATOM 2890 C CA . MET B 1 39 ? 8.109 26.625 17.062 1 79 39 MET B CA 1
ATOM 2891 C C . MET B 1 39 ? 7.352 26.875 15.766 1 79 39 MET B C 1
ATOM 2893 O O . MET B 1 39 ? 7.371 27.984 15.242 1 79 39 MET B O 1
ATOM 2897 N N . HIS B 1 40 ? 6.777 25.766 15.227 1 81.88 40 HIS B N 1
ATOM 2898 C CA . HIS B 1 40 ? 6.07 25.906 13.961 1 81.88 40 HIS B CA 1
ATOM 2899 C C . HIS B 1 40 ? 4.984 24.844 13.812 1 81.88 40 HIS B C 1
ATOM 2901 O O . HIS B 1 40 ? 4.902 23.922 14.625 1 81.88 40 HIS B O 1
ATOM 2907 N N . PHE B 1 41 ? 4.09 25.094 12.914 1 83.62 41 PHE B N 1
ATOM 2908 C CA . PHE B 1 41 ? 3.09 24.109 12.516 1 83.62 41 PHE B CA 1
ATOM 2909 C C . PHE B 1 41 ? 2.85 24.172 11.008 1 83.62 41 PHE B C 1
ATOM 2911 O O . PHE B 1 41 ? 3.383 25.047 10.32 1 83.62 41 PHE B O 1
ATOM 2918 N N . HIS B 1 42 ? 2.162 23.141 10.461 1 85.5 42 HIS B N 1
ATOM 2919 C CA . HIS B 1 42 ? 1.997 23.047 9.016 1 85.5 42 HIS B CA 1
ATOM 2920 C C . HIS B 1 42 ? 0.672 22.375 8.656 1 85.5 42 HIS B C 1
ATOM 2922 O O . HIS B 1 42 ? 0.043 21.734 9.508 1 85.5 42 HIS B O 1
ATOM 2928 N N . ASN B 1 43 ? 0.344 22.578 7.395 1 87.88 43 ASN B N 1
ATOM 2929 C CA . ASN B 1 43 ? -0.991 22.25 6.906 1 87.88 43 ASN B CA 1
ATOM 2930 C C . ASN B 1 43 ? -1.126 20.766 6.602 1 87.88 43 ASN B C 1
ATOM 2932 O O . ASN B 1 43 ? -2.217 20.281 6.289 1 87.88 43 ASN B O 1
ATOM 2936 N N . TYR B 1 44 ? -0.044 20.031 6.691 1 93.75 44 TYR B N 1
ATOM 2937 C CA . TYR B 1 44 ? -0.103 18.594 6.457 1 93.75 44 TYR B CA 1
ATOM 2938 C C . TYR B 1 44 ? 0.493 17.828 7.629 1 93.75 44 TYR B C 1
ATOM 2940 O O . TYR B 1 44 ? 1.216 18.391 8.453 1 93.75 44 TYR B O 1
ATOM 2948 N N . MET B 1 45 ? 0.125 16.578 7.711 1 95.81 45 MET B N 1
ATOM 2949 C CA . MET B 1 45 ? 0.79 15.703 8.664 1 95.81 45 MET B CA 1
ATOM 2950 C C . MET B 1 45 ? 2.264 15.531 8.312 1 95.81 45 MET B C 1
ATOM 2952 O O . MET B 1 45 ? 2.617 15.414 7.141 1 95.81 45 MET B O 1
ATOM 2956 N N . GLU B 1 46 ? 3.039 15.516 9.32 1 94.56 46 GLU B N 1
ATOM 2957 C CA . GLU B 1 46 ? 4.477 15.32 9.156 1 94.56 46 GLU B CA 1
ATOM 2958 C C . GLU B 1 46 ? 4.934 14.023 9.812 1 94.56 46 GLU B C 1
ATOM 2960 O O . GLU B 1 46 ? 4.613 13.758 10.969 1 94.56 46 GLU B O 1
ATOM 2965 N N . ILE B 1 47 ? 5.609 13.234 9.047 1 96.88 47 ILE B N 1
ATOM 2966 C CA . ILE B 1 47 ? 6.355 12.109 9.602 1 96.88 47 ILE B CA 1
ATOM 2967 C C . ILE B 1 47 ? 7.855 12.352 9.43 1 96.88 47 ILE B C 1
ATOM 2969 O O . ILE B 1 47 ? 8.344 12.477 8.305 1 96.88 47 ILE B O 1
ATOM 2973 N N . GLY B 1 48 ? 8.508 12.453 10.555 1 93.94 48 GLY B N 1
ATOM 2974 C CA . GLY B 1 48 ? 9.945 12.648 10.539 1 93.94 48 GLY B CA 1
ATOM 2975 C C . GLY B 1 48 ? 10.719 11.383 10.852 1 93.94 48 GLY B C 1
ATOM 2976 O O . GLY B 1 48 ? 10.273 10.547 11.641 1 93.94 48 GLY B O 1
ATOM 2977 N N . TYR B 1 49 ? 11.852 11.211 10.219 1 94.25 49 TYR B N 1
ATOM 2978 C CA . TYR B 1 49 ? 12.773 10.102 10.445 1 94.25 49 TYR B CA 1
ATOM 2979 C C . TYR B 1 49 ? 14.172 10.609 10.781 1 94.25 49 TYR B C 1
ATOM 2981 O O . TYR B 1 49 ? 14.797 11.297 9.977 1 94.25 49 TYR B O 1
ATOM 2989 N N . CYS B 1 50 ? 14.688 10.266 11.961 1 92.38 50 CYS B N 1
ATOM 2990 C CA . CYS B 1 50 ? 16.031 10.648 12.367 1 92.38 50 CYS B CA 1
ATOM 2991 C C . CYS B 1 50 ? 17.078 9.68 11.805 1 92.38 50 CYS B C 1
ATOM 2993 O O . CYS B 1 50 ? 17.203 8.555 12.281 1 92.38 50 CYS B O 1
ATOM 2995 N N . CYS B 1 51 ? 17.812 10.094 10.836 1 91.06 51 CYS B N 1
ATOM 2996 C CA . CYS B 1 51 ? 18.812 9.258 10.188 1 91.06 51 CYS B CA 1
ATOM 2997 C C . CYS B 1 51 ? 20.031 9.062 11.102 1 91.06 51 CYS B C 1
ATOM 2999 O O . CYS B 1 51 ? 20.562 7.957 11.203 1 91.06 51 CYS B O 1
ATOM 3001 N N . TYR B 1 52 ? 20.469 10.062 11.672 1 88.62 52 TYR B N 1
ATOM 3002 C CA . TYR B 1 52 ? 21.5 10.016 12.688 1 88.62 52 TYR B CA 1
ATOM 3003 C C . TYR B 1 52 ? 21.438 11.234 13.602 1 88.62 52 TYR B C 1
ATOM 3005 O O . TYR B 1 52 ? 20.781 12.227 13.266 1 88.62 52 TYR B O 1
ATOM 3013 N N . GLY B 1 53 ? 22.078 11.094 14.805 1 86.06 53 GLY B N 1
ATOM 3014 C CA . GLY B 1 53 ? 22.062 12.148 15.805 1 86.06 53 GLY B CA 1
ATOM 3015 C C . GLY B 1 53 ? 21.141 11.852 16.969 1 86.06 53 GLY B C 1
ATOM 3016 O O . GLY B 1 53 ? 20.688 10.727 17.141 1 86.06 53 GLY B O 1
ATOM 3017 N N . LYS B 1 54 ? 21.109 12.82 17.875 1 87.31 54 LYS B N 1
ATOM 3018 C CA . LYS B 1 54 ? 20.266 12.703 19.047 1 87.31 54 LYS B CA 1
ATOM 3019 C C . LYS B 1 54 ? 19.875 14.086 19.578 1 87.31 54 LYS B C 1
ATOM 3021 O O . LYS B 1 54 ? 20.531 15.078 19.281 1 87.31 54 LYS B O 1
ATOM 3026 N N . GLY B 1 55 ? 18.766 14.117 20.328 1 85.38 55 GLY B N 1
ATOM 3027 C CA . GLY B 1 55 ? 18.281 15.375 20.891 1 85.38 55 GLY B CA 1
ATOM 3028 C C . GLY B 1 55 ? 16.969 15.234 21.641 1 85.38 55 GLY B C 1
ATOM 3029 O O . GLY B 1 55 ? 16.688 14.172 22.203 1 85.38 55 GLY B O 1
ATOM 3030 N N . VAL B 1 56 ? 16.359 16.406 21.797 1 83.69 56 VAL B N 1
ATOM 3031 C CA . VAL B 1 56 ? 15.102 16.438 22.531 1 83.69 56 VAL B CA 1
ATOM 3032 C C . VAL B 1 56 ? 14.039 17.172 21.719 1 83.69 56 VAL B C 1
ATOM 3034 O O . VAL B 1 56 ? 14.32 18.188 21.078 1 83.69 56 VAL B O 1
ATOM 3037 N N . MET B 1 57 ? 12.914 16.531 21.672 1 82.19 57 MET B N 1
ATOM 3038 C CA . MET B 1 57 ? 11.742 17.172 21.062 1 82.19 57 MET B CA 1
ATOM 3039 C C . MET B 1 57 ? 10.781 17.672 22.141 1 82.19 57 MET B C 1
ATOM 3041 O O . MET B 1 57 ? 10.516 16.969 23.109 1 82.19 57 MET B O 1
ATOM 3045 N N . HIS B 1 58 ? 10.398 18.891 21.922 1 74.44 58 HIS B N 1
ATOM 3046 C CA . HIS B 1 58 ? 9.484 19.484 22.891 1 74.44 58 HIS B CA 1
ATOM 3047 C C . HIS B 1 58 ? 8.039 19.406 22.406 1 74.44 58 HIS B C 1
ATOM 3049 O O . HIS B 1 58 ? 7.691 20 21.375 1 74.44 58 HIS B O 1
ATOM 3055 N N . LEU B 1 59 ? 7.367 18.531 23.031 1 67.12 59 LEU B N 1
ATOM 3056 C CA . LEU B 1 59 ? 5.945 18.328 22.766 1 67.12 59 LEU B CA 1
ATOM 3057 C C . LEU B 1 59 ? 5.098 18.922 23.891 1 67.12 59 LEU B C 1
ATOM 3059 O O . LEU B 1 59 ? 4.875 18.266 24.906 1 67.12 59 LEU B O 1
ATOM 3063 N N . GLY B 1 60 ? 4.586 20.109 23.609 1 61.22 60 GLY B N 1
ATOM 3064 C CA . GLY B 1 60 ? 3.912 20.766 24.719 1 61.22 60 GLY B CA 1
ATOM 3065 C C . GLY B 1 60 ? 4.793 20.922 25.938 1 61.22 60 GLY B C 1
ATOM 3066 O O . GLY B 1 60 ? 5.852 21.547 25.875 1 61.22 60 GLY B O 1
ATOM 3067 N N . LYS B 1 61 ? 4.27 20.188 27.016 1 63.12 61 LYS B N 1
ATOM 3068 C CA . LYS B 1 61 ? 4.98 20.297 28.281 1 63.12 61 LYS B CA 1
ATOM 3069 C C . LYS B 1 61 ? 5.984 19.156 28.453 1 63.12 61 LYS B C 1
ATOM 3071 O O . LYS B 1 61 ? 6.754 19.141 29.406 1 63.12 61 LYS B O 1
ATOM 3076 N N . GLU B 1 62 ? 5.957 18.297 27.469 1 70.38 62 GLU B N 1
ATOM 3077 C CA . GLU B 1 62 ? 6.801 17.109 27.641 1 70.38 62 GLU B CA 1
ATOM 3078 C C . GLU B 1 62 ? 8 17.156 26.688 1 70.38 62 GLU B C 1
ATOM 3080 O O . GLU B 1 62 ? 7.879 17.594 25.547 1 70.38 62 GLU B O 1
ATOM 3085 N N . ASP B 1 63 ? 9.156 16.906 27.328 1 77.75 63 ASP B N 1
ATOM 3086 C CA . ASP B 1 63 ? 10.367 16.703 26.531 1 77.75 63 ASP B CA 1
ATOM 3087 C C . ASP B 1 63 ? 10.617 15.219 26.266 1 77.75 63 ASP B C 1
ATOM 3089 O O . ASP B 1 63 ? 10.625 14.414 27.203 1 77.75 63 ASP B O 1
ATOM 3093 N N . VAL B 1 64 ? 10.75 14.938 25.016 1 82.88 64 VAL B N 1
ATOM 3094 C CA . VAL B 1 64 ? 10.969 13.539 24.672 1 82.88 64 VAL B CA 1
ATOM 3095 C C . VAL B 1 64 ? 12.289 13.406 23.922 1 82.88 64 VAL B C 1
ATOM 3097 O O . VAL B 1 64 ? 12.547 14.141 22.953 1 82.88 64 VAL B O 1
ATOM 3100 N N . LYS B 1 65 ? 13.078 12.5 24.375 1 86.88 65 LYS B N 1
ATOM 3101 C CA . LYS B 1 65 ? 14.367 12.266 23.719 1 86.88 65 LYS B CA 1
ATOM 3102 C C . LYS B 1 65 ? 14.195 11.531 22.391 1 86.88 65 LYS B C 1
ATOM 3104 O O . LYS B 1 65 ? 13.297 10.703 22.25 1 86.88 65 LYS B O 1
ATOM 3109 N N . TYR B 1 66 ? 15.07 11.883 21.453 1 89.38 66 TYR B N 1
ATOM 3110 C CA . TYR B 1 66 ? 15.094 11.172 20.172 1 89.38 66 TYR B CA 1
ATOM 3111 C C . TYR B 1 66 ? 16.516 10.797 19.781 1 89.38 66 TYR B C 1
ATOM 3113 O O . TYR B 1 66 ? 17.484 11.336 20.344 1 89.38 66 TYR B O 1
ATOM 3121 N N . GLY B 1 67 ? 16.672 9.836 18.906 1 90.25 67 GLY B N 1
ATOM 3122 C CA . GLY B 1 67 ? 17.922 9.391 18.328 1 90.25 67 GLY B CA 1
ATOM 3123 C C . GLY B 1 67 ? 17.766 8.719 16.984 1 90.25 67 GLY B C 1
ATOM 3124 O O . GLY B 1 67 ? 16.688 8.805 16.359 1 90.25 67 GLY B O 1
ATOM 3125 N N . GLU B 1 68 ? 18.906 8.141 16.547 1 92.5 68 GLU B N 1
ATOM 3126 C CA . GLU B 1 68 ? 18.875 7.445 15.266 1 92.5 68 GLU B CA 1
ATOM 3127 C C . GLU B 1 68 ? 17.75 6.414 15.227 1 92.5 68 GLU B C 1
ATOM 3129 O O . GLU B 1 68 ? 17.578 5.637 16.156 1 92.5 68 GLU B O 1
ATOM 3134 N N . GLY B 1 69 ? 16.969 6.492 14.141 1 93.62 69 GLY B N 1
ATOM 3135 C CA . GLY B 1 69 ? 15.898 5.527 13.984 1 93.62 69 GLY B CA 1
ATOM 3136 C C . GLY B 1 69 ? 14.586 5.996 14.586 1 93.62 69 GLY B C 1
ATOM 3137 O O . GLY B 1 69 ? 13.555 5.324 14.445 1 93.62 69 GLY B O 1
ATOM 3138 N N . THR B 1 70 ? 14.602 7.152 15.188 1 94.5 70 THR B N 1
ATOM 3139 C CA . THR B 1 70 ? 13.375 7.711 15.742 1 94.5 70 THR B CA 1
ATOM 3140 C C . THR B 1 70 ? 12.438 8.172 14.625 1 94.5 70 THR B C 1
ATOM 3142 O O . THR B 1 70 ? 12.891 8.758 13.641 1 94.5 70 THR B O 1
ATOM 3145 N N . VAL B 1 71 ? 11.164 7.863 14.828 1 96.06 71 VAL B N 1
ATOM 3146 C CA . VAL B 1 71 ? 10.102 8.328 13.938 1 96.06 71 VAL B CA 1
ATOM 3147 C C . VAL B 1 71 ? 9.156 9.258 14.695 1 96.06 71 VAL B C 1
ATOM 3149 O O . VAL B 1 71 ? 8.672 8.906 15.773 1 96.06 71 VAL B O 1
ATOM 3152 N N . THR B 1 72 ? 8.945 10.461 14.18 1 93.31 72 THR B N 1
ATOM 3153 C CA . THR B 1 72 ? 7.973 11.375 14.766 1 93.31 72 THR B CA 1
ATOM 3154 C C . THR B 1 72 ? 6.711 11.43 13.906 1 93.31 72 THR B C 1
ATOM 3156 O O . THR B 1 72 ? 6.785 11.414 12.68 1 93.31 72 THR B O 1
ATOM 3159 N N . VAL B 1 73 ? 5.602 11.43 14.547 1 94.69 73 VAL B N 1
ATOM 3160 C CA . VAL B 1 73 ? 4.301 11.578 13.906 1 94.69 73 VAL B CA 1
ATOM 3161 C C . VAL B 1 73 ? 3.605 12.836 14.43 1 94.69 73 VAL B C 1
ATOM 3163 O O . VAL B 1 73 ? 3.188 12.891 15.586 1 94.69 73 VAL B O 1
ATOM 3166 N N . ILE B 1 74 ? 3.467 13.812 13.547 1 91.62 74 ILE B N 1
ATOM 3167 C CA . ILE B 1 74 ? 2.938 15.117 13.938 1 91.62 74 ILE B CA 1
ATOM 3168 C C . ILE B 1 74 ? 1.701 15.445 13.109 1 91.62 74 ILE B C 1
ATOM 3170 O O . ILE B 1 74 ? 1.791 15.602 11.883 1 91.62 74 ILE B O 1
ATOM 3174 N N . PRO B 1 75 ? 0.57 15.594 13.75 1 92.31 75 PRO B N 1
ATOM 3175 C CA . PRO B 1 75 ? -0.658 15.93 13.023 1 92.31 75 PRO B CA 1
ATOM 3176 C C . PRO B 1 75 ? -0.585 17.297 12.336 1 92.31 75 PRO B C 1
ATOM 3178 O O . PRO B 1 75 ? 0.289 18.094 12.656 1 92.31 75 PRO B O 1
ATOM 3181 N N . LYS B 1 76 ? -1.485 17.438 11.391 1 91 76 LYS B N 1
ATOM 3182 C CA . LYS B 1 76 ? -1.64 18.766 10.781 1 91 76 LYS B CA 1
ATOM 3183 C C . LYS B 1 76 ? -1.987 19.812 11.82 1 91 76 LYS B C 1
ATOM 3185 O O . LYS B 1 76 ? -2.73 19.547 12.766 1 91 76 LYS B O 1
ATOM 3190 N N . ASN B 1 77 ? -1.41 21 11.648 1 86.5 77 ASN B N 1
ATOM 3191 C CA . ASN B 1 77 ? -1.683 22.156 12.484 1 86.5 77 ASN B CA 1
ATOM 3192 C C . ASN B 1 77 ? -1.321 21.891 13.945 1 86.5 77 ASN B C 1
ATOM 3194 O O . ASN B 1 77 ? -2.035 22.328 14.852 1 86.5 77 ASN B O 1
ATOM 3198 N N . PHE B 1 78 ? -0.349 21.141 14.148 1 84.81 78 PHE B N 1
ATOM 3199 C CA . PHE B 1 78 ? 0.14 20.859 15.492 1 84.81 78 PHE B CA 1
ATOM 3200 C C . PHE B 1 78 ? 1.474 21.547 15.75 1 84.81 78 PHE B C 1
ATOM 3202 O O . PHE B 1 78 ? 2.502 21.141 15.203 1 84.81 78 PHE B O 1
ATOM 3209 N N . PRO B 1 79 ? 1.438 22.547 16.594 1 82.38 79 PRO B N 1
ATOM 3210 C CA . PRO B 1 79 ? 2.684 23.266 16.859 1 82.38 79 PRO B CA 1
ATOM 3211 C C . PRO B 1 79 ? 3.727 22.406 17.562 1 82.38 79 PRO B C 1
ATOM 3213 O O . PRO B 1 79 ? 3.389 21.625 18.469 1 82.38 79 PRO B O 1
ATOM 3216 N N . HIS B 1 80 ? 4.953 22.453 17.062 1 81.69 80 HIS B N 1
ATOM 3217 C CA . HIS B 1 80 ? 6.059 21.688 17.625 1 81.69 80 HIS B CA 1
ATOM 3218 C C . HIS B 1 80 ? 7.398 22.359 17.328 1 81.69 80 HIS B C 1
ATOM 3220 O O . HIS B 1 80 ? 7.477 23.266 16.5 1 81.69 80 HIS B O 1
ATOM 3226 N N . HIS B 1 81 ? 8.328 22.047 18.172 1 79.12 81 HIS B N 1
ATOM 3227 C CA . HIS B 1 81 ? 9.703 22.5 17.969 1 79.12 81 HIS B CA 1
ATOM 3228 C C . HIS B 1 81 ? 10.703 21.438 18.406 1 79.12 81 HIS B C 1
ATOM 3230 O O . HIS B 1 81 ? 10.375 20.547 19.203 1 79.12 81 HIS B O 1
ATOM 3236 N N . THR B 1 82 ? 11.82 21.484 17.719 1 74.88 82 THR B N 1
ATOM 3237 C CA . THR B 1 82 ? 12.891 20.547 18.016 1 74.88 82 THR B CA 1
ATOM 3238 C C . THR B 1 82 ? 14.18 21.281 18.375 1 74.88 82 THR B C 1
ATOM 3240 O O . THR B 1 82 ? 14.492 22.312 17.781 1 74.88 82 THR B O 1
ATOM 3243 N N . THR B 1 83 ? 14.75 20.844 19.469 1 75 83 THR B N 1
ATOM 3244 C CA . THR B 1 83 ? 16.062 21.344 19.859 1 75 83 THR B CA 1
ATOM 3245 C C . THR B 1 83 ? 17.109 20.25 19.781 1 75 83 THR B C 1
ATOM 3247 O O . THR B 1 83 ? 16.953 19.188 20.406 1 75 83 THR B O 1
ATOM 3250 N N . GLY B 1 84 ? 18.094 20.375 18.859 1 71.25 84 GLY B N 1
ATOM 3251 C CA . GLY B 1 84 ? 19.203 19.438 18.781 1 71.25 84 GLY B CA 1
ATOM 3252 C C . GLY B 1 84 ? 20.234 19.656 19.875 1 71.25 84 GLY B C 1
ATOM 3253 O O . GLY B 1 84 ? 20.219 20.672 20.562 1 71.25 84 GLY B O 1
ATOM 3254 N N . ARG B 1 85 ? 20.922 18.578 20.25 1 68.19 85 ARG B N 1
ATOM 3255 C CA . ARG B 1 85 ? 22 18.719 21.219 1 68.19 85 ARG B CA 1
ATOM 3256 C C . ARG B 1 85 ? 23.188 19.469 20.609 1 68.19 85 ARG B C 1
ATOM 3258 O O . ARG B 1 85 ? 23.5 19.297 19.438 1 68.19 85 ARG B O 1
ATOM 3265 N N . ASP B 1 86 ? 23.719 20.266 21.438 1 62.44 86 ASP B N 1
ATOM 3266 C CA . ASP B 1 86 ? 24.906 21.031 21.062 1 62.44 86 ASP B CA 1
ATOM 3267 C C . ASP B 1 86 ? 26 20.109 20.516 1 62.44 86 ASP B C 1
ATOM 3269 O O . ASP B 1 86 ? 26.219 19.016 21.047 1 62.44 86 ASP B O 1
ATOM 3273 N N . GLU B 1 87 ? 26.625 20.375 19.312 1 62.72 87 GLU B N 1
ATOM 3274 C CA . GLU B 1 87 ? 27.844 19.797 18.719 1 62.72 87 GLU B CA 1
ATOM 3275 C C . GLU B 1 87 ? 27.531 18.516 17.969 1 62.72 87 GLU B C 1
ATOM 3277 O O . GLU B 1 87 ? 28.438 17.797 17.531 1 62.72 87 GLU B O 1
ATOM 3282 N N . VAL B 1 88 ? 26.266 18.078 18.031 1 65.88 88 VAL B N 1
ATOM 3283 C CA . VAL B 1 88 ? 26.031 16.859 17.266 1 65.88 88 VAL B CA 1
ATOM 3284 C C . VAL B 1 88 ? 25.234 17.172 16.016 1 65.88 88 VAL B C 1
ATOM 3286 O O . VAL B 1 88 ? 24.281 17.953 16.062 1 65.88 88 VAL B O 1
ATOM 3289 N N . PHE B 1 89 ? 25.75 16.734 14.984 1 74.75 89 PHE B N 1
ATOM 3290 C CA . PHE B 1 89 ? 25.031 16.844 13.719 1 74.75 89 PHE B CA 1
ATOM 3291 C C . PHE B 1 89 ? 23.828 15.898 13.688 1 74.75 89 PHE B C 1
ATOM 3293 O O . PHE B 1 89 ? 23.938 14.742 14.102 1 74.75 89 PHE B O 1
ATOM 3300 N N . ASP B 1 90 ? 22.656 16.547 13.445 1 80.69 90 ASP B N 1
ATOM 3301 C CA . ASP B 1 90 ? 21.438 15.75 13.258 1 80.69 90 ASP B CA 1
ATOM 3302 C C . ASP B 1 90 ? 21.031 15.711 11.789 1 80.69 90 ASP B C 1
ATOM 3304 O O . ASP B 1 90 ? 21.156 16.719 11.078 1 80.69 90 ASP B O 1
ATOM 3308 N N . SER B 1 91 ? 20.672 14.562 11.359 1 86.5 91 SER B N 1
ATOM 3309 C CA . SER B 1 91 ? 20.125 14.406 10.023 1 86.5 91 SER B CA 1
ATOM 3310 C C . SER B 1 91 ? 18.703 13.852 10.062 1 86.5 91 SER B C 1
ATOM 3312 O O . SER B 1 91 ? 18.469 12.773 10.617 1 86.5 91 SER B O 1
ATOM 3314 N N . TRP B 1 92 ? 17.797 14.703 9.539 1 88.56 92 TRP B N 1
ATOM 3315 C CA . TRP B 1 92 ? 16.406 14.305 9.477 1 88.56 92 TRP B CA 1
ATOM 3316 C C . TRP B 1 92 ? 15.898 14.281 8.031 1 88.56 92 TRP B C 1
ATOM 3318 O O . TRP B 1 92 ? 16.375 15.047 7.195 1 88.56 92 TRP B O 1
ATOM 3328 N N . GLU B 1 93 ? 15.039 13.422 7.793 1 91.56 93 GLU B N 1
ATOM 3329 C CA . GLU B 1 93 ? 14.203 13.422 6.594 1 91.56 93 GLU B CA 1
ATOM 3330 C C . GLU B 1 93 ? 12.719 13.453 6.949 1 91.56 93 GLU B C 1
ATOM 3332 O O . GLU B 1 93 ? 12.32 12.93 7.992 1 91.56 93 GLU B O 1
ATOM 3337 N N . TYR B 1 94 ? 11.938 14.133 6.082 1 91.88 94 TYR B N 1
ATOM 3338 C CA . TYR B 1 94 ? 10.539 14.359 6.449 1 91.88 94 TYR B CA 1
ATOM 3339 C C . TYR B 1 94 ? 9.609 13.961 5.312 1 91.88 94 TYR B C 1
ATOM 3341 O O . TYR B 1 94 ? 9.922 14.18 4.141 1 91.88 94 TYR B O 1
ATOM 3349 N N . LEU B 1 95 ? 8.531 13.391 5.715 1 95.38 95 LEU B N 1
ATOM 3350 C CA . LEU B 1 95 ? 7.387 13.219 4.828 1 95.38 95 LEU B CA 1
ATOM 3351 C C . LEU B 1 95 ? 6.242 14.148 5.223 1 95.38 95 LEU B C 1
ATOM 3353 O O . LEU B 1 95 ? 5.852 14.203 6.391 1 95.38 95 LEU B O 1
ATOM 3357 N N . PHE B 1 96 ? 5.75 14.945 4.316 1 94.44 96 PHE B N 1
ATOM 3358 C CA . PHE B 1 96 ? 4.504 15.68 4.473 1 94.44 96 PHE B CA 1
ATOM 3359 C C . PHE B 1 96 ? 3.387 15.039 3.66 1 94.44 96 PHE B C 1
ATOM 3361 O O . PHE B 1 96 ? 3.533 14.828 2.453 1 94.44 96 PHE B O 1
ATOM 3368 N N . ILE B 1 97 ? 2.281 14.742 4.328 1 97.25 97 ILE B N 1
ATOM 3369 C CA . ILE B 1 97 ? 1.304 13.844 3.732 1 97.25 97 ILE B CA 1
ATOM 3370 C C . ILE B 1 97 ? -0.073 14.5 3.729 1 97.25 97 ILE B C 1
ATOM 3372 O O . ILE B 1 97 ? -0.541 14.984 4.762 1 97.25 97 ILE B O 1
ATOM 3376 N N . ASP B 1 98 ? -0.703 14.531 2.578 1 95 98 ASP B N 1
ATOM 3377 C CA . ASP B 1 98 ? -2.113 14.898 2.48 1 95 98 ASP B CA 1
ATOM 3378 C C . ASP B 1 98 ? -3.012 13.703 2.816 1 95 98 ASP B C 1
ATOM 3380 O O . ASP B 1 98 ? -3.602 13.094 1.922 1 95 98 ASP B O 1
ATOM 3384 N N . THR B 1 99 ? -3.17 13.461 4.125 1 97.12 99 THR B N 1
ATOM 3385 C CA . THR B 1 99 ? -3.873 12.273 4.598 1 97.12 99 THR B CA 1
ATOM 3386 C C . THR B 1 99 ? -5.344 12.32 4.195 1 97.12 99 THR B C 1
ATOM 3388 O O . THR B 1 99 ? -5.938 11.289 3.877 1 97.12 99 THR B O 1
ATOM 3391 N N . GLU B 1 100 ? -5.891 13.5 4.211 1 93.19 100 GLU B N 1
ATOM 3392 C CA . GLU B 1 100 ? -7.309 13.633 3.896 1 93.19 100 GLU B CA 1
ATOM 3393 C C . GLU B 1 100 ? -7.594 13.227 2.453 1 93.19 100 GLU B C 1
ATOM 3395 O O . GLU B 1 100 ? -8.422 12.352 2.203 1 93.19 100 GLU B O 1
ATOM 3400 N N . ARG B 1 101 ? -6.898 13.875 1.546 1 91.31 101 ARG B N 1
ATOM 3401 C CA . ARG B 1 101 ? -7.094 13.547 0.138 1 91.31 101 ARG B CA 1
ATOM 3402 C C . ARG B 1 101 ? -6.812 12.07 -0.126 1 91.31 101 ARG B C 1
ATOM 3404 O O . ARG B 1 101 ? -7.586 11.398 -0.812 1 91.31 101 ARG B O 1
ATOM 3411 N N . PHE B 1 102 ? -5.781 11.523 0.418 1 96.38 102 PHE B N 1
ATOM 3412 C CA . PHE B 1 102 ? -5.344 10.156 0.18 1 96.38 102 PHE B CA 1
ATOM 3413 C C . PHE B 1 102 ? -6.383 9.156 0.69 1 96.38 102 PHE B C 1
ATOM 3415 O O . PHE B 1 102 ? -6.832 8.289 -0.055 1 96.38 102 PHE B O 1
ATOM 3422 N N . LEU B 1 103 ? -6.832 9.328 1.927 1 96.94 103 LEU B N 1
ATOM 3423 C CA . LEU B 1 103 ? -7.715 8.352 2.553 1 96.94 103 LEU B CA 1
ATOM 3424 C C . LEU B 1 103 ? -9.133 8.469 2 1 96.94 103 LEU B C 1
ATOM 3426 O O . LEU B 1 103 ? -9.844 7.465 1.887 1 96.94 103 LEU B O 1
ATOM 3430 N N . LYS B 1 104 ? -9.523 9.656 1.647 1 93 104 LYS B N 1
ATOM 3431 C CA . LYS B 1 104 ? -10.844 9.812 1.033 1 93 104 LYS B CA 1
ATOM 3432 C C . LYS B 1 104 ? -10.883 9.164 -0.346 1 93 104 LYS B C 1
ATOM 3434 O O . LYS B 1 104 ? -11.93 8.68 -0.776 1 93 104 LYS B O 1
ATOM 3439 N N . THR B 1 105 ? -9.758 9.195 -1.013 1 92.31 105 THR B N 1
ATOM 3440 C CA . THR B 1 105 ? -9.672 8.508 -2.295 1 92.31 105 THR B CA 1
ATOM 3441 C C . THR B 1 105 ? -9.688 6.996 -2.096 1 92.31 105 THR B C 1
ATOM 3443 O O . THR B 1 105 ? -10.43 6.281 -2.773 1 92.31 105 THR B O 1
ATOM 3446 N N . VAL B 1 106 ? -8.914 6.508 -1.147 1 93.5 106 VAL B N 1
ATOM 3447 C CA . VAL B 1 106 ? -8.805 5.074 -0.887 1 93.5 106 VAL B CA 1
ATOM 3448 C C . VAL B 1 106 ? -10.148 4.527 -0.422 1 93.5 106 VAL B C 1
ATOM 3450 O O . VAL B 1 106 ? -10.57 3.447 -0.844 1 93.5 106 VAL B O 1
ATOM 3453 N N . TYR B 1 107 ? -10.805 5.262 0.411 1 94.38 107 TYR B N 1
ATOM 3454 C CA . TYR B 1 107 ? -12.07 4.84 1 1 94.38 107 TYR B CA 1
ATOM 3455 C C . TYR B 1 107 ? -13.242 5.586 0.373 1 94.38 107 TYR B C 1
ATOM 3457 O O . TYR B 1 107 ? -14.164 6.004 1.074 1 94.38 107 TYR B O 1
ATOM 3465 N N . ALA B 1 108 ? -13.148 5.809 -0.839 1 89.88 108 ALA B N 1
ATOM 3466 C CA . ALA B 1 108 ? -14.172 6.566 -1.553 1 89.88 108 ALA B CA 1
ATOM 3467 C C . ALA B 1 108 ? -15.555 5.957 -1.337 1 89.88 108 ALA B C 1
ATOM 3469 O O . ALA B 1 108 ? -16.547 6.684 -1.226 1 89.88 108 ALA B O 1
ATOM 3470 N N . GLU B 1 109 ? -15.656 4.602 -1.169 1 88.75 109 GLU B N 1
ATOM 3471 C CA . GLU B 1 109 ? -16.938 3.918 -1.013 1 88.75 109 GLU B CA 1
ATOM 3472 C C . GLU B 1 109 ? -17.281 3.729 0.462 1 88.75 109 GLU B C 1
ATOM 3474 O O . GLU B 1 109 ? -18.359 3.227 0.792 1 88.75 109 GLU B O 1
ATOM 3479 N N . LYS B 1 110 ? -16.359 4.105 1.283 1 91.56 110 LYS B N 1
ATOM 3480 C CA . LYS B 1 110 ? -16.562 3.959 2.723 1 91.56 110 LYS B CA 1
ATOM 3481 C C . LYS B 1 110 ? -16.094 5.211 3.469 1 91.56 110 LYS B C 1
ATOM 3483 O O . LYS B 1 110 ? -15.203 5.141 4.316 1 91.56 110 LYS B O 1
ATOM 3488 N N . PRO B 1 111 ? -16.828 6.277 3.312 1 90.62 111 PRO B N 1
ATOM 3489 C CA . PRO B 1 111 ? -16.359 7.551 3.867 1 90.62 111 PRO B CA 1
ATOM 3490 C C . PRO B 1 111 ? -16.266 7.531 5.391 1 90.62 111 PRO B C 1
ATOM 3492 O O . PRO B 1 111 ? -15.414 8.211 5.969 1 90.62 111 PRO B O 1
ATOM 3495 N N . VAL B 1 112 ? -17.047 6.773 6.066 1 91.75 112 VAL B N 1
ATOM 3496 C CA . VAL B 1 112 ? -17.016 6.68 7.523 1 91.75 112 VAL B CA 1
ATOM 3497 C C . VAL B 1 112 ? -15.664 6.133 7.984 1 91.75 112 VAL B C 1
ATOM 3499 O O . VAL B 1 112 ? -15.109 6.602 8.977 1 91.75 112 VAL B O 1
ATOM 3502 N N . TYR B 1 113 ? -15.172 5.195 7.219 1 91.56 113 TYR B N 1
ATOM 3503 C CA . TYR B 1 113 ? -13.883 4.609 7.551 1 91.56 113 TYR B CA 1
ATOM 3504 C C . TYR B 1 113 ? -12.758 5.629 7.375 1 91.56 113 TYR B C 1
ATOM 3506 O O . TYR B 1 113 ? -11.867 5.727 8.219 1 91.56 113 TYR B O 1
ATOM 3514 N N . ALA B 1 114 ? -12.844 6.359 6.273 1 94.69 114 ALA B N 1
ATOM 3515 C CA . ALA B 1 114 ? -11.852 7.406 6.039 1 94.69 114 ALA B CA 1
ATOM 3516 C C . ALA B 1 114 ? -11.797 8.391 7.207 1 94.69 114 ALA B C 1
ATOM 3518 O O . ALA B 1 114 ? -10.719 8.711 7.711 1 94.69 114 ALA B O 1
ATOM 3519 N N . ASN B 1 115 ? -12.938 8.781 7.645 1 93 115 ASN B N 1
ATOM 3520 C CA . ASN B 1 115 ? -13.031 9.773 8.719 1 93 115 ASN B CA 1
ATOM 3521 C C . ASN B 1 115 ? -12.523 9.211 10.039 1 93 115 ASN B C 1
ATOM 3523 O O . ASN B 1 115 ? -11.867 9.922 10.812 1 93 115 ASN B O 1
ATOM 3527 N N . THR B 1 116 ? -12.844 7.965 10.281 1 93.19 116 THR B N 1
ATOM 3528 C CA . THR B 1 116 ? -12.383 7.316 11.508 1 93.19 116 THR B CA 1
ATOM 3529 C C . THR B 1 116 ? -10.859 7.266 11.547 1 93.19 116 THR B C 1
ATOM 3531 O O . THR B 1 116 ? -10.25 7.609 12.562 1 93.19 116 THR B O 1
ATOM 3534 N N . VAL B 1 117 ? -10.281 6.84 10.5 1 95.88 117 VAL B N 1
ATOM 3535 C CA . VAL B 1 117 ? -8.828 6.746 10.438 1 95.88 117 VAL B CA 1
ATOM 3536 C C . VAL B 1 117 ? -8.211 8.133 10.586 1 95.88 117 VAL B C 1
ATOM 3538 O O . VAL B 1 117 ? -7.242 8.312 11.336 1 95.88 117 VAL B O 1
ATOM 3541 N N . LEU B 1 118 ? -8.75 9.117 9.891 1 94.88 118 LEU B N 1
ATOM 3542 C CA . LEU B 1 118 ? -8.25 10.492 9.93 1 94.88 118 LEU B CA 1
ATOM 3543 C C . LEU B 1 118 ? -8.289 11.039 11.352 1 94.88 118 LEU B C 1
ATOM 3545 O O . LEU B 1 118 ? -7.344 11.688 11.805 1 94.88 118 LEU B O 1
ATOM 3549 N N . GLU B 1 119 ? -9.359 10.805 12.039 1 91.94 119 GLU B N 1
ATOM 3550 C CA . GLU B 1 119 ? -9.508 11.266 13.414 1 91.94 119 GLU B CA 1
ATOM 3551 C C . GLU B 1 119 ? -8.422 10.688 14.312 1 91.94 119 GLU B C 1
ATOM 3553 O O . GLU B 1 119 ? -7.855 11.398 15.148 1 91.94 119 GLU B O 1
ATOM 3558 N N . ARG B 1 120 ? -8.164 9.5 14.117 1 93.62 120 ARG B N 1
ATOM 3559 C CA . ARG B 1 120 ? -7.148 8.836 14.93 1 93.62 120 ARG B CA 1
ATOM 3560 C C . ARG B 1 120 ? -5.754 9.352 14.594 1 93.62 120 ARG B C 1
ATOM 3562 O O . ARG B 1 120 ? -4.941 9.586 15.484 1 93.62 120 ARG B O 1
ATOM 3569 N N . LEU B 1 121 ? -5.488 9.523 13.336 1 94.94 121 LEU B N 1
ATOM 3570 C CA . LEU B 1 121 ? -4.18 9.977 12.883 1 94.94 121 LEU B CA 1
ATOM 3571 C C . LEU B 1 121 ? -3.855 11.359 13.445 1 94.94 121 LEU B C 1
ATOM 3573 O O . LEU B 1 121 ? -2.691 11.672 13.703 1 94.94 121 LEU B O 1
ATOM 3577 N N . HIS B 1 122 ? -4.891 12.141 13.617 1 91.31 122 HIS B N 1
ATOM 3578 C CA . HIS B 1 122 ? -4.66 13.539 13.969 1 91.31 122 HIS B CA 1
ATOM 3579 C C . HIS B 1 122 ? -5.043 13.812 15.422 1 91.31 122 HIS B C 1
ATOM 3581 O O . HIS B 1 122 ? -5.172 14.969 15.828 1 91.31 122 HIS B O 1
ATOM 3587 N N . SER B 1 123 ? -5.227 12.75 16.219 1 87.06 123 SER B N 1
ATOM 3588 C CA . SER B 1 123 ? -5.672 12.906 17.609 1 87.06 123 SER B CA 1
ATOM 3589 C C . SER B 1 123 ? -4.512 13.312 18.516 1 87.06 123 SER B C 1
ATOM 3591 O O . SER B 1 123 ? -4.715 14 19.516 1 87.06 123 SER B O 1
ATOM 3593 N N . ARG B 1 124 ? -3.33 12.875 18.188 1 83.88 124 ARG B N 1
ATOM 3594 C CA . ARG B 1 124 ? -2.182 13.195 19.016 1 83.88 124 ARG B CA 1
ATOM 3595 C C . ARG B 1 124 ? -0.876 13.023 18.25 1 83.88 124 ARG B C 1
ATOM 3597 O O . ARG B 1 124 ? -0.82 12.281 17.266 1 83.88 124 ARG B O 1
ATOM 3604 N N . MET B 1 125 ? 0.081 13.734 18.719 1 87.5 125 MET B N 1
ATOM 3605 C CA . MET B 1 125 ? 1.44 13.531 18.219 1 87.5 125 MET B CA 1
ATOM 3606 C C . MET B 1 125 ? 2.152 12.453 19.047 1 87.5 125 MET B C 1
ATOM 3608 O O . MET B 1 125 ? 1.845 12.25 20.219 1 87.5 125 MET B O 1
ATOM 3612 N N . PHE B 1 126 ? 3.082 11.703 18.438 1 85.75 126 PHE B N 1
ATOM 3613 C CA . PHE B 1 126 ? 3.895 10.766 19.219 1 85.75 126 PHE B CA 1
ATOM 3614 C C . PHE B 1 126 ? 5.199 10.461 18.484 1 85.75 126 PHE B C 1
ATOM 3616 O O . PHE B 1 126 ? 5.367 10.82 17.328 1 85.75 126 PHE B O 1
ATOM 3623 N N . LEU B 1 127 ? 6.094 9.969 19.234 1 90.44 127 LEU B N 1
ATOM 3624 C CA . LEU B 1 127 ? 7.367 9.461 18.734 1 90.44 127 LEU B CA 1
ATOM 3625 C C . LEU B 1 127 ? 7.477 7.957 18.938 1 90.44 127 LEU B C 1
ATOM 3627 O O . LEU B 1 127 ? 6.926 7.414 19.906 1 90.44 127 LEU B O 1
ATOM 3631 N N . THR B 1 128 ? 8.133 7.305 18.062 1 93 128 THR B N 1
ATOM 3632 C CA . THR B 1 128 ? 8.492 5.898 18.203 1 93 128 THR B CA 1
ATOM 3633 C C . THR B 1 128 ? 9.891 5.637 17.641 1 93 128 THR B C 1
ATOM 3635 O O . THR B 1 128 ? 10.594 6.57 17.266 1 93 128 THR B O 1
ATOM 3638 N N . SER B 1 129 ? 10.32 4.441 17.797 1 92.62 129 SER B N 1
ATOM 3639 C CA . SER B 1 129 ? 11.656 4.086 17.344 1 92.62 129 SER B CA 1
ATOM 3640 C C . SER B 1 129 ? 11.672 2.701 16.703 1 92.62 129 SER B C 1
ATOM 3642 O O . SER B 1 129 ? 10.68 1.971 16.766 1 92.62 129 SER B O 1
ATOM 3644 N N . ARG B 1 130 ? 12.789 2.418 16.109 1 93.12 130 ARG B N 1
ATOM 3645 C CA . ARG B 1 130 ? 12.992 1.102 15.516 1 93.12 130 ARG B CA 1
ATOM 3646 C C . ARG B 1 130 ? 12.781 -0.006 16.547 1 93.12 130 ARG B C 1
ATOM 3648 O O . ARG B 1 130 ? 12.242 -1.067 16.219 1 93.12 130 ARG B O 1
ATOM 3655 N N . GLU B 1 131 ? 13.148 0.202 17.75 1 92.69 131 GLU B N 1
ATOM 3656 C CA . GLU B 1 131 ? 13.031 -0.787 18.812 1 92.69 131 GLU B CA 1
ATOM 3657 C C . GLU B 1 131 ? 11.578 -0.97 19.234 1 92.69 131 GLU B C 1
ATOM 3659 O O . GLU B 1 131 ? 11.125 -2.096 19.469 1 92.69 131 GLU B O 1
ATOM 3664 N N . GLU B 1 132 ? 10.875 0.103 19.281 1 93.25 132 GLU B N 1
ATOM 3665 C CA . GLU B 1 132 ? 9.508 0.066 19.781 1 93.25 132 GLU B CA 1
ATOM 3666 C C . GLU B 1 132 ? 8.531 -0.361 18.688 1 93.25 132 GLU B C 1
ATOM 3668 O O . GLU B 1 132 ? 7.574 -1.088 18.953 1 93.25 132 GLU B O 1
ATOM 3673 N N . ALA B 1 133 ? 8.805 0.127 17.547 1 95.69 133 ALA B N 1
ATOM 3674 C CA . ALA B 1 133 ? 7.91 -0.144 16.422 1 95.69 133 ALA B CA 1
ATOM 3675 C C . ALA B 1 133 ? 8.703 -0.372 15.141 1 95.69 133 ALA B C 1
ATOM 3677 O O . ALA B 1 133 ? 8.656 0.45 14.219 1 95.69 133 ALA B O 1
ATOM 3678 N N . PRO B 1 134 ? 9.289 -1.502 15.016 1 95.62 134 PRO B N 1
ATOM 3679 C CA . PRO B 1 134 ? 10.18 -1.761 13.883 1 95.62 134 PRO B CA 1
ATOM 3680 C C . PRO B 1 134 ? 9.461 -1.699 12.531 1 95.62 134 PRO B C 1
ATOM 3682 O O . PRO B 1 134 ? 10.047 -1.281 11.531 1 95.62 134 PRO B O 1
ATOM 3685 N N . GLU B 1 135 ? 8.234 -2.109 12.516 1 96.75 135 GLU B N 1
ATOM 3686 C CA . GLU B 1 135 ? 7.504 -2.113 11.25 1 96.75 135 GLU B CA 1
ATOM 3687 C C . GLU B 1 135 ? 7.223 -0.692 10.773 1 96.75 135 GLU B C 1
ATOM 3689 O O . GLU B 1 135 ? 7.312 -0.406 9.578 1 96.75 135 GLU B O 1
ATOM 3694 N N . ILE B 1 136 ? 6.895 0.192 11.672 1 97.56 136 ILE B N 1
ATOM 3695 C CA . ILE B 1 136 ? 6.641 1.583 11.312 1 97.56 136 ILE B CA 1
ATOM 3696 C C . ILE B 1 136 ? 7.914 2.213 10.758 1 97.56 136 ILE B C 1
ATOM 3698 O O . ILE B 1 136 ? 7.887 2.857 9.703 1 97.56 136 ILE B O 1
ATOM 3702 N N . GLU B 1 137 ? 8.961 1.985 11.477 1 97.5 137 GLU B N 1
ATOM 3703 C CA . GLU B 1 137 ? 10.242 2.523 11.039 1 97.5 137 GLU B CA 1
ATOM 3704 C C . GLU B 1 137 ? 10.617 1.991 9.656 1 97.5 137 GLU B C 1
ATOM 3706 O O . GLU B 1 137 ? 11.086 2.746 8.805 1 97.5 137 GLU B O 1
ATOM 3711 N N . ALA B 1 138 ? 10.414 0.742 9.414 1 97.38 138 ALA B N 1
ATOM 3712 C CA . ALA B 1 138 ? 10.734 0.124 8.133 1 97.38 138 ALA B CA 1
ATOM 3713 C C . ALA B 1 138 ? 9.891 0.716 7.012 1 97.38 138 ALA B C 1
ATOM 3715 O O . ALA B 1 138 ? 10.398 0.994 5.922 1 97.38 138 ALA B O 1
ATOM 3716 N N . LEU B 1 139 ? 8.633 0.839 7.227 1 98.56 139 LEU B N 1
ATOM 3717 C CA . LEU B 1 139 ? 7.734 1.38 6.215 1 98.56 139 LEU B CA 1
ATOM 3718 C C . LEU B 1 139 ? 8.117 2.814 5.859 1 98.56 139 LEU B C 1
ATOM 3720 O O . LEU B 1 139 ? 8.078 3.199 4.688 1 98.56 139 LEU B O 1
ATOM 3724 N N . VAL B 1 140 ? 8.461 3.602 6.855 1 98.25 140 VAL B N 1
ATOM 3725 C CA . VAL B 1 140 ? 8.906 4.969 6.598 1 98.25 140 VAL B CA 1
ATOM 3726 C C . VAL B 1 140 ? 10.156 4.949 5.715 1 98.25 140 VAL B C 1
ATOM 3728 O O . VAL B 1 140 ? 10.25 5.711 4.75 1 98.25 140 VAL B O 1
ATOM 3731 N N . ARG B 1 141 ? 11.047 4.121 6.016 1 97.06 141 ARG B N 1
ATOM 3732 C CA . ARG B 1 141 ? 12.281 4.023 5.242 1 97.06 141 ARG B CA 1
ATOM 3733 C C . ARG B 1 141 ? 11.992 3.596 3.807 1 97.06 141 ARG B C 1
ATOM 3735 O O . ARG B 1 141 ? 12.625 4.09 2.867 1 97.06 141 ARG B O 1
ATOM 3742 N N . VAL B 1 142 ? 11.102 2.658 3.637 1 98.12 142 VAL B N 1
ATOM 3743 C CA . VAL B 1 142 ? 10.719 2.221 2.297 1 98.12 142 VAL B CA 1
ATOM 3744 C C . VAL B 1 142 ? 10.203 3.41 1.493 1 98.12 142 VAL B C 1
ATOM 3746 O O . VAL B 1 142 ? 10.609 3.615 0.346 1 98.12 142 VAL B O 1
ATOM 3749 N N . ILE B 1 143 ? 9.312 4.191 2.059 1 98.25 143 ILE B N 1
ATOM 3750 C CA . ILE B 1 143 ? 8.719 5.328 1.363 1 98.25 143 ILE B CA 1
ATOM 3751 C C . ILE B 1 143 ? 9.805 6.348 1.027 1 98.25 143 ILE B C 1
ATOM 3753 O O . ILE B 1 143 ? 9.867 6.852 -0.098 1 98.25 143 ILE B O 1
ATOM 3757 N N . LEU B 1 144 ? 10.664 6.629 2.01 1 96.25 144 LEU B N 1
ATOM 3758 C CA . LEU B 1 144 ? 11.742 7.582 1.787 1 96.25 144 LEU B CA 1
ATOM 3759 C C . LEU B 1 144 ? 12.648 7.121 0.652 1 96.25 144 LEU B C 1
ATOM 3761 O O . LEU B 1 144 ? 13.023 7.918 -0.21 1 96.25 144 LEU B O 1
ATOM 3765 N N . ASN B 1 145 ? 12.961 5.902 0.641 1 96.56 145 ASN B N 1
ATOM 3766 C CA . ASN B 1 145 ? 13.828 5.367 -0.401 1 96.56 145 ASN B CA 1
ATOM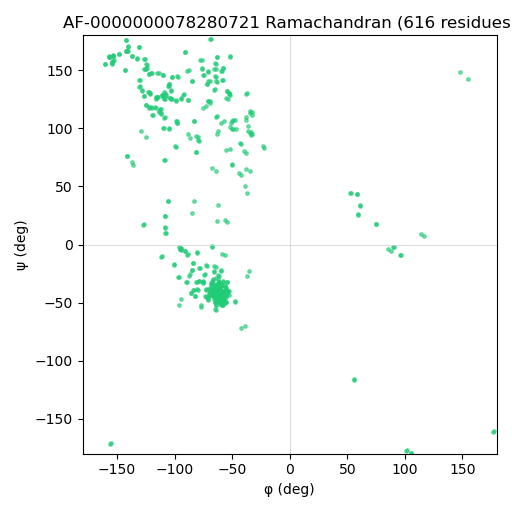 3767 C C . ASN B 1 145 ? 13.148 5.395 -1.767 1 96.56 145 ASN B C 1
ATOM 3769 O O . ASN B 1 145 ? 13.797 5.652 -2.783 1 96.56 145 ASN B O 1
ATOM 3773 N N . GLU B 1 146 ? 11.883 5.07 -1.803 1 96.88 146 GLU B N 1
ATOM 3774 C CA . GLU B 1 146 ? 11.133 5.172 -3.049 1 96.88 146 GLU B CA 1
ATOM 3775 C C . GLU B 1 146 ? 11.156 6.598 -3.594 1 96.88 146 GLU B C 1
ATOM 3777 O O . GLU B 1 146 ? 11.336 6.805 -4.797 1 96.88 146 GLU B O 1
ATOM 3782 N N . MET B 1 147 ? 10.961 7.535 -2.711 1 93.69 147 MET B N 1
ATOM 3783 C CA . MET B 1 147 ? 10.938 8.938 -3.111 1 93.69 147 MET B CA 1
ATOM 3784 C C . MET B 1 147 ? 12.32 9.406 -3.545 1 93.69 147 MET B C 1
ATOM 3786 O O . MET B 1 147 ? 12.445 10.242 -4.438 1 93.69 147 MET B O 1
ATOM 3790 N N . ARG B 1 148 ? 13.305 8.875 -2.939 1 93 148 ARG B N 1
ATOM 3791 C CA . ARG B 1 148 ? 14.688 9.227 -3.236 1 93 148 ARG B CA 1
ATOM 3792 C C . ARG B 1 148 ? 15.109 8.688 -4.598 1 93 148 ARG B C 1
ATOM 3794 O O . ARG B 1 148 ? 15.711 9.406 -5.398 1 93 148 ARG B O 1
ATOM 3801 N N . ASN B 1 149 ? 14.805 7.418 -4.852 1 93.81 149 ASN B N 1
ATOM 3802 C CA . ASN B 1 149 ? 15.352 6.715 -6.008 1 93.81 149 ASN B CA 1
ATOM 3803 C C . ASN B 1 149 ? 14.445 6.863 -7.23 1 93.81 149 ASN B C 1
ATOM 3805 O O . ASN B 1 149 ? 14.914 6.812 -8.367 1 93.81 149 ASN B O 1
ATOM 3809 N N . ARG B 1 150 ? 13.18 6.961 -7.016 1 93.56 150 ARG B N 1
ATOM 3810 C CA . ARG B 1 150 ? 12.156 7.148 -8.047 1 93.56 150 ARG B CA 1
ATOM 3811 C C . ARG B 1 150 ? 12.289 6.094 -9.141 1 93.56 150 ARG B C 1
ATOM 3813 O O . ARG B 1 150 ? 12.305 6.426 -10.328 1 93.56 150 ARG B O 1
ATOM 3820 N N . GLU B 1 151 ? 12.484 4.848 -8.734 1 93.31 151 GLU B N 1
ATOM 3821 C CA . GLU B 1 151 ? 12.562 3.74 -9.68 1 93.31 151 GLU B CA 1
ATOM 3822 C C . GLU B 1 151 ? 11.219 3.473 -10.344 1 93.31 151 GLU B C 1
ATOM 3824 O O . GLU B 1 151 ? 10.219 4.125 -10.016 1 93.31 151 GLU B O 1
ATOM 3829 N N . GLU B 1 152 ? 11.195 2.537 -11.25 1 92.56 152 GLU B N 1
ATOM 3830 C CA . GLU B 1 152 ? 9.969 2.182 -11.953 1 92.56 152 GLU B CA 1
ATOM 3831 C C . GLU B 1 152 ? 8.852 1.839 -10.969 1 92.56 152 GLU B C 1
ATOM 3833 O O . GLU B 1 152 ? 9.078 1.137 -9.984 1 92.56 152 GLU B O 1
ATOM 3838 N N . PHE B 1 153 ? 7.652 2.375 -11.133 1 92.94 153 PHE B N 1
ATOM 3839 C CA . PHE B 1 153 ? 6.438 2.102 -10.375 1 92.94 153 PHE B CA 1
ATOM 3840 C C . PHE B 1 153 ? 6.496 2.75 -9 1 92.94 153 PHE B C 1
ATOM 3842 O O . PHE B 1 153 ? 5.801 2.326 -8.078 1 92.94 153 PHE B O 1
ATOM 3849 N N . TYR B 1 154 ? 7.426 3.75 -8.805 1 94.94 154 TYR B N 1
ATOM 3850 C CA . TYR B 1 154 ? 7.645 4.219 -7.441 1 94.94 154 TYR B CA 1
ATOM 3851 C C . TYR B 1 154 ? 6.41 4.934 -6.902 1 94.94 154 TYR B C 1
ATOM 3853 O O . TYR B 1 154 ? 6.121 4.871 -5.707 1 94.94 154 TYR B O 1
ATOM 3861 N N . LEU B 1 155 ? 5.609 5.582 -7.797 1 93.75 155 LEU B N 1
ATOM 3862 C CA . LEU B 1 155 ? 4.438 6.309 -7.324 1 93.75 155 LEU B CA 1
ATOM 3863 C C . LEU B 1 155 ? 3.408 5.355 -6.727 1 93.75 155 LEU B C 1
ATOM 3865 O O . LEU B 1 155 ? 2.912 5.582 -5.621 1 93.75 155 LEU B O 1
ATOM 3869 N N . GLU B 1 156 ? 3.133 4.266 -7.43 1 95.69 156 GLU B N 1
ATOM 3870 C CA . GLU B 1 156 ? 2.199 3.262 -6.93 1 95.69 156 GLU B CA 1
ATOM 3871 C C . GLU B 1 156 ? 2.756 2.559 -5.691 1 95.69 156 GLU B C 1
ATOM 3873 O O . GLU B 1 156 ? 2.012 2.25 -4.762 1 95.69 156 GLU B O 1
ATOM 3878 N N . SER B 1 157 ? 4.055 2.332 -5.746 1 97.5 157 SER B N 1
ATOM 3879 C CA . SER B 1 157 ? 4.719 1.713 -4.602 1 97.5 157 SER B CA 1
ATOM 3880 C C . SER B 1 157 ? 4.57 2.566 -3.348 1 97.5 157 SER B C 1
ATOM 3882 O O . SER B 1 157 ? 4.246 2.053 -2.275 1 97.5 157 SER B O 1
ATOM 3884 N N . VAL B 1 158 ? 4.742 3.842 -3.494 1 97.94 158 VAL B N 1
ATOM 3885 C CA . VAL B 1 158 ? 4.617 4.777 -2.383 1 97.94 158 VAL B CA 1
ATOM 3886 C C . VAL B 1 158 ? 3.182 4.762 -1.856 1 97.94 158 VAL B C 1
ATOM 3888 O O . VAL B 1 158 ? 2.961 4.746 -0.644 1 97.94 158 VAL B O 1
ATOM 3891 N N . GLN B 1 159 ? 2.258 4.773 -2.703 1 97.44 159 GLN B N 1
ATOM 3892 C CA . GLN B 1 159 ? 0.857 4.789 -2.293 1 97.44 159 GLN B CA 1
ATOM 3893 C C . GLN B 1 159 ? 0.502 3.539 -1.495 1 97.44 159 GLN B C 1
ATOM 3895 O O . GLN B 1 159 ? -0.189 3.621 -0.477 1 97.44 159 GLN B O 1
ATOM 3900 N N . GLY B 1 160 ? 0.931 2.408 -2.002 1 98.25 160 GLY B N 1
ATOM 3901 C CA . GLY B 1 160 ? 0.69 1.179 -1.264 1 98.25 160 GLY B CA 1
ATOM 3902 C C . GLY B 1 160 ? 1.288 1.192 0.13 1 98.25 160 GLY B C 1
ATOM 3903 O O . GLY B 1 160 ? 0.59 0.938 1.113 1 98.25 160 GLY B O 1
ATOM 3904 N N . CYS B 1 161 ? 2.543 1.503 0.219 1 98.62 161 CYS B N 1
ATOM 3905 C CA . CYS B 1 161 ? 3.266 1.517 1.484 1 98.62 161 CYS B CA 1
ATOM 3906 C C . CYS B 1 161 ? 2.684 2.555 2.436 1 98.62 161 CYS B C 1
ATOM 3908 O O . CYS B 1 161 ? 2.576 2.311 3.639 1 98.62 161 CYS B O 1
ATOM 3910 N N . LEU B 1 162 ? 2.271 3.66 1.89 1 98.75 162 LEU B N 1
ATOM 3911 C CA . LEU B 1 162 ? 1.696 4.738 2.684 1 98.75 162 LEU B CA 1
ATOM 3912 C C . LEU B 1 162 ? 0.396 4.297 3.346 1 98.75 162 LEU B C 1
ATOM 3914 O O . LEU B 1 162 ? 0.15 4.609 4.512 1 98.75 162 LEU B O 1
ATOM 3918 N N . LEU B 1 163 ? -0.444 3.637 2.611 1 98.62 163 LEU B N 1
ATOM 3919 C CA . LEU B 1 163 ? -1.696 3.162 3.191 1 98.62 163 LEU B CA 1
ATOM 3920 C C . LEU B 1 163 ? -1.434 2.301 4.422 1 98.62 163 LEU B C 1
ATOM 3922 O O . LEU B 1 163 ? -2.016 2.533 5.484 1 98.62 163 LEU B O 1
ATOM 3926 N N . THR B 1 164 ? -0.549 1.354 4.273 1 98.62 164 THR B N 1
ATOM 3927 C CA . THR B 1 164 ? -0.214 0.465 5.379 1 98.62 164 THR B CA 1
ATOM 3928 C C . THR B 1 164 ? 0.357 1.254 6.555 1 98.62 164 THR B C 1
ATOM 3930 O O . THR B 1 164 ? -0.031 1.033 7.703 1 98.62 164 THR B O 1
ATOM 3933 N N . LEU B 1 165 ? 1.228 2.156 6.273 1 98.69 165 LEU B N 1
ATOM 3934 C CA . LEU B 1 165 ? 1.854 2.973 7.309 1 98.69 165 LEU B CA 1
ATOM 3935 C C . LEU B 1 165 ? 0.807 3.752 8.094 1 98.69 165 LEU B C 1
ATOM 3937 O O . LEU B 1 165 ? 0.793 3.715 9.328 1 98.69 165 LEU B O 1
ATOM 3941 N N . LEU B 1 166 ? -0.099 4.465 7.391 1 98.44 166 LEU B N 1
ATOM 3942 C CA . LEU B 1 166 ? -1.095 5.312 8.039 1 98.44 166 LEU B CA 1
ATOM 3943 C C . LEU B 1 166 ? -2.043 4.477 8.898 1 98.44 166 LEU B C 1
ATOM 3945 O O . LEU B 1 166 ? -2.441 4.898 9.984 1 98.44 166 LEU B O 1
ATOM 3949 N N . LEU B 1 167 ? -2.402 3.334 8.43 1 98 167 LEU B N 1
ATOM 3950 C CA . LEU B 1 167 ? -3.314 2.479 9.18 1 98 167 LEU B CA 1
ATOM 3951 C C . LEU B 1 167 ? -2.652 1.957 10.453 1 98 167 LEU B C 1
ATOM 3953 O O . LEU B 1 167 ? -3.293 1.87 11.5 1 98 167 LEU B O 1
ATOM 3957 N N . LYS B 1 168 ? -1.403 1.607 10.336 1 97.38 168 LYS B N 1
ATOM 3958 C CA . LYS B 1 168 ? -0.68 1.162 11.531 1 97.38 168 LYS B CA 1
ATOM 3959 C C . LYS B 1 168 ? -0.536 2.295 12.539 1 97.38 168 LYS B C 1
ATOM 3961 O O . LYS B 1 168 ? -0.658 2.074 13.75 1 97.38 168 LYS B O 1
ATOM 3966 N N . ILE B 1 169 ? -0.257 3.482 12.062 1 96.62 169 ILE B N 1
ATOM 3967 C CA . ILE B 1 169 ? -0.157 4.645 12.938 1 96.62 169 ILE B CA 1
ATOM 3968 C C . ILE B 1 169 ? -1.507 4.91 13.602 1 96.62 169 ILE B C 1
ATOM 3970 O O . ILE B 1 169 ? -1.569 5.203 14.797 1 96.62 169 ILE B O 1
ATOM 3974 N N . ALA B 1 170 ? -2.572 4.844 12.859 1 96 170 ALA B N 1
ATOM 3975 C CA . ALA B 1 170 ? -3.91 5.047 13.406 1 96 170 ALA B CA 1
ATOM 3976 C C . ALA B 1 170 ? -4.188 4.082 14.555 1 96 170 ALA B C 1
ATOM 3978 O O . ALA B 1 170 ? -4.82 4.449 15.547 1 96 170 ALA B O 1
ATOM 3979 N N . ARG B 1 171 ? -3.732 2.838 14.391 1 94.12 171 ARG B N 1
ATOM 3980 C CA . ARG B 1 171 ? -3.928 1.827 15.43 1 94.12 171 ARG B CA 1
ATOM 3981 C C . ARG B 1 171 ? -3.236 2.229 16.719 1 94.12 171 ARG B C 1
ATOM 3983 O O . ARG B 1 171 ? -3.678 1.854 17.812 1 94.12 171 ARG B O 1
ATOM 3990 N N . MET B 1 172 ? -2.158 2.908 16.609 1 89.69 172 MET B N 1
ATOM 3991 C CA . MET B 1 172 ? -1.386 3.322 17.781 1 89.69 172 MET B CA 1
ATOM 3992 C C . MET B 1 172 ? -2.104 4.434 18.547 1 89.69 172 MET B C 1
ATOM 3994 O O . MET B 1 172 ? -1.747 4.738 19.672 1 89.69 172 MET B O 1
ATOM 3998 N N . ASN B 1 173 ? -3.053 5.129 17.922 1 84.25 173 ASN B N 1
ATOM 3999 C CA . ASN B 1 173 ? -3.855 6.176 18.547 1 84.25 173 ASN B CA 1
ATOM 4000 C C . ASN B 1 173 ? -5.301 5.727 18.766 1 84.25 173 ASN B C 1
ATOM 4002 O O . ASN B 1 173 ? -6.203 6.176 18.047 1 84.25 173 ASN B O 1
ATOM 4006 N N . PRO B 1 174 ? -5.547 4.832 19.734 1 66.62 174 PRO B N 1
ATOM 4007 C CA . PRO B 1 174 ? -6.914 4.328 19.891 1 66.62 174 PRO B CA 1
ATOM 4008 C C . PRO B 1 174 ? -7.898 5.422 20.297 1 66.62 174 PRO B C 1
ATOM 4010 O O . PRO B 1 174 ? -7.492 6.457 20.828 1 66.62 174 PRO B O 1
ATOM 4013 N N . VAL B 1 175 ? -9.242 5.273 19.891 1 61.69 175 VAL B N 1
ATOM 4014 C CA . VAL B 1 175 ? -10.367 6.195 20.031 1 61.69 175 VAL B CA 1
ATOM 4015 C C . VAL B 1 175 ? -10.422 6.73 21.469 1 61.69 175 VAL B C 1
ATOM 4017 O O . VAL B 1 175 ? -10.695 7.91 21.688 1 61.69 175 VAL B O 1
ATOM 4020 N N . ASP B 1 176 ? -10.344 5.832 22.359 1 55.12 176 ASP B N 1
ATOM 4021 C CA . ASP B 1 176 ? -10.586 6.266 23.734 1 55.12 176 ASP B CA 1
ATOM 4022 C C . ASP B 1 176 ? -9.469 7.184 24.219 1 55.12 176 ASP B C 1
ATOM 4024 O O . ASP B 1 176 ? -9.5 7.641 25.359 1 55.12 176 ASP B O 1
ATOM 4028 N N . SER B 1 177 ? -8.562 7.359 23.359 1 51.62 177 SER B N 1
ATOM 4029 C CA . SER B 1 177 ? -7.535 8.266 23.844 1 51.62 177 SER B CA 1
ATOM 4030 C C . SER B 1 177 ? -7.957 9.727 23.688 1 51.62 177 SER B C 1
ATOM 4032 O O . SER B 1 177 ? -8.461 10.109 22.625 1 51.62 177 SER B O 1
ATOM 4034 N N . MET B 1 178 ? -8.523 10.297 24.656 1 48.66 178 MET B N 1
ATOM 4035 C CA . MET B 1 178 ? -8.859 11.719 24.641 1 48.66 178 MET B CA 1
ATOM 4036 C C . MET B 1 178 ? -7.82 12.516 23.875 1 48.66 178 MET B C 1
ATOM 4038 O O . MET B 1 178 ? -6.617 12.32 24.047 1 48.66 178 MET B O 1
ATOM 4042 N N . PRO B 1 179 ? -8.32 13.094 22.75 1 49.62 179 PRO B N 1
ATOM 4043 C CA . PRO B 1 179 ? -7.352 13.984 22.094 1 49.62 179 PRO B CA 1
ATOM 4044 C C . PRO B 1 179 ? -6.516 14.781 23.094 1 49.62 179 PRO B C 1
ATOM 4046 O O . PRO B 1 179 ? -7.043 15.25 24.109 1 49.62 179 PRO B O 1
ATOM 4049 N N . GLU B 1 180 ? -5.293 14.477 23.203 1 48 180 GLU B N 1
ATOM 4050 C CA . GLU B 1 180 ? -4.508 15.398 24.031 1 48 180 GLU B CA 1
ATOM 4051 C C . GLU B 1 180 ? -4.699 16.844 23.562 1 48 180 GLU B C 1
ATOM 4053 O O . GLU B 1 180 ? -4.578 17.141 22.375 1 48 180 GLU B O 1
ATOM 4058 N N . ALA B 1 181 ? -5.527 17.516 24.297 1 44.38 181 ALA B N 1
ATOM 4059 C CA . ALA B 1 181 ? -5.641 18.953 24.031 1 44.38 181 ALA B CA 1
ATOM 4060 C C . ALA B 1 181 ? -4.293 19.531 23.609 1 44.38 181 ALA B C 1
ATOM 4062 O O . ALA B 1 181 ? -3.26 19.203 24.203 1 44.38 181 ALA B O 1
ATOM 4063 N N . LYS B 1 182 ? -4.195 19.984 22.281 1 51.5 182 LYS B N 1
ATOM 4064 C CA . LYS B 1 182 ? -3.055 20.781 21.844 1 51.5 182 LYS B CA 1
ATOM 4065 C C . LYS B 1 182 ? -2.631 21.766 22.922 1 51.5 182 LYS B C 1
ATOM 4067 O O . LYS B 1 182 ? -3.15 22.891 22.984 1 51.5 182 LYS B O 1
ATOM 4072 N N . ILE B 1 183 ? -2.418 21.312 24.219 1 45.56 183 ILE B N 1
ATOM 4073 C CA . ILE B 1 183 ? -2.299 22.234 25.344 1 45.56 183 ILE B CA 1
ATOM 4074 C C . ILE B 1 183 ? -1.062 23.109 25.156 1 45.56 183 ILE B C 1
ATOM 4076 O O . ILE B 1 183 ? 0.064 22.656 25.375 1 45.56 183 ILE B O 1
ATOM 4080 N N . ILE B 1 184 ? -1.044 23.953 24.047 1 54.25 184 ILE B N 1
ATOM 4081 C CA . ILE B 1 184 ? -0.068 25.047 24.141 1 54.25 184 ILE B CA 1
ATOM 4082 C C . ILE B 1 184 ? -0.575 26.109 25.094 1 54.25 184 ILE B C 1
ATOM 4084 O O . ILE B 1 184 ? -1.744 26.5 25.031 1 54.25 184 ILE B O 1
ATOM 4088 N N . ASP B 1 185 ? 0.114 26.297 26.109 1 58.38 185 ASP B N 1
ATOM 4089 C CA . ASP B 1 185 ? -0.204 27.328 27.094 1 58.38 185 ASP B CA 1
ATOM 4090 C C . ASP B 1 185 ? -0.282 28.703 26.438 1 58.38 185 ASP B C 1
ATOM 4092 O O . ASP B 1 185 ? 0.19 29.688 27 1 58.38 185 ASP B O 1
ATOM 4096 N N . ASP B 1 186 ? -0.478 28.75 25.172 1 66.56 186 ASP B N 1
ATOM 4097 C CA . ASP B 1 186 ? -0.721 30 24.469 1 66.56 186 ASP B CA 1
ATOM 4098 C C . ASP B 1 186 ? -2.162 30.094 23.984 1 66.56 186 ASP B C 1
ATOM 4100 O O . ASP B 1 186 ? -2.518 29.469 22.984 1 66.56 186 ASP B O 1
ATOM 4104 N N . GLY B 1 187 ? -2.912 30.766 24.672 1 74.69 187 GLY B N 1
ATOM 4105 C CA . GLY B 1 187 ? -4.328 30.922 24.375 1 74.69 187 GLY B CA 1
ATOM 4106 C C . GLY B 1 187 ? -4.602 31.438 22.984 1 74.69 187 GLY B C 1
ATOM 4107 O O . GLY B 1 187 ? -5.531 30.984 22.312 1 74.69 187 GLY B O 1
ATOM 4108 N N . SER B 1 188 ? -3.727 32.375 22.547 1 80.12 188 SER B N 1
ATOM 4109 C CA . SER B 1 188 ? -3.904 32.938 21.219 1 80.12 188 SER B CA 1
ATOM 4110 C C . SER B 1 188 ? -3.686 31.906 20.125 1 80.12 188 SER B C 1
ATOM 4112 O O . SER B 1 188 ? -4.438 31.844 19.156 1 80.12 188 SER B O 1
ATOM 4114 N N . LEU B 1 189 ? -2.727 31.125 20.281 1 82 189 LEU B N 1
ATOM 4115 C CA . LEU B 1 189 ? -2.438 30.094 19.297 1 82 189 LEU B CA 1
ATOM 4116 C C . LEU B 1 189 ? -3.572 29.078 19.234 1 82 189 LEU B C 1
ATOM 4118 O O . LEU B 1 189 ? -3.984 28.672 18.141 1 82 189 LEU B O 1
ATOM 4122 N N . ASN B 1 190 ? -4.035 28.75 20.312 1 84.56 190 ASN B N 1
ATOM 4123 C CA . ASN B 1 190 ? -5.156 27.812 20.359 1 84.56 190 ASN B CA 1
ATOM 4124 C C . ASN B 1 190 ? -6.367 28.359 19.609 1 84.56 190 ASN B C 1
ATOM 4126 O O . ASN B 1 190 ? -7.066 27.609 18.922 1 84.56 190 ASN B O 1
ATOM 4130 N N . SER B 1 191 ? -6.543 29.578 19.828 1 87.81 191 SER B N 1
ATOM 4131 C CA . SER B 1 191 ? -7.664 30.219 19.156 1 87.81 191 SER B CA 1
ATOM 4132 C C . SER B 1 191 ? -7.473 30.203 17.641 1 87.81 191 SER B C 1
ATOM 4134 O O . SER B 1 191 ? -8.414 29.953 16.891 1 87.81 191 SER B O 1
ATOM 4136 N N . ILE B 1 192 ? -6.27 30.453 17.25 1 88.25 192 ILE B N 1
ATOM 4137 C CA . ILE B 1 192 ? -5.977 30.484 15.812 1 88.25 192 ILE B CA 1
ATOM 4138 C C . ILE B 1 192 ? -6.156 29.094 15.227 1 88.25 192 ILE B C 1
ATOM 4140 O O . ILE B 1 192 ? -6.723 28.938 14.141 1 88.25 192 ILE B O 1
ATOM 4144 N N . LEU B 1 193 ? -5.746 28.125 15.914 1 87.94 193 LEU B N 1
ATOM 4145 C CA . LEU B 1 193 ? -5.879 26.75 15.445 1 87.94 193 LEU B CA 1
ATOM 4146 C C . LEU B 1 193 ? -7.348 26.359 15.312 1 87.94 193 LEU B C 1
ATOM 4148 O O . LEU B 1 193 ? -7.723 25.656 14.367 1 87.94 193 LEU B O 1
ATOM 4152 N N . ALA B 1 194 ? -8.086 26.781 16.188 1 89.62 194 ALA B N 1
ATOM 4153 C CA . ALA B 1 194 ? -9.523 26.547 16.109 1 89.62 194 ALA B CA 1
ATOM 4154 C C . ALA B 1 194 ? -10.125 27.188 14.867 1 89.62 194 ALA B C 1
ATOM 4156 O O . ALA B 1 194 ? -11.016 26.609 14.227 1 89.62 194 ALA B O 1
ATOM 4157 N N . VAL B 1 195 ? -9.664 28.359 14.586 1 93.44 195 VAL B N 1
ATOM 4158 C CA . VAL B 1 195 ? -10.133 29.078 13.406 1 93.44 195 VAL B CA 1
ATOM 4159 C C . VAL B 1 195 ? -9.719 28.312 12.148 1 93.44 195 VAL B C 1
ATOM 4161 O O . VAL B 1 195 ? -10.5 28.219 11.195 1 93.44 195 VAL B O 1
ATOM 4164 N N . LEU B 1 196 ? -8.516 27.797 12.102 1 91.12 196 LEU B N 1
ATOM 4165 C CA . LEU B 1 196 ? -8.055 27.031 10.953 1 91.12 196 LEU B CA 1
ATOM 4166 C C . LEU B 1 196 ? -8.945 25.812 10.727 1 91.12 196 LEU B C 1
ATOM 4168 O O . LEU B 1 196 ? -9.32 25.516 9.586 1 91.12 196 LEU B O 1
ATOM 4172 N N . ASP B 1 197 ? -9.242 25.172 11.797 1 88.69 197 ASP B N 1
ATOM 4173 C CA . ASP B 1 197 ? -10.133 24.016 11.711 1 88.69 197 ASP B CA 1
ATOM 4174 C C . ASP B 1 197 ? -11.508 24.422 11.18 1 88.69 197 ASP B C 1
ATOM 4176 O O . ASP B 1 197 ? -12.094 23.719 10.359 1 88.69 197 ASP B O 1
ATOM 4180 N N . TYR B 1 198 ? -11.969 25.531 11.68 1 93.19 198 TYR B N 1
ATOM 4181 C CA . TYR B 1 198 ? -13.266 26.047 11.242 1 93.19 198 TYR B CA 1
ATOM 4182 C C . TYR B 1 198 ? -13.258 26.344 9.75 1 93.19 198 TYR B C 1
ATOM 4184 O O . TYR B 1 198 ? -14.195 25.969 9.031 1 93.19 198 TYR B O 1
ATOM 4192 N N . ILE B 1 199 ? -12.234 27 9.32 1 93.44 199 ILE B N 1
ATOM 4193 C CA . ILE B 1 199 ? -12.133 27.375 7.914 1 93.44 199 ILE B CA 1
ATOM 4194 C C . ILE B 1 199 ? -12.117 26.109 7.047 1 93.44 199 ILE B C 1
ATOM 4196 O O . ILE B 1 199 ? -12.789 26.062 6.012 1 93.44 199 ILE B O 1
ATOM 4200 N N . GLU B 1 200 ? -11.406 25.141 7.445 1 89.81 200 GLU B N 1
ATOM 4201 C CA . GLU B 1 200 ? -11.305 23.891 6.695 1 89.81 200 GLU B CA 1
ATOM 4202 C C . GLU B 1 200 ? -12.664 23.219 6.57 1 89.81 200 GLU B C 1
ATOM 4204 O O . GLU B 1 200 ? -12.984 22.641 5.531 1 89.81 200 GLU B O 1
ATOM 4209 N N . LYS B 1 201 ? -13.398 23.328 7.574 1 90.06 201 LYS B N 1
ATOM 4210 C CA . LYS B 1 201 ? -14.68 22.625 7.629 1 90.06 201 LYS B CA 1
ATOM 4211 C C . LYS B 1 201 ? -15.781 23.438 6.941 1 90.06 201 LYS B C 1
ATOM 4213 O O . LYS B 1 201 ? -16.766 22.859 6.453 1 90.06 201 LYS B O 1
ATOM 4218 N N . HIS B 1 202 ? -15.586 24.781 6.805 1 95.12 202 HIS B N 1
ATOM 4219 C CA . HIS B 1 202 ? -16.688 25.625 6.379 1 95.12 202 HIS B CA 1
ATOM 4220 C C . HIS B 1 202 ? -16.297 26.484 5.172 1 95.12 202 HIS B C 1
ATOM 4222 O O . HIS B 1 202 ? -16.953 27.469 4.871 1 95.12 202 HIS B O 1
ATOM 4228 N N . TYR B 1 203 ? -15.25 26.109 4.508 1 94.31 203 TYR B N 1
ATOM 4229 C CA . TYR B 1 203 ? -14.695 26.938 3.441 1 94.31 203 TYR B CA 1
ATOM 4230 C C . TYR B 1 203 ? -15.727 27.172 2.342 1 94.31 203 TYR B C 1
ATOM 4232 O O . TYR B 1 203 ? -15.617 28.141 1.578 1 94.31 203 TYR B O 1
ATOM 4240 N N . GLN B 1 204 ? -16.672 26.359 2.23 1 95.69 204 GLN B N 1
ATOM 4241 C CA . GLN B 1 204 ? -17.672 26.453 1.172 1 95.69 204 GLN B CA 1
ATOM 4242 C C . GLN B 1 204 ? -18.703 27.531 1.492 1 95.69 204 GLN B C 1
ATOM 4244 O O . GLN B 1 204 ? -19.422 27.984 0.604 1 95.69 204 GLN B O 1
ATOM 4249 N N . GLU B 1 205 ? -18.844 27.906 2.68 1 95.75 205 GLU B N 1
ATOM 4250 C CA . GLU B 1 205 ? -19.812 28.875 3.156 1 95.75 205 GLU B CA 1
ATOM 4251 C C . GLU B 1 205 ? -19.234 30.281 3.141 1 95.75 205 GLU B C 1
ATOM 4253 O O . GLU B 1 205 ? -18.031 30.469 2.934 1 95.75 205 GLU B O 1
ATOM 4258 N N . GLU B 1 206 ? -20.219 31.188 3.279 1 94.44 206 GLU B N 1
ATOM 4259 C CA . GLU B 1 206 ? -19.734 32.562 3.484 1 94.44 206 GLU B CA 1
ATOM 4260 C C . GLU B 1 206 ? -19.078 32.719 4.852 1 94.44 206 GLU B C 1
ATOM 4262 O O . GLU B 1 206 ? -19.672 32.375 5.879 1 94.44 206 GLU B O 1
ATOM 4267 N N . ILE B 1 207 ? -17.844 33.125 4.797 1 95.62 207 ILE B N 1
ATOM 4268 C CA . ILE B 1 207 ? -17.094 33.312 6.035 1 95.62 207 ILE B CA 1
ATOM 4269 C C . ILE B 1 207 ? -16.719 34.781 6.188 1 95.62 207 ILE B C 1
ATOM 4271 O O . ILE B 1 207 ? -15.984 35.344 5.363 1 95.62 207 ILE B O 1
ATOM 4275 N N . LYS B 1 208 ? -17.203 35.375 7.203 1 94.62 208 LYS B N 1
ATOM 4276 C CA . LYS B 1 208 ? -16.828 36.75 7.535 1 94.62 208 LYS B CA 1
ATOM 4277 C C . LYS B 1 208 ? -15.75 36.781 8.602 1 94.62 208 LYS B C 1
ATOM 4279 O O . LYS B 1 208 ? -15.75 35.969 9.531 1 94.62 208 LYS B O 1
ATOM 4284 N N . VAL B 1 209 ? -14.891 37.75 8.461 1 95.19 209 VAL B N 1
ATOM 4285 C CA . VAL B 1 209 ? -13.781 37.875 9.406 1 95.19 209 VAL B CA 1
ATOM 4286 C C . VAL B 1 209 ? -14.32 38.062 10.82 1 95.19 209 VAL B C 1
ATOM 4288 O O . VAL B 1 209 ? -13.734 37.594 11.789 1 95.19 209 VAL B O 1
ATOM 4291 N N . GLY B 1 210 ? -15.445 38.75 10.914 1 95.5 210 GLY B N 1
ATOM 4292 C CA . GLY B 1 210 ? -16.062 38.969 12.211 1 95.5 210 GLY B CA 1
ATOM 4293 C C . GLY B 1 210 ? -16.438 37.656 12.906 1 95.5 210 GLY B C 1
ATOM 4294 O O . GLY B 1 210 ? -16.312 37.531 14.125 1 95.5 210 GLY B O 1
ATOM 4295 N N . GLN B 1 211 ? -16.922 36.75 12.156 1 95.62 211 GLN B N 1
ATOM 4296 C CA . GLN B 1 211 ? -17.266 35.438 12.68 1 95.62 211 GLN B CA 1
ATOM 4297 C C . GLN B 1 211 ? -16.031 34.719 13.227 1 95.62 211 GLN B C 1
ATOM 4299 O O . GLN B 1 211 ? -16.094 34.094 14.281 1 95.62 211 GLN B O 1
ATOM 4304 N N . LEU B 1 212 ? -14.961 34.812 12.477 1 96.75 212 LEU B N 1
ATOM 4305 C CA . LEU B 1 212 ? -13.719 34.188 12.891 1 96.75 212 LEU B CA 1
ATOM 4306 C C . LEU B 1 212 ? -13.188 34.812 14.172 1 96.75 212 LEU B C 1
ATOM 4308 O O . LEU B 1 212 ? -12.688 34.125 15.062 1 96.75 212 LEU B O 1
ATOM 4312 N N . ALA B 1 213 ? -13.289 36.094 14.234 1 96.5 213 ALA B N 1
ATOM 4313 C CA . ALA B 1 213 ? -12.867 36.844 15.43 1 96.5 213 ALA B CA 1
ATOM 4314 C C . ALA B 1 213 ? -13.664 36.375 16.656 1 96.5 213 ALA B C 1
ATOM 4316 O O . ALA B 1 213 ? -13.117 36.281 17.75 1 96.5 213 ALA B O 1
ATOM 4317 N N . GLN B 1 214 ? -14.938 36.125 16.438 1 95.69 214 GLN B N 1
ATOM 4318 C CA . GLN B 1 214 ? -15.812 35.656 17.531 1 95.69 214 GLN B CA 1
ATOM 4319 C C . GLN B 1 214 ? -15.383 34.312 18.062 1 95.69 214 GLN B C 1
ATOM 4321 O O . GLN B 1 214 ? -15.445 34.062 19.266 1 95.69 214 GLN B O 1
ATOM 4326 N N . ILE B 1 215 ? -14.969 33.5 17.188 1 93.56 215 ILE B N 1
ATOM 4327 C CA . ILE B 1 215 ? -14.484 32.188 17.578 1 93.56 215 ILE B CA 1
ATOM 4328 C C . ILE B 1 215 ? -13.297 32.312 18.531 1 93.56 215 ILE B C 1
ATOM 4330 O O . ILE B 1 215 ? -13.141 31.531 19.469 1 93.56 215 ILE B O 1
ATOM 4334 N N . CYS B 1 216 ? -12.516 33.312 18.312 1 92.69 216 CYS B N 1
ATOM 4335 C CA . CYS B 1 216 ? -11.305 33.562 19.094 1 92.69 216 CYS B CA 1
ATOM 4336 C C . CYS B 1 216 ? -11.594 34.469 20.281 1 92.69 216 CYS B C 1
ATOM 4338 O O . CYS B 1 216 ? -10.703 34.75 21.078 1 92.69 216 CYS B O 1
ATOM 4340 N N . HIS B 1 217 ? -12.828 34.969 20.359 1 94.38 217 HIS B N 1
ATOM 4341 C CA . HIS B 1 217 ? -13.211 35.906 21.391 1 94.38 217 HIS B CA 1
ATOM 4342 C C . HIS B 1 217 ? -12.328 37.156 21.344 1 94.38 217 HIS B C 1
ATOM 4344 O O . HIS B 1 217 ? -11.836 37.594 22.375 1 94.38 217 HIS B O 1
ATOM 4350 N N . MET B 1 218 ? -12.109 37.625 20.172 1 94.69 218 MET B N 1
ATOM 4351 C CA . MET B 1 218 ? -11.312 38.844 19.922 1 94.69 218 MET B CA 1
ATOM 4352 C C . MET B 1 218 ? -12.094 39.844 19.109 1 94.69 218 MET B C 1
ATOM 4354 O O . MET B 1 218 ? -13.062 39.5 18.422 1 94.69 218 MET B O 1
ATOM 4358 N N . SER B 1 219 ? -11.664 41.125 19.297 1 95.56 219 SER B N 1
ATOM 4359 C CA . SER B 1 219 ? -12.148 42.094 18.328 1 95.56 219 SER B CA 1
ATOM 4360 C C . SER B 1 219 ? -11.609 41.781 16.938 1 95.56 219 SER B C 1
ATOM 4362 O O . SER B 1 219 ? -10.586 41.125 16.781 1 95.56 219 SER B O 1
ATOM 4364 N N . GLU B 1 220 ? -12.289 42.219 15.961 1 96.25 220 GLU B N 1
ATOM 4365 C CA . GLU B 1 220 ? -11.859 41.969 14.586 1 96.25 220 GLU B CA 1
ATOM 4366 C C . GLU B 1 220 ? -10.453 42.5 14.336 1 96.25 220 GLU B C 1
ATOM 4368 O O . GLU B 1 220 ? -9.648 41.844 13.672 1 96.25 220 GLU B O 1
ATOM 4373 N N . THR B 1 221 ? -10.242 43.688 14.836 1 95.5 221 THR B N 1
ATOM 4374 C CA . THR B 1 221 ? -8.945 44.312 14.656 1 95.5 221 THR B CA 1
ATOM 4375 C C . THR B 1 221 ? -7.844 43.5 15.305 1 95.5 221 THR B C 1
ATOM 4377 O O . THR B 1 221 ? -6.805 43.25 14.695 1 95.5 221 THR B O 1
ATOM 4380 N N . HIS B 1 222 ? -8.078 43.156 16.5 1 95 222 HIS B N 1
ATOM 4381 C CA . HIS B 1 222 ? -7.102 42.344 17.219 1 95 222 HIS B CA 1
ATOM 4382 C C . HIS B 1 222 ? -6.91 40.969 16.562 1 95 222 HIS B C 1
ATOM 4384 O O . HIS B 1 222 ? -5.781 40.5 16.453 1 95 222 HIS B O 1
ATOM 4390 N N . PHE B 1 223 ? -7.957 40.375 16.156 1 95.75 223 PHE B N 1
ATOM 4391 C CA . PHE B 1 223 ? -7.914 39.062 15.484 1 95.75 223 PHE B CA 1
ATOM 4392 C C . PHE B 1 223 ? -7.066 39.156 14.219 1 95.75 223 PHE B C 1
ATOM 4394 O O . PHE B 1 223 ? -6.199 38.312 13.984 1 95.75 223 PHE B O 1
ATOM 4401 N N . ARG B 1 224 ? -7.297 40.094 13.375 1 94.94 224 ARG B N 1
ATOM 4402 C CA . ARG B 1 224 ? -6.543 40.25 12.133 1 94.94 224 ARG B CA 1
ATOM 4403 C C . ARG B 1 224 ? -5.047 40.375 12.414 1 94.94 224 ARG B C 1
ATOM 4405 O O . ARG B 1 224 ? -4.23 39.781 11.703 1 94.94 224 ARG B O 1
ATOM 4412 N N . ARG B 1 225 ? -4.758 41.125 13.414 1 92.94 225 ARG B N 1
ATOM 4413 C CA . ARG B 1 225 ? -3.355 41.312 13.773 1 92.94 225 ARG B CA 1
ATOM 4414 C C . ARG B 1 225 ? -2.717 40 14.219 1 92.94 225 ARG B C 1
ATOM 4416 O O . ARG B 1 225 ? -1.657 39.625 13.719 1 92.94 225 ARG B O 1
ATOM 4423 N N . VAL B 1 226 ? -3.357 39.344 15.164 1 90 226 VAL B N 1
ATOM 4424 C CA . VAL B 1 226 ? -2.842 38.094 15.734 1 90 226 VAL B CA 1
ATOM 4425 C C . VAL B 1 226 ? -2.736 37.031 14.641 1 90 226 VAL B C 1
ATOM 4427 O O . VAL B 1 226 ? -1.737 36.312 14.562 1 90 226 VAL B O 1
ATOM 4430 N N . PHE B 1 227 ? -3.768 36.938 13.859 1 91.88 227 PHE B N 1
ATOM 4431 C CA . PHE B 1 227 ? -3.781 35.969 12.766 1 91.88 227 PHE B CA 1
ATOM 4432 C C . PHE B 1 227 ? -2.609 36.219 11.82 1 91.88 227 PHE B C 1
ATOM 4434 O O . PHE B 1 227 ? -1.885 35.281 11.477 1 91.88 227 PHE B O 1
ATOM 4441 N N . THR B 1 228 ? -2.434 37.375 11.414 1 88.44 228 THR B N 1
ATOM 4442 C CA . THR B 1 228 ? -1.376 37.719 10.469 1 88.44 228 THR B CA 1
ATOM 4443 C C . THR B 1 228 ? -0.001 37.469 11.078 1 88.44 228 THR B C 1
ATOM 4445 O O . THR B 1 228 ? 0.931 37.062 10.383 1 88.44 228 THR B O 1
ATOM 4448 N N . GLU B 1 229 ? 0.074 37.75 12.289 1 83.75 229 GLU B N 1
ATOM 4449 C CA . GLU B 1 229 ? 1.33 37.5 12.992 1 83.75 229 GLU B CA 1
ATOM 4450 C C . GLU B 1 229 ? 1.706 36.031 12.961 1 83.75 229 GLU B C 1
ATOM 4452 O O . GLU B 1 229 ? 2.863 35.656 12.711 1 83.75 229 GLU B O 1
ATOM 4457 N N . PHE B 1 230 ? 0.759 35.156 13.195 1 81.25 230 PHE B N 1
ATOM 4458 C CA . PHE B 1 230 ? 1.015 33.719 13.242 1 81.25 230 PHE B CA 1
ATOM 4459 C C . PHE B 1 230 ? 1.076 33.125 11.836 1 81.25 230 PHE B C 1
ATOM 4461 O O . PHE B 1 230 ? 1.894 32.25 11.555 1 81.25 230 PHE B O 1
ATOM 4468 N N . MET B 1 231 ? 0.219 33.625 10.977 1 84.5 231 MET B N 1
ATOM 4469 C CA . MET B 1 231 ? -0.017 32.969 9.703 1 84.5 231 MET B CA 1
ATOM 4470 C C . MET B 1 231 ? 0.742 33.656 8.578 1 84.5 231 MET B C 1
ATOM 4472 O O . MET B 1 231 ? 0.869 33.125 7.477 1 84.5 231 MET B O 1
ATOM 4476 N N . ASN B 1 232 ? 1.203 34.844 8.719 1 81.75 232 ASN B N 1
ATOM 4477 C CA . ASN B 1 232 ? 1.88 35.688 7.727 1 81.75 232 ASN B CA 1
ATOM 4478 C C . ASN B 1 232 ? 1 35.938 6.504 1 81.75 232 ASN B C 1
ATOM 4480 O O . ASN B 1 232 ? 1.499 36 5.379 1 81.75 232 ASN B O 1
ATOM 4484 N N . THR B 1 233 ? -0.256 35.875 6.691 1 85.12 233 THR B N 1
ATOM 4485 C CA . THR B 1 233 ? -1.288 36.156 5.707 1 85.12 233 THR B CA 1
ATOM 4486 C C . THR B 1 233 ? -2.58 36.594 6.395 1 85.12 233 THR B C 1
ATOM 4488 O O . THR B 1 233 ? -2.75 36.375 7.598 1 85.12 233 THR B O 1
ATOM 4491 N N . SER B 1 234 ? -3.398 37.281 5.742 1 91.25 234 SER B N 1
ATOM 4492 C CA . SER B 1 234 ? -4.656 37.719 6.34 1 91.25 234 SER B CA 1
ATOM 4493 C C . SER B 1 234 ? -5.664 36.562 6.398 1 91.25 234 SER B C 1
ATOM 4495 O O . SER B 1 234 ? -5.547 35.594 5.656 1 91.25 234 SER B O 1
ATOM 4497 N N . PRO B 1 235 ? -6.633 36.688 7.258 1 94.31 235 PRO B N 1
ATOM 4498 C CA . PRO B 1 235 ? -7.684 35.656 7.328 1 94.31 235 PRO B CA 1
ATOM 4499 C C . PRO B 1 235 ? -8.398 35.469 5.996 1 94.31 235 PRO B C 1
ATOM 4501 O O . PRO B 1 235 ? -8.625 34.344 5.57 1 94.31 235 PRO B O 1
ATOM 4504 N N . ALA B 1 236 ? -8.68 36.531 5.344 1 93.06 236 ALA B N 1
ATOM 4505 C CA . ALA B 1 236 ? -9.391 36.438 4.07 1 93.06 236 ALA B CA 1
ATOM 4506 C C . ALA B 1 236 ? -8.547 35.719 3.02 1 93.06 236 ALA B C 1
ATOM 4508 O O . ALA B 1 236 ? -9.062 34.875 2.266 1 93.06 236 ALA B O 1
ATOM 4509 N N . GLU B 1 237 ? -7.309 36.031 3.002 1 91 237 GLU B N 1
ATOM 4510 C CA . GLU B 1 237 ? -6.406 35.406 2.049 1 91 237 GLU B CA 1
ATOM 4511 C C . GLU B 1 237 ? -6.262 33.906 2.336 1 91 237 GLU B C 1
ATOM 4513 O O . GLU B 1 237 ? -6.18 33.094 1.411 1 91 237 GLU B O 1
ATOM 4518 N N . TYR B 1 238 ? -6.27 33.562 3.576 1 92.38 238 TYR B N 1
ATOM 4519 C CA . TYR B 1 238 ? -6.148 32.156 3.938 1 92.38 238 TYR B CA 1
ATOM 4520 C C . TYR B 1 238 ? -7.391 31.375 3.521 1 92.38 238 TYR B C 1
ATOM 4522 O O . TYR B 1 238 ? -7.293 30.25 3.023 1 92.38 238 TYR B O 1
ATOM 4530 N N . VAL B 1 239 ? -8.523 31.953 3.736 1 94.44 239 VAL B N 1
ATOM 4531 C CA . VAL B 1 239 ? -9.773 31.328 3.299 1 94.44 239 VAL B CA 1
ATOM 4532 C C . VAL B 1 239 ? -9.719 31.062 1.794 1 94.44 239 VAL B C 1
ATOM 4534 O O . VAL B 1 239 ? -10.07 29.984 1.329 1 94.44 239 VAL B O 1
ATOM 4537 N N . ASN B 1 240 ? -9.266 32.062 1.08 1 92.5 240 ASN B N 1
ATOM 4538 C CA . ASN B 1 240 ? -9.172 31.922 -0.369 1 92.5 240 ASN B CA 1
ATOM 4539 C C . ASN B 1 240 ? -8.172 30.844 -0.766 1 92.5 240 ASN B C 1
ATOM 4541 O O . ASN B 1 240 ? -8.383 30.109 -1.742 1 92.5 240 ASN B O 1
ATOM 4545 N N . LEU B 1 241 ? -7.121 30.781 -0.047 1 89.94 241 LEU B N 1
ATOM 4546 C CA . LEU B 1 241 ? -6.117 29.75 -0.296 1 89.94 241 LEU B CA 1
ATOM 4547 C C . LEU B 1 241 ? -6.723 28.359 -0.152 1 89.94 241 LEU B C 1
ATOM 4549 O O . LEU B 1 241 ? -6.527 27.5 -1.018 1 89.94 241 LEU B O 1
ATOM 4553 N N . VAL B 1 242 ? -7.43 28.141 0.918 1 91 242 VAL B N 1
ATOM 4554 C CA . VAL B 1 242 ? -8.07 26.844 1.177 1 91 242 VAL B CA 1
ATOM 4555 C C . VAL B 1 242 ? -9.062 26.531 0.062 1 91 242 VAL B C 1
ATOM 4557 O O . VAL B 1 242 ? -9.102 25.422 -0.452 1 91 242 VAL B O 1
ATOM 4560 N N . ARG B 1 243 ? -9.805 27.5 -0.32 1 93.31 243 ARG B N 1
ATOM 4561 C CA . ARG B 1 243 ? -10.812 27.344 -1.366 1 93.31 243 ARG B CA 1
ATOM 4562 C C . ARG B 1 243 ? -10.164 26.984 -2.699 1 93.31 243 ARG B C 1
ATOM 4564 O O . ARG B 1 243 ? -10.641 26.109 -3.418 1 93.31 243 ARG B O 1
ATOM 4571 N N . ILE B 1 244 ? -9.078 27.625 -3.006 1 90.56 244 ILE B N 1
ATOM 4572 C CA . ILE B 1 244 ? -8.391 27.391 -4.27 1 90.56 244 ILE B CA 1
ATOM 4573 C C . ILE B 1 244 ? -7.785 25.984 -4.273 1 90.56 244 ILE B C 1
ATOM 4575 O O . ILE B 1 244 ? -7.805 25.297 -5.297 1 90.56 244 ILE B O 1
ATOM 4579 N N . GLU B 1 245 ? -7.254 25.609 -3.178 1 87.12 245 GLU B N 1
ATOM 4580 C CA . GLU B 1 245 ? -6.727 24.25 -3.068 1 87.12 245 GLU B CA 1
ATOM 4581 C C . GLU B 1 245 ? -7.809 23.219 -3.354 1 87.12 245 GLU B C 1
ATOM 4583 O O . GLU B 1 245 ? -7.57 22.25 -4.062 1 87.12 245 GLU B O 1
ATOM 4588 N N . ARG B 1 246 ? -8.938 23.438 -2.777 1 89.94 246 ARG B N 1
ATOM 4589 C CA . ARG B 1 246 ? -10.062 22.547 -3.01 1 89.94 246 ARG B CA 1
ATOM 4590 C C . ARG B 1 246 ? -10.516 22.594 -4.465 1 89.94 246 ARG B C 1
ATOM 4592 O O . ARG B 1 246 ? -10.898 21.578 -5.043 1 89.94 246 ARG B O 1
ATOM 4599 N N . ALA B 1 247 ? -10.461 23.75 -5.023 1 91.31 247 ALA B N 1
ATOM 4600 C CA . ALA B 1 247 ? -10.836 23.906 -6.426 1 91.31 247 ALA B CA 1
ATOM 4601 C C . ALA B 1 247 ? -9.938 23.062 -7.328 1 91.31 247 ALA B C 1
ATOM 4603 O O . ALA B 1 247 ? -10.406 22.453 -8.289 1 91.31 247 ALA B O 1
ATOM 4604 N N . CYS B 1 248 ? -8.711 23.078 -6.973 1 86.56 248 CYS B N 1
ATOM 4605 C CA . CYS B 1 248 ? -7.758 22.297 -7.742 1 86.56 248 CYS B CA 1
ATOM 4606 C C . CYS B 1 248 ? -8.125 20.812 -7.715 1 86.56 248 CYS B C 1
ATOM 4608 O O . CYS B 1 248 ? -7.98 20.109 -8.719 1 86.56 248 CYS B O 1
ATOM 4610 N N . GLU B 1 249 ? -8.609 20.375 -6.652 1 85.06 249 GLU B N 1
ATOM 4611 C CA . GLU B 1 249 ? -9.039 18.984 -6.527 1 85.06 249 GLU B CA 1
ATOM 4612 C C . GLU B 1 249 ? -10.219 18.688 -7.441 1 85.06 249 GLU B C 1
ATOM 4614 O O . GLU B 1 249 ? -10.242 17.656 -8.117 1 85.06 249 GLU B O 1
ATOM 4619 N N . PHE B 1 250 ? -11.117 19.609 -7.418 1 88.38 250 PHE B N 1
ATOM 4620 C CA . PHE B 1 250 ? -12.305 19.438 -8.25 1 88.38 250 PHE B CA 1
ATOM 4621 C C . PHE B 1 250 ? -11.938 19.5 -9.734 1 88.38 250 PHE B C 1
ATOM 4623 O O . PHE B 1 250 ? -12.469 18.734 -10.539 1 88.38 250 PHE B O 1
ATOM 4630 N N . LEU B 1 251 ? -11.07 20.391 -10.047 1 87.25 251 LEU B N 1
ATOM 4631 C CA . LEU B 1 251 ? -10.656 20.562 -11.438 1 87.25 251 LEU B CA 1
ATOM 4632 C C . LEU B 1 251 ? -9.938 19.328 -11.953 1 87.25 251 LEU B C 1
ATOM 4634 O O . LEU B 1 251 ? -10.109 18.938 -13.117 1 87.25 251 LEU B O 1
ATOM 4638 N N . ALA B 1 252 ? -9.219 18.719 -11.094 1 81.12 252 ALA B N 1
ATOM 4639 C CA . ALA B 1 252 ? -8.43 17.547 -11.477 1 81.12 252 ALA B CA 1
ATOM 4640 C C . ALA B 1 252 ? -9.32 16.328 -11.664 1 81.12 252 ALA B C 1
ATOM 4642 O O . ALA B 1 252 ? -9.023 15.453 -12.484 1 81.12 252 ALA B O 1
ATOM 4643 N N . LYS B 1 253 ? -10.461 16.25 -11.023 1 80.56 253 LYS B N 1
ATOM 4644 C CA . LYS B 1 253 ? -11.227 15 -10.93 1 80.56 253 LYS B CA 1
ATOM 4645 C C . LYS B 1 253 ? -12.516 15.086 -11.742 1 80.56 253 LYS B C 1
ATOM 4647 O O . LYS B 1 253 ? -13.195 14.07 -11.945 1 80.56 253 LYS B O 1
ATOM 4652 N N . SER B 1 254 ? -12.828 16.281 -12.195 1 82 254 SER B N 1
ATOM 4653 C CA . SER B 1 254 ? -14.133 16.406 -12.836 1 82 254 SER B CA 1
ATOM 4654 C C . SER B 1 254 ? -14.078 17.344 -14.023 1 82 254 SER B C 1
ATOM 4656 O O . SER B 1 254 ? -13.094 18.062 -14.211 1 82 254 SER B O 1
ATOM 4658 N N . ASP B 1 255 ? -15.156 17.266 -14.781 1 87.25 255 ASP B N 1
ATOM 4659 C CA . ASP B 1 255 ? -15.305 18.188 -15.906 1 87.25 255 ASP B CA 1
ATOM 4660 C C . ASP B 1 255 ? -16.375 19.234 -15.633 1 87.25 255 ASP B C 1
ATOM 4662 O O . ASP B 1 255 ? -17 19.75 -16.562 1 87.25 255 ASP B O 1
ATOM 4666 N N . GLU B 1 256 ? -16.562 19.422 -14.414 1 91.56 256 GLU B N 1
ATOM 4667 C CA . GLU B 1 256 ? -17.531 20.438 -14.023 1 91.56 256 GLU B CA 1
ATOM 4668 C C . GLU B 1 256 ? -17.156 21.812 -14.562 1 91.56 256 GLU B C 1
ATOM 4670 O O . GLU B 1 256 ? -15.977 22.109 -14.742 1 91.56 256 GLU B O 1
ATOM 4675 N N . ARG B 1 257 ? -18.281 22.625 -14.82 1 92.44 257 ARG B N 1
ATOM 4676 C CA . ARG B 1 257 ? -18.047 23.984 -15.297 1 92.44 257 ARG B CA 1
ATOM 4677 C C . ARG B 1 257 ? -17.328 24.812 -14.234 1 92.44 257 ARG B C 1
ATOM 4679 O O . ARG B 1 257 ? -17.578 24.656 -13.039 1 92.44 257 ARG B O 1
ATOM 4686 N N . LEU B 1 258 ? -16.469 25.688 -14.617 1 92.5 258 LEU B N 1
ATOM 4687 C CA . LEU B 1 258 ? -15.688 26.516 -13.711 1 92.5 258 LEU B CA 1
ATOM 4688 C C . LEU B 1 258 ? -16.594 27.281 -12.75 1 92.5 258 LEU B C 1
ATOM 4690 O O . LEU B 1 258 ? -16.281 27.406 -11.562 1 92.5 258 LEU B O 1
ATOM 4694 N N . GLU B 1 259 ? -17.656 27.812 -13.273 1 93.62 259 GLU B N 1
ATOM 4695 C CA . GLU B 1 259 ? -18.594 28.578 -12.461 1 93.62 259 GLU B CA 1
ATOM 4696 C C . GLU B 1 259 ? -19.188 27.734 -11.336 1 93.62 259 GLU B C 1
ATOM 4698 O O . GLU B 1 259 ? -19.375 28.203 -10.219 1 93.62 259 GLU B O 1
ATOM 4703 N N . ASP B 1 260 ? -19.453 26.516 -11.672 1 95.12 260 ASP B N 1
ATOM 4704 C CA . ASP B 1 260 ? -20 25.594 -10.672 1 95.12 260 ASP B CA 1
ATOM 4705 C C . ASP B 1 260 ? -18.969 25.281 -9.594 1 95.12 260 ASP B C 1
ATOM 4707 O O . ASP B 1 260 ? -19.297 25.219 -8.414 1 95.12 260 ASP B O 1
ATOM 4711 N N . ILE B 1 261 ? -17.719 25.109 -10.008 1 95.38 261 ILE B N 1
ATOM 4712 C CA . ILE B 1 261 ? -16.625 24.844 -9.07 1 95.38 261 ILE B CA 1
ATOM 4713 C C . ILE B 1 261 ? -16.422 26.047 -8.156 1 95.38 261 ILE B C 1
ATOM 4715 O O . ILE B 1 261 ? -16.203 25.891 -6.953 1 95.38 261 ILE B O 1
ATOM 4719 N N . ALA B 1 262 ? -16.5 27.203 -8.766 1 95.5 262 ALA B N 1
ATOM 4720 C CA . ALA B 1 262 ? -16.328 28.438 -7.988 1 95.5 262 ALA B CA 1
ATOM 4721 C C . ALA B 1 262 ? -17.328 28.516 -6.848 1 95.5 262 ALA B C 1
ATOM 4723 O O . ALA B 1 262 ? -16.969 28.781 -5.703 1 95.5 262 ALA B O 1
ATOM 4724 N N . VAL B 1 263 ? -18.562 28.188 -7.164 1 94.62 263 VAL B N 1
ATOM 4725 C CA . VAL B 1 263 ? -19.641 28.234 -6.176 1 94.62 263 VAL B CA 1
ATOM 4726 C C . VAL B 1 263 ? -19.453 27.109 -5.16 1 94.62 263 VAL B C 1
ATOM 4728 O O . VAL B 1 263 ? -19.625 27.312 -3.959 1 94.62 263 VAL B O 1
ATOM 4731 N N . LYS B 1 264 ? -19.047 26.047 -5.605 1 95.12 264 LYS B N 1
ATOM 4732 C CA . LYS B 1 264 ? -18.875 24.859 -4.773 1 95.12 264 LYS B CA 1
ATOM 4733 C C . LYS B 1 264 ? -17.812 25.078 -3.705 1 95.12 264 LYS B C 1
ATOM 4735 O O . LYS B 1 264 ? -17.922 24.547 -2.596 1 95.12 264 LYS B O 1
ATOM 4740 N N . VAL B 1 265 ? -16.828 25.844 -4.121 1 95.62 265 VAL B N 1
ATOM 4741 C CA . VAL B 1 265 ? -15.734 26 -3.176 1 95.62 265 VAL B CA 1
ATOM 4742 C C . VAL B 1 265 ? -15.922 27.281 -2.359 1 95.62 265 VAL B C 1
ATOM 4744 O O . VAL B 1 265 ? -15.094 27.609 -1.507 1 95.62 265 VAL B O 1
ATOM 4747 N N . GLY B 1 266 ? -16.938 28.078 -2.637 1 96.19 266 GLY B N 1
ATOM 4748 C CA . GLY B 1 266 ? -17.312 29.109 -1.697 1 96.19 266 GLY B CA 1
ATOM 4749 C C . GLY B 1 266 ? -17.141 30.516 -2.25 1 96.19 266 GLY B C 1
ATOM 4750 O O . GLY B 1 266 ? -17.297 31.5 -1.528 1 96.19 266 GLY B O 1
ATOM 4751 N N . PHE B 1 267 ? -16.828 30.641 -3.506 1 95.88 267 PHE B N 1
ATOM 4752 C CA . PHE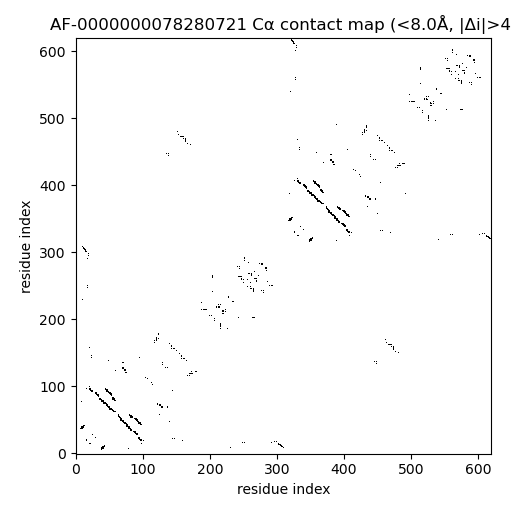 B 1 267 ? -16.75 31.984 -4.102 1 95.88 267 PHE B CA 1
ATOM 4753 C C . PHE B 1 267 ? -18.125 32.438 -4.562 1 95.88 267 PHE B C 1
ATOM 4755 O O . PHE B 1 267 ? -18.906 31.656 -5.086 1 95.88 267 PHE B O 1
ATOM 4762 N N . GLN B 1 268 ? -18.359 33.688 -4.336 1 90.88 268 GLN B N 1
ATOM 4763 C CA . GLN B 1 268 ? -19.641 34.25 -4.73 1 90.88 268 GLN B CA 1
ATOM 4764 C C . GLN B 1 268 ? -19.625 34.719 -6.184 1 90.88 268 GLN B C 1
ATOM 4766 O O . GLN B 1 268 ? -20.672 34.781 -6.836 1 90.88 268 GLN B O 1
ATOM 4771 N N . ALA B 1 269 ? -18.469 35.031 -6.641 1 91.38 269 ALA B N 1
ATOM 4772 C CA . ALA B 1 269 ? -18.312 35.531 -8.008 1 91.38 269 ALA B CA 1
ATOM 4773 C C . ALA B 1 269 ? -17.203 34.781 -8.734 1 91.38 269 ALA B C 1
ATOM 4775 O O . ALA B 1 269 ? -16.109 34.594 -8.188 1 91.38 269 ALA B O 1
ATOM 4776 N N . SER B 1 270 ? -17.484 34.406 -9.977 1 92.88 270 SER B N 1
ATOM 4777 C CA . SER B 1 270 ? -16.5 33.719 -10.797 1 92.88 270 SER B CA 1
ATOM 4778 C C . SER B 1 270 ? -15.266 34.562 -11.039 1 92.88 270 SER B C 1
ATOM 4780 O O . SER B 1 270 ? -14.148 34.031 -11.109 1 92.88 270 SER B O 1
ATOM 4782 N N . ALA B 1 271 ? -15.531 35.781 -11.172 1 93 271 ALA B N 1
ATOM 4783 C CA . ALA B 1 271 ? -14.406 36.688 -11.414 1 93 271 ALA B CA 1
ATOM 4784 C C . ALA B 1 271 ? -13.422 36.656 -10.242 1 93 271 ALA B C 1
ATOM 4786 O O . ALA B 1 271 ? -12.211 36.656 -10.445 1 93 271 ALA B O 1
ATOM 4787 N N . THR B 1 272 ? -13.953 36.688 -9.078 1 94.62 272 THR B N 1
ATOM 4788 C CA . THR B 1 272 ? -13.125 36.625 -7.879 1 94.62 272 THR B CA 1
ATOM 4789 C C . THR B 1 272 ? -12.383 35.281 -7.793 1 94.62 272 THR B C 1
ATOM 4791 O O . THR B 1 272 ? -11.211 35.25 -7.398 1 94.62 272 THR B O 1
ATOM 4794 N N . PHE B 1 273 ? -13.102 34.281 -8.18 1 96 273 PHE B N 1
ATOM 4795 C CA . PHE B 1 273 ? -12.5 32.969 -8.219 1 96 273 PHE B CA 1
ATOM 4796 C C . PHE B 1 273 ? -11.312 32.938 -9.172 1 96 273 PHE B C 1
ATOM 4798 O O . PHE B 1 273 ? -10.219 32.531 -8.797 1 96 273 PHE B O 1
ATOM 4805 N N . ILE B 1 274 ? -11.484 33.375 -10.32 1 93.69 274 ILE B N 1
ATOM 4806 C CA . ILE B 1 274 ? -10.469 33.312 -11.367 1 93.69 274 ILE B CA 1
ATOM 4807 C C . ILE B 1 274 ? -9.266 34.156 -10.953 1 93.69 274 ILE B C 1
ATOM 4809 O O . ILE B 1 274 ? -8.117 33.75 -11.117 1 93.69 274 ILE B O 1
ATOM 4813 N N . ARG B 1 275 ? -9.5 35.281 -10.383 1 94.06 275 ARG B N 1
ATOM 4814 C CA . ARG B 1 275 ? -8.43 36.188 -9.945 1 94.06 275 ARG B CA 1
ATOM 4815 C C . ARG B 1 275 ? -7.59 35.531 -8.852 1 94.06 275 ARG B C 1
ATOM 4817 O O . ARG B 1 275 ? -6.355 35.562 -8.914 1 94.06 275 ARG B O 1
ATOM 4824 N N . ASN B 1 276 ? -8.211 35 -7.887 1 92 276 ASN B N 1
ATOM 4825 C CA . ASN B 1 276 ? -7.5 34.375 -6.785 1 92 276 ASN B CA 1
ATOM 4826 C C . ASN B 1 276 ? -6.75 33.125 -7.25 1 92 276 ASN B C 1
ATOM 4828 O O . ASN B 1 276 ? -5.641 32.844 -6.781 1 92 276 ASN B O 1
ATOM 4832 N N . PHE B 1 277 ? -7.402 32.406 -8.133 1 92.5 277 PHE B N 1
ATOM 4833 C CA . PHE B 1 277 ? -6.754 31.219 -8.688 1 92.5 277 PHE B CA 1
ATOM 4834 C C . PHE B 1 277 ? -5.449 31.594 -9.383 1 92.5 277 PHE B C 1
ATOM 4836 O O . PHE B 1 277 ? -4.41 30.984 -9.125 1 92.5 277 PHE B O 1
ATOM 4843 N N . LYS B 1 278 ? -5.5 32.562 -10.172 1 89.38 278 LYS B N 1
ATOM 4844 C CA . LYS B 1 278 ? -4.305 33 -10.875 1 89.38 278 LYS B CA 1
ATOM 4845 C C . LYS B 1 278 ? -3.246 33.5 -9.891 1 89.38 278 LYS B C 1
ATOM 4847 O O . LYS B 1 278 ? -2.055 33.25 -10.07 1 89.38 278 LYS B O 1
ATOM 4852 N N . LYS B 1 279 ? -3.672 34.188 -8.969 1 86.88 279 LYS B N 1
ATOM 4853 C CA . LYS B 1 279 ? -2.764 34.75 -7.969 1 86.88 279 LYS B CA 1
ATOM 4854 C C . LYS B 1 279 ? -2.064 33.656 -7.188 1 86.88 279 LYS B C 1
ATOM 4856 O O . LYS B 1 279 ? -0.855 33.719 -6.957 1 86.88 279 LYS B O 1
ATOM 4861 N N . ILE B 1 280 ? -2.779 32.688 -6.777 1 81.81 280 ILE B N 1
ATOM 4862 C CA . ILE B 1 280 ? -2.287 31.672 -5.859 1 81.81 280 ILE B CA 1
ATOM 4863 C C . ILE B 1 280 ? -1.581 30.562 -6.648 1 81.81 280 ILE B C 1
ATOM 4865 O O . ILE B 1 280 ? -0.509 30.094 -6.25 1 81.81 280 ILE B O 1
ATOM 4869 N N . VAL B 1 281 ? -2.162 30.156 -7.805 1 81.44 281 VAL B N 1
ATOM 4870 C CA . VAL B 1 281 ? -1.668 29 -8.555 1 81.44 281 VAL B CA 1
ATOM 4871 C C . VAL B 1 281 ? -0.738 29.469 -9.672 1 81.44 281 VAL B C 1
ATOM 4873 O O . VAL B 1 281 ? 0.127 28.719 -10.125 1 81.44 281 VAL B O 1
ATOM 4876 N N . GLY B 1 282 ? -0.934 30.641 -10.141 1 81 282 GLY B N 1
ATOM 4877 C CA . GLY B 1 282 ? -0.058 31.203 -11.156 1 81 282 GLY B CA 1
ATOM 4878 C C . GLY B 1 282 ? -0.585 31.031 -12.562 1 81 282 GLY B C 1
ATOM 4879 O O . GLY B 1 282 ? -0.047 31.609 -13.508 1 81 282 GLY B O 1
ATOM 4880 N N . THR B 1 283 ? -1.634 30.25 -12.695 1 84.44 283 THR B N 1
ATOM 4881 C CA . THR B 1 283 ? -2.24 30.047 -14.008 1 84.44 283 THR B CA 1
ATOM 4882 C C . THR B 1 283 ? -3.764 30.094 -13.906 1 84.44 283 THR B C 1
ATOM 4884 O O . THR B 1 283 ? -4.324 30.016 -12.812 1 84.44 283 THR B O 1
ATOM 4887 N N . ALA B 1 284 ? -4.359 30.281 -15.055 1 89.56 284 ALA B N 1
ATOM 4888 C CA . ALA B 1 284 ? -5.82 30.281 -15.07 1 89.56 284 ALA B CA 1
ATOM 4889 C C . ALA B 1 284 ? -6.371 28.875 -14.844 1 89.56 284 ALA B C 1
ATOM 4891 O O . ALA B 1 284 ? -5.738 27.875 -15.219 1 89.56 284 ALA B O 1
ATOM 4892 N N . PRO B 1 285 ? -7.543 28.844 -14.211 1 90.19 285 PRO B N 1
ATOM 4893 C CA . PRO B 1 285 ? -8.117 27.531 -13.883 1 90.19 285 PRO B CA 1
ATOM 4894 C C . PRO B 1 285 ? -8.25 26.625 -15.102 1 90.19 285 PRO B C 1
ATOM 4896 O O . PRO B 1 285 ? -7.965 25.422 -15.023 1 90.19 285 PRO B O 1
ATOM 4899 N N . HIS B 1 286 ? -8.641 27.156 -16.234 1 87.56 286 HIS B N 1
ATOM 4900 C CA . HIS B 1 286 ? -8.828 26.344 -17.422 1 87.56 286 HIS B CA 1
ATOM 4901 C C . HIS B 1 286 ? -7.508 25.781 -17.922 1 87.56 286 HIS B C 1
ATOM 4903 O O . HIS B 1 286 ? -7.449 24.609 -18.344 1 87.56 286 HIS B O 1
ATOM 4909 N N . GLN B 1 287 ? -6.52 26.516 -17.859 1 85.44 287 GLN B N 1
ATOM 4910 C CA . GLN B 1 287 ? -5.184 26.078 -18.266 1 85.44 287 GLN B CA 1
ATOM 4911 C C . GLN B 1 287 ? -4.641 25.031 -17.297 1 85.44 287 GLN B C 1
ATOM 4913 O O . GLN B 1 287 ? -4.027 24.047 -17.734 1 85.44 287 GLN B O 1
ATOM 4918 N N . TRP B 1 288 ? -4.895 25.312 -16.094 1 85.19 288 TRP B N 1
ATOM 4919 C CA . TRP B 1 288 ? -4.441 24.391 -15.062 1 85.19 288 TRP B CA 1
ATOM 4920 C C . TRP B 1 288 ? -5.074 23.016 -15.25 1 85.19 288 TRP B C 1
ATOM 4922 O O . TRP B 1 288 ? -4.395 22 -15.148 1 85.19 288 TRP B O 1
ATOM 4932 N N . ARG B 1 289 ? -6.301 22.984 -15.422 1 84.56 289 ARG B N 1
ATOM 4933 C CA . ARG B 1 289 ? -7.031 21.734 -15.617 1 84.56 289 ARG B CA 1
ATOM 4934 C C . ARG B 1 289 ? -6.43 20.922 -16.766 1 84.56 289 ARG B C 1
ATOM 4936 O O . ARG B 1 289 ? -6.285 19.703 -16.656 1 84.56 289 ARG B O 1
ATOM 4943 N N . SER B 1 290 ? -6.039 21.516 -17.812 1 79.69 290 SER B N 1
ATOM 4944 C CA . SER B 1 290 ? -5.473 20.859 -18.984 1 79.69 290 SER B CA 1
ATOM 4945 C C . SER B 1 290 ? -4.109 20.25 -18.672 1 79.69 290 SER B C 1
ATOM 4947 O O . SER B 1 290 ? -3.795 19.141 -19.125 1 79.69 290 SER B O 1
ATOM 4949 N N . THR B 1 291 ? -3.352 20.891 -17.875 1 72 291 THR B N 1
ATOM 4950 C CA . THR B 1 291 ? -1.998 20.453 -17.547 1 72 291 THR B CA 1
ATOM 4951 C C . THR B 1 291 ? -2.021 19.391 -16.453 1 72 291 THR B C 1
ATOM 4953 O O . THR B 1 291 ? -1.227 18.453 -16.484 1 72 291 THR B O 1
ATOM 4956 N N . ALA B 1 292 ? -2.789 19.641 -15.492 1 65.31 292 ALA B N 1
ATOM 4957 C CA . ALA B 1 292 ? -2.885 18.719 -14.367 1 65.31 292 ALA B CA 1
ATOM 4958 C C . ALA B 1 292 ? -3.301 17.328 -14.828 1 65.31 292 ALA B C 1
ATOM 4960 O O . ALA B 1 292 ? -2.85 16.328 -14.273 1 65.31 292 ALA B O 1
ATOM 4961 N N . ARG B 1 293 ? -4.012 17.344 -15.789 1 63.34 293 ARG B N 1
ATOM 4962 C CA . ARG B 1 293 ? -4.457 16.062 -16.328 1 63.34 293 ARG B CA 1
ATOM 4963 C C . ARG B 1 293 ? -3.381 15.438 -17.219 1 63.34 293 ARG B C 1
ATOM 4965 O O . ARG B 1 293 ? -3.301 14.211 -17.328 1 63.34 293 ARG B O 1
ATOM 4972 N N . GLU B 1 294 ? -2.609 16.312 -17.891 1 55.16 294 GLU B N 1
ATOM 4973 C CA . GLU B 1 294 ? -1.521 15.812 -18.719 1 55.16 294 GLU B CA 1
ATOM 4974 C C . GLU B 1 294 ? -0.32 15.398 -17.875 1 55.16 294 GLU B C 1
ATOM 4976 O O . GLU B 1 294 ? 0.379 14.438 -18.203 1 55.16 294 GLU B O 1
ATOM 4981 N N . LYS B 1 295 ? 0.19 16.297 -17.016 1 49.97 295 LYS B N 1
ATOM 4982 C CA . LYS B 1 295 ? 1.426 16.094 -16.266 1 49.97 295 LYS B CA 1
ATOM 4983 C C . LYS B 1 295 ? 1.299 14.898 -15.32 1 49.97 295 LYS B C 1
ATOM 4985 O O . LYS B 1 295 ? 1.359 15.062 -14.102 1 49.97 295 LYS B O 1
ATOM 4990 N N . GLU B 1 296 ? 0.659 13.859 -15.508 1 42.75 296 GLU B N 1
ATOM 4991 C CA . GLU B 1 296 ? 0.823 12.641 -14.719 1 42.75 296 GLU B CA 1
ATOM 4992 C C . GLU B 1 296 ? 2.285 12.422 -14.344 1 42.75 296 GLU B C 1
ATOM 4994 O O . GLU B 1 296 ? 2.59 11.648 -13.43 1 42.75 296 GLU B O 1
ATOM 4999 N N . ASP B 1 297 ? 3.25 12.906 -15.109 1 35.69 297 ASP B N 1
ATOM 5000 C CA . ASP B 1 297 ? 4.578 12.305 -15.047 1 35.69 297 ASP B CA 1
ATOM 5001 C C . ASP B 1 297 ? 5.484 13.078 -14.094 1 35.69 297 ASP B C 1
ATOM 5003 O O . ASP B 1 297 ? 6.473 12.531 -13.586 1 35.69 297 ASP B O 1
ATOM 5007 N N . ASN B 1 298 ? 5.676 14.477 -14.164 1 32.53 298 ASN B N 1
ATOM 5008 C CA . ASN B 1 298 ? 6.91 14.961 -13.555 1 32.53 298 ASN B CA 1
ATOM 5009 C C . ASN B 1 298 ? 6.664 15.5 -12.148 1 32.53 298 ASN B C 1
ATOM 5011 O O . ASN B 1 298 ? 6.133 16.594 -11.984 1 32.53 298 ASN B O 1
ATOM 5015 N N . PRO B 1 299 ? 6.633 14.766 -11.211 1 34.03 299 PRO B N 1
ATOM 5016 C CA . PRO B 1 299 ? 6.434 15.195 -9.82 1 34.03 299 PRO B CA 1
ATOM 5017 C C . PRO B 1 299 ? 7.469 16.219 -9.367 1 34.03 299 PRO B C 1
ATOM 5019 O O . PRO B 1 299 ? 7.391 16.734 -8.25 1 34.03 299 PRO B O 1
ATOM 5022 N N . SER B 1 300 ? 8.5 16.469 -10.148 1 31.88 300 SER B N 1
ATOM 5023 C CA . SER B 1 300 ? 9.688 17.078 -9.562 1 31.88 300 SER B CA 1
ATOM 5024 C C . SER B 1 300 ? 9.461 18.562 -9.281 1 31.88 300 SER B C 1
ATOM 5026 O O . SER B 1 300 ? 10.25 19.203 -8.578 1 31.88 300 SER B O 1
ATOM 5028 N N . ASN B 1 301 ? 8.641 19.188 -10.094 1 30.5 301 ASN B N 1
ATOM 5029 C CA . ASN B 1 301 ? 8.773 20.641 -9.914 1 30.5 301 ASN B CA 1
ATOM 5030 C C . ASN B 1 301 ? 7.898 21.141 -8.766 1 30.5 301 ASN B C 1
ATOM 5032 O O . ASN B 1 301 ? 6.867 21.766 -9 1 30.5 301 ASN B O 1
ATOM 5036 N N . TYR B 1 302 ? 7.699 20.344 -7.953 1 30.7 302 TYR B N 1
ATOM 5037 C CA . TYR B 1 302 ? 6.891 20.969 -6.914 1 30.7 302 TYR B CA 1
ATOM 5038 C C . TYR B 1 302 ? 7.641 22.125 -6.262 1 30.7 302 TYR B C 1
ATOM 5040 O O . TYR B 1 302 ? 8.805 21.984 -5.887 1 30.7 302 TYR B O 1
ATOM 5048 N N . ASN B 1 303 ? 7.332 23.281 -6.73 1 29.66 303 ASN B N 1
ATOM 5049 C CA . ASN B 1 303 ? 7.754 24.453 -5.949 1 29.66 303 ASN B CA 1
ATOM 5050 C C . ASN B 1 303 ? 7.312 24.328 -4.496 1 29.66 303 ASN B C 1
ATOM 5052 O O . ASN B 1 303 ? 6.117 24.219 -4.211 1 29.66 303 ASN B O 1
ATOM 5056 N N . VAL B 1 304 ? 8.102 23.594 -3.756 1 32.19 304 VAL B N 1
ATOM 5057 C CA . VAL B 1 304 ? 7.953 23.781 -2.318 1 32.19 304 VAL B CA 1
ATOM 5058 C C . VAL B 1 304 ? 7.805 25.281 -2.018 1 32.19 304 VAL B C 1
ATOM 5060 O O . VAL B 1 304 ? 8.727 26.062 -2.25 1 32.19 304 VAL B O 1
ATOM 5063 N N . SER B 1 305 ? 6.898 25.781 -2.531 1 30.98 305 SER B N 1
ATOM 5064 C CA . SER B 1 305 ? 6.715 27.141 -2.02 1 30.98 305 SER B CA 1
ATOM 5065 C C . SER B 1 305 ? 6.719 27.172 -0.496 1 30.98 305 SER B C 1
ATOM 5067 O O . SER B 1 305 ? 5.855 26.562 0.142 1 30.98 305 SER B O 1
ATOM 5069 N N . VAL B 1 306 ? 7.918 26.891 0.018 1 31.64 306 VAL B N 1
ATOM 5070 C CA . VAL B 1 306 ? 8.211 27.375 1.369 1 31.64 306 VAL B CA 1
ATOM 5071 C C . VAL B 1 306 ? 7.539 28.719 1.596 1 31.64 306 VAL B C 1
ATOM 5073 O O . VAL B 1 306 ? 7.895 29.719 0.949 1 31.64 306 VAL B O 1
ATOM 5076 N N . LEU B 1 307 ? 6.414 28.828 1.575 1 31.28 307 LEU B N 1
ATOM 5077 C CA . LEU B 1 307 ? 6.195 30.109 2.26 1 31.28 307 LEU B CA 1
ATOM 5078 C C . LEU B 1 307 ? 7.227 30.312 3.359 1 31.28 307 LEU B C 1
ATOM 5080 O O . LEU B 1 307 ? 7.531 29.391 4.121 1 31.28 307 LEU B O 1
ATOM 5084 N N . LYS B 1 308 ? 8.391 31.109 3.012 1 26.67 308 LYS B N 1
ATOM 5085 C CA . LYS B 1 308 ? 9.336 31.672 3.973 1 26.67 308 LYS B CA 1
ATOM 5086 C C . LYS B 1 308 ? 8.703 31.812 5.355 1 26.67 308 LYS B C 1
ATOM 5088 O O . LYS B 1 308 ? 7.66 32.438 5.504 1 26.67 308 LYS B O 1
ATOM 5093 N N . GLY B 1 309 ? 8.609 30.859 6.238 1 20.97 309 GLY B N 1
ATOM 5094 C CA . GLY B 1 309 ? 8.672 31.578 7.496 1 20.97 309 GLY B CA 1
ATOM 5095 C C . GLY B 1 309 ? 9.633 32.75 7.453 1 20.97 309 GLY B C 1
ATOM 5096 O O . GLY B 1 309 ? 10.594 32.75 6.684 1 20.97 309 GLY B O 1
ATOM 5097 N N . TRP B 1 310 ? 9.328 33.969 7.855 1 19.3 310 TRP B N 1
ATOM 5098 C CA . TRP B 1 310 ? 10.461 34.75 8.32 1 19.3 310 TRP B CA 1
ATOM 5099 C C . TRP B 1 310 ? 11.391 33.938 9.195 1 19.3 310 TRP B C 1
ATOM 5101 O O . TRP B 1 310 ? 10.938 33 9.891 1 19.3 310 TRP B O 1
#

pLDDT: mean 82.51, std 18.23, range [19.16, 98.75]

Organism: NCBI:txid1796616

Foldseek 3Di:
DPPPPPQQEAEWEFDAFPLAFKDKDFDDVQFDQDDKPGKYFYQFKKKKAWQAAKFWWDQAPDIDIDGHQKIKTAGHLQIIMTHGDPRITIGMMMMTGNLLSLLCVVCVVPVVVSVLLNCLSRLDIDMDGCVGCVLLSVLVVLLVVLNVVVDPPSRVVNSVSVVVNSNVSSVVRDPPPHRPPSPNVDLLSSLLSVLVVVLLVQLLEDDDLCVSCVSSPHDSVVNQVSNCSHHVDGPVLVSLVSLLSVLLNDLQPDPDDQQVSCNRSHHPDSVVNQVSNCVNVVDGSVVSSVVSNVPSDDSPPRPRPRPDDD/DPPPPPQQEAEWEFDAFPLAFKDKDFDDVQFDQDDKPGKYFYQFKKKKAWQAAKFWWDQAPDIDIDGHFKIKTAGHLQIIMTHGDPRHTIGMMMMTGNLLSLLCVVCVVPVVVSVLLSCLSRLDIDMDGCVRCVLLSVLVVLLVVLNVPVDPPSRVVNSVSVVVNSNVSSVVRDPPPHRPPSPNVDLLSSLLSVLVVVLLVQLLEDDDLCVSCVSSPHDSVVNQVSNCSHHVDGPVLVSLVSLLSVLLVDLQPDPDDQVVSCNRSHHPDSVVNQVSNCVNVVDGSVVSSVVSNVPSDDSPPRPRPRPDPD

Sequence (620 aa):
MKKREKEYVEFRYYEIPQRVPLIALMGERWVTRYGSDPMHFHNYMEIGYCCYGKGVMHLGKEDVKYGEGTVTVIPKNFPHHTTGRDEVFDSWEYLFIDTERFLKTVYAEKPVYANTVLERLHSRMFLTSREEAPEIEALVRVILNEMRNREEFYLESVQGCLLTLLLKIARMNPVDSMPEAKIIDDGSLNSILAVLDYIEKHYQEEIKVGQLAQICHMSETHFRRVFTEFMNTSPAEYVNLVRIERACEFLAKSDERLEDIAVKVGFQASATFIRNFKKIVGTAPHQWRSTAREKEDNPSNYNVSVLKGWMKKREKEYVEFRYYEIPQRVPLIALMGERWVTRYGSDPMHFHNYMEIGYCCYGKGVMHLGKEDVKYGEGTVTVIPKNFPHHTTGRDEVFDSWEYLFIDTERFLKTVYAEKPVYANTVLERLHSRMFLTSREEAPEIEALVRVILNEMRNREEFYLESVQGCLLTLLLKIARMNPVDSMPEAKIIDDGSLNSILAVLDYIEKHYQEEIKVGQLAQICHMSETHFRRVFTEFMNTSPAEYVNLVRIERACEFLAKSDERLEDIAVKVGFQASATFIRNFKKIVGTAPHQWRSTAREKEDNPSNYNVSVLKGW

Radius of gyration: 28.92 Å; Cα contacts (8 Å, |Δi|>4): 981; chains: 2; bounding box: 55×94×63 Å